Protein AF-A0A6I1N3I8-F1 (afdb_monomer)

Mean predicted aligned error: 15.37 Å

Radius of gyration: 30.58 Å; Cα contacts (8 Å, |Δi|>4): 1437; chains: 1; bounding box: 100×54×75 Å

Secondary structure (DSSP, 8-state):
-------------------------------PPPP--------EEEGGGGT--TEEEEE-HHHHHHHHHHHHHTT-EEEE--EEEE--TT--EEE-TTEEEE-TTEEEE--SSSEEEEEEEEETTEEEE-SS-S-SSSS---S--EES-EEES-EEESSSEEEEEETEESS-EEES-EE-TT-SEEEEEES-BS-EEES-EESS-EEEES-BSSEEEES-EEE-S-TTSS-EEEEEE-SS--S-B-EEEES-EEEEEEEEEEE-S-EES-EEES-EEEEEEEEEEE-SS-EES-EEES-EEEE--SSS-EEEEEEESSEES-B----EEEE-TT-EEEEEEEE-STT-BS-EEEE--BTTB---GGGEEE-SS-EEEEEE--S-TT----EEEEE---SSS-----------STT--TTEEEEEETTEEEEEE-----TT----EEEEEEEETTEEEEEEEEEEEETTEEEEEEEEE-S--SS---EEEEEETTEEEEEEES--TT--EEEEE---

Foldseek 3Di:
DDDDDDDDDDDDDDDDDDDDDDDDDPDPDPPPPDPDPPPDPAPEEELVVLPFDQAQPDASQVSLQVRQLVQVVVVAHEYEYAHEGEHEPPGEREWAARYEYADANYAYEYQQEYEHYAHWYDDDSDIDGPLVDDDVPQDLDDPDAHELYEHHEYEYARYQEHYEHERHEYNYEYENYEYALRYQEDYEYECYELYEYEHYEAAHAYEYENAAYEYEYEHYEQEYPAQPDPDENYEYEYPPRADAHEYEYEHYEAARYVEDYEAEHHHEHYEHAAYEYYRYAEDYEHDQHAYEAYEQEHYEAEFDHPPPLEHEQYEYHLYALYENDDYHYYYDPPHDYPANYAYAYPNHENYEAEYDDDQPDDPPCNNHHHEFFYWYWYFDDDPDPVGDFGFTWTAG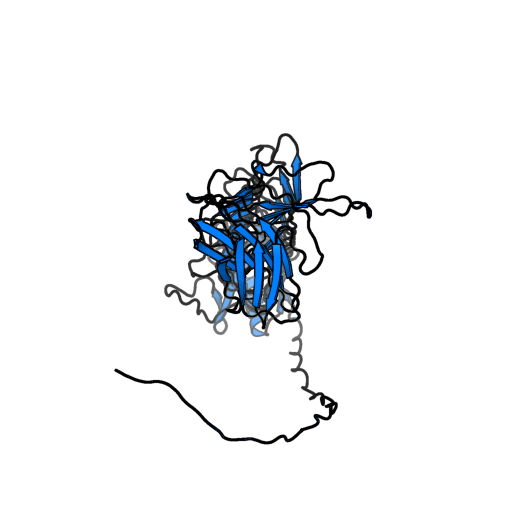HHDDDDRDTDGDRFDPDFCCAPQWHWDDDDQKIKTWHAAPDDQQADQWWKWKWKDWPPDRWTWTWTFGDDGQATPDTDTDTSDDDDDQWDWDWGDDPNIIMIMTHRGDSPITITMYIDHD

pLDDT: mean 74.25, std 23.28, range [27.48, 98.88]

Solvent-accessible surface area (backbone atoms only — not comparable to full-atom values): 26498 Å² total; per-residue (Å²): 132,90,79,86,87,91,90,86,87,81,90,81,80,90,77,90,75,85,81,78,89,72,86,75,81,79,80,79,76,83,72,73,74,76,76,75,76,73,79,67,79,78,45,70,42,51,24,59,85,47,67,32,34,50,80,32,84,45,72,18,36,66,12,45,40,50,44,46,48,55,28,45,77,70,72,19,25,35,40,37,42,63,35,31,30,19,35,50,62,95,56,49,30,52,49,35,44,36,29,34,40,37,20,57,71,18,34,46,32,38,76,43,76,31,48,43,33,31,24,14,44,73,61,83,98,40,79,40,77,50,68,86,63,77,64,102,56,96,69,84,73,61,89,78,62,23,33,46,21,33,44,33,31,26,36,36,34,33,10,35,22,42,33,41,38,34,21,30,22,54,65,15,39,44,30,51,30,38,27,36,65,60,18,67,17,32,33,38,37,32,57,22,31,32,26,38,39,32,47,27,42,29,32,20,31,31,39,41,18,45,37,38,58,74,20,33,40,29,50,26,39,34,46,42,96,35,46,83,70,85,42,39,42,35,34,38,34,64,75,78,68,86,70,66,26,21,40,38,38,34,44,27,38,31,31,24,15,21,22,32,36,33,36,62,41,38,30,34,58,30,36,44,30,48,28,38,32,36,35,26,38,28,37,34,39,36,39,82,38,55,31,33,45,31,39,39,24,59,26,41,42,35,19,53,33,88,71,64,45,54,17,34,42,30,41,40,28,23,38,26,57,20,36,61,30,44,60,48,79,49,70,39,85,88,11,30,66,73,23,56,34,40,25,67,37,88,57,15,30,57,26,39,36,45,46,81,77,51,102,88,52,82,78,69,64,80,28,54,42,67,22,28,52,27,40,35,39,36,61,43,68,58,95,47,89,91,59,78,52,60,30,48,31,48,36,54,32,74,64,98,82,54,89,52,80,40,83,44,78,78,45,89,49,66,55,49,29,65,76,42,51,62,49,79,55,97,26,28,40,38,40,39,30,74,50,95,67,56,92,83,57,51,74,35,59,35,46,36,44,40,39,40,51,95,50,90,35,40,39,41,40,41,33,36,35,57,56,79,39,73,78,43,79,50,74,46,71,76,40,80,90,75,100,55,66,57,77,50,71,42,72,47,98,80,23,43,30,41,35,40,35,70,46,59,88,82,37,42,41,37,42,51,68,46,72,106

Nearest PDB structures (foldseek):
  5zl5-assembly1_B  TM=5.993E-01  e=2.803E-06  Pseudarthrobacter chlorophenolicus A6
  5zks-assembly1_A  TM=6.090E-01  e=3.944E-06  Pseudarthrobacter chlorophenolicus A6
  5zkw-assembly2_F  TM=6.129E-01  e=6.748E-06  Pseudarthrobacter chlorophenolicus A6
  7b8b-assembly2_B  TM=5.497E-01  e=1.392E-04  Arabidopsis thaliana
  8ikw-assembly4_H  TM=3.302E-01  e=3.013E-03  Fusarium phyllophilum

Sequence (516 aa):
MSQFLPPNSTRRNLLGFALTVGAVEAAASSQTPPPLLSQAPHNTLSVLDFGADPSGGNNSVEAFNRAIRQASMAGGGEITAVGVFRIAGPASIYLLSNIRLNLRGATLTGDGDNILIKSGAMFGATARDISVQYGKDMTGSGTQHVSNASVIGGTFANARCAILAHRFNYGCTIEHNVFTATLKHAYISQHSWGLKVHQNTLYAPAIMRDFVDWTEVSGNSFEGPGPQNGTAALTITTGGFGGAYSTNIVSNGFHHWQTGISITCETTNLSILHNHFEDVQCHIAASALNNYNMDISQNWMKANLASPTTVVGMRLLNVKNSKLSPNFYSENAPCRFEAHIIAQTDDCWGNLIELDYAPNSKADLRMYRLNDANQVVQRGGSNNAALVQPTEEMMSGSGKYTIERYKRRYNAVPNSIPYCEVSYDAGVVQLDTWIDSDIFGTRDLLAFNFSVEGRQHAYLVGGHLLGLKISTVENIALKGGGPGLALSASPWRGKLRLTLRGSSPQSQISGWVKVV

Structure (mmCIF, N/CA/C/O backbone):
data_AF-A0A6I1N3I8-F1
#
_entry.id   AF-A0A6I1N3I8-F1
#
loop_
_atom_site.group_PDB
_atom_site.id
_atom_site.type_symbol
_atom_site.label_atom_id
_atom_site.label_alt_id
_atom_site.label_comp_id
_atom_site.label_asym_id
_atom_site.label_entity_id
_atom_site.label_seq_id
_atom_site.pdbx_PDB_ins_code
_atom_site.Cartn_x
_atom_site.Cartn_y
_atom_site.Cartn_z
_atom_site.occupancy
_atom_site.B_iso_or_equiv
_atom_site.auth_seq_id
_atom_site.auth_comp_id
_atom_site.auth_asym_id
_atom_site.auth_atom_id
_atom_site.pdbx_PDB_model_num
ATOM 1 N N . MET A 1 1 ? 71.548 14.730 -9.999 1.00 33.28 1 MET A N 1
ATOM 2 C CA . MET A 1 1 ? 72.608 13.984 -10.709 1.00 33.28 1 MET A CA 1
ATOM 3 C C . MET A 1 1 ? 72.809 12.667 -9.982 1.00 33.28 1 MET A C 1
ATOM 5 O O . MET A 1 1 ? 73.056 12.748 -8.790 1.00 33.28 1 MET A O 1
ATOM 9 N N . SER A 1 2 ? 72.715 11.536 -10.707 1.00 30.91 2 SER A N 1
ATOM 10 C CA . SER A 1 2 ? 73.211 10.178 -10.356 1.00 30.91 2 SER A CA 1
ATOM 11 C C . SER A 1 2 ? 72.630 9.529 -9.079 1.00 30.91 2 SER A C 1
ATOM 13 O O . SER A 1 2 ? 72.395 10.222 -8.108 1.00 30.91 2 SER A O 1
ATOM 15 N N . GLN A 1 3 ? 72.374 8.231 -8.930 1.00 27.61 3 GLN A N 1
ATOM 16 C CA . GLN A 1 3 ? 72.621 6.989 -9.677 1.00 27.61 3 GLN A CA 1
ATOM 17 C C . GLN A 1 3 ? 71.771 5.911 -8.948 1.00 27.61 3 GLN A C 1
ATOM 19 O O . GLN A 1 3 ? 71.544 6.024 -7.748 1.00 27.61 3 GLN A O 1
ATOM 24 N N . PHE A 1 4 ? 71.056 5.043 -9.665 1.00 27.48 4 PHE A N 1
ATOM 25 C CA . PHE A 1 4 ? 71.377 3.618 -9.883 1.00 27.48 4 PHE A CA 1
ATOM 26 C C . PHE A 1 4 ? 71.490 2.703 -8.631 1.00 27.48 4 PHE A C 1
ATOM 28 O O . PHE A 1 4 ? 72.261 2.946 -7.715 1.00 27.48 4 PHE A O 1
ATOM 35 N N . LEU A 1 5 ? 70.680 1.633 -8.697 1.00 27.50 5 LEU A N 1
ATOM 36 C CA . LEU A 1 5 ? 70.480 0.400 -7.892 1.00 27.50 5 LEU A CA 1
ATOM 37 C C . LEU A 1 5 ? 71.775 -0.422 -7.586 1.00 27.50 5 LEU A C 1
ATOM 39 O O . LEU A 1 5 ? 72.813 -0.062 -8.135 1.00 27.50 5 LEU A O 1
ATOM 43 N N . PRO A 1 6 ? 71.728 -1.689 -7.074 1.00 46.75 6 PRO A N 1
ATOM 44 C CA . PRO A 1 6 ? 71.146 -2.372 -5.879 1.00 46.75 6 PRO A CA 1
ATOM 45 C C . PRO A 1 6 ? 72.287 -3.210 -5.176 1.00 46.75 6 PRO A C 1
ATOM 47 O O . PRO A 1 6 ? 73.384 -2.668 -5.100 1.00 46.75 6 PRO A O 1
ATOM 50 N N . PRO A 1 7 ? 72.233 -4.533 -4.837 1.00 49.12 7 PRO A N 1
ATOM 51 C CA . PRO A 1 7 ? 71.305 -5.431 -4.110 1.00 49.12 7 PRO A CA 1
ATOM 52 C C . PRO A 1 7 ? 71.981 -6.190 -2.911 1.00 49.12 7 PRO A C 1
ATOM 54 O O . PRO A 1 7 ? 73.158 -6.012 -2.623 1.00 49.12 7 PRO A O 1
ATOM 57 N N . ASN A 1 8 ? 71.234 -7.133 -2.309 1.00 28.83 8 ASN A N 1
ATOM 58 C CA . ASN A 1 8 ? 71.643 -8.482 -1.849 1.00 28.83 8 ASN A CA 1
ATOM 59 C C . ASN A 1 8 ? 71.520 -8.899 -0.366 1.00 28.83 8 ASN A C 1
ATOM 61 O O . ASN A 1 8 ? 72.295 -8.542 0.512 1.00 28.83 8 ASN A O 1
ATOM 65 N N . SER A 1 9 ? 70.689 -9.941 -0.240 1.00 31.27 9 SER A N 1
ATOM 66 C CA . SER A 1 9 ? 70.906 -11.191 0.493 1.00 31.27 9 SER A CA 1
ATOM 67 C C . SER A 1 9 ? 70.618 -11.222 1.991 1.00 31.27 9 SER A C 1
ATOM 69 O O . SER A 1 9 ? 71.407 -10.789 2.822 1.00 31.27 9 SER A O 1
ATOM 71 N N . THR A 1 10 ? 69.567 -11.961 2.354 1.00 31.22 10 THR A N 1
ATOM 72 C CA . THR A 1 10 ? 69.746 -13.013 3.360 1.00 31.22 10 THR A CA 1
ATOM 73 C C . THR A 1 10 ? 68.734 -14.140 3.180 1.00 31.22 10 THR A C 1
ATOM 75 O O . THR A 1 10 ? 67.531 -13.934 3.048 1.00 31.22 10 THR A O 1
ATOM 78 N N . ARG A 1 11 ? 69.292 -15.350 3.151 1.00 35.22 11 ARG A N 1
ATOM 79 C CA . ARG A 1 11 ? 68.649 -16.664 3.134 1.00 35.22 11 ARG A CA 1
ATOM 80 C C . ARG A 1 11 ? 67.632 -16.805 4.269 1.00 35.22 11 ARG A C 1
ATOM 82 O O . ARG A 1 11 ? 67.956 -16.422 5.390 1.00 35.22 11 ARG A O 1
ATOM 89 N N . ARG A 1 12 ? 66.519 -17.513 4.042 1.00 36.22 12 ARG A N 1
ATOM 90 C CA . ARG A 1 12 ? 65.891 -18.332 5.093 1.00 36.22 12 ARG A CA 1
ATOM 91 C C . ARG A 1 12 ? 65.358 -19.652 4.554 1.00 36.22 12 ARG A C 1
ATOM 93 O O . ARG A 1 12 ? 64.908 -19.755 3.420 1.00 36.22 12 ARG A O 1
ATOM 100 N N . ASN A 1 13 ? 65.534 -20.638 5.421 1.00 33.06 13 ASN A N 1
ATOM 101 C CA . ASN A 1 13 ? 65.476 -22.068 5.201 1.00 33.06 13 ASN A CA 1
ATOM 102 C C . ASN A 1 13 ? 64.055 -22.597 4.997 1.00 33.06 13 ASN A C 1
ATOM 104 O O . ASN A 1 13 ? 63.093 -22.063 5.546 1.00 33.06 13 ASN A O 1
ATOM 108 N N . LEU A 1 14 ? 63.995 -23.729 4.292 1.00 35.84 14 LEU A N 1
ATOM 109 C CA . LEU A 1 14 ? 62.931 -24.715 4.402 1.00 35.84 14 LEU A CA 1
ATOM 110 C C . LEU A 1 14 ? 62.724 -25.122 5.868 1.00 35.84 14 LEU A C 1
ATOM 112 O O . LEU A 1 14 ? 63.668 -25.550 6.531 1.00 35.84 14 LEU A O 1
ATOM 116 N N . LEU A 1 15 ? 61.470 -25.120 6.310 1.00 34.56 15 LEU A N 1
ATOM 117 C CA . LEU A 1 15 ? 60.964 -26.125 7.238 1.00 34.56 15 LEU A CA 1
ATOM 118 C C . LEU A 1 15 ? 59.516 -26.426 6.857 1.00 34.56 15 LEU A C 1
ATOM 120 O O . LEU A 1 15 ? 58.649 -25.556 6.910 1.00 34.56 15 LEU A O 1
ATOM 124 N N . GLY A 1 16 ? 59.293 -27.659 6.406 1.00 37.62 16 GLY A N 1
ATOM 125 C CA . GLY A 1 16 ? 57.969 -28.192 6.145 1.00 37.62 16 GLY A CA 1
ATOM 126 C C . GLY A 1 16 ? 57.206 -28.369 7.452 1.00 37.62 16 GLY A C 1
ATOM 127 O O . GLY A 1 16 ? 57.717 -28.959 8.400 1.00 37.62 16 GLY A O 1
ATOM 128 N N . PHE A 1 17 ? 55.971 -27.881 7.470 1.00 34.84 17 PHE A N 1
ATOM 129 C CA . PHE A 1 17 ? 54.965 -28.280 8.442 1.00 34.84 17 PHE A CA 1
ATOM 130 C C . PHE A 1 17 ? 53.856 -29.005 7.685 1.00 34.84 17 PHE A C 1
ATOM 132 O O . PHE A 1 17 ? 53.130 -28.412 6.890 1.00 34.84 17 PHE A O 1
ATOM 139 N N . ALA A 1 18 ? 53.774 -30.314 7.913 1.00 38.31 18 ALA A N 1
ATOM 140 C CA . ALA A 1 18 ? 52.616 -31.118 7.570 1.00 38.31 18 ALA A CA 1
ATOM 141 C C . ALA A 1 18 ? 51.452 -30.678 8.468 1.00 38.31 18 ALA A C 1
ATOM 143 O O . ALA A 1 18 ? 51.559 -30.749 9.692 1.00 38.31 18 ALA A O 1
ATOM 144 N N . LEU A 1 19 ? 50.360 -30.200 7.869 1.00 34.62 19 LEU A N 1
ATOM 145 C CA . LEU A 1 19 ? 49.121 -29.937 8.593 1.00 34.62 19 LEU A CA 1
ATOM 146 C C . LEU A 1 19 ? 48.295 -31.227 8.616 1.00 34.62 19 LEU A C 1
ATOM 148 O O . LEU A 1 19 ? 47.726 -31.646 7.609 1.00 34.62 19 LEU A O 1
ATOM 152 N N . THR A 1 20 ? 48.263 -31.869 9.776 1.00 35.53 20 THR A N 1
ATOM 153 C CA . THR A 1 20 ? 47.340 -32.949 10.119 1.00 35.53 20 THR A CA 1
ATOM 154 C C . THR A 1 20 ? 45.930 -32.371 10.242 1.00 35.53 20 THR A C 1
ATOM 156 O O . THR A 1 20 ? 45.692 -31.464 11.038 1.00 35.53 20 THR A O 1
ATOM 159 N N . VAL A 1 21 ? 44.982 -32.894 9.464 1.00 39.28 21 VAL A N 1
ATOM 160 C CA . VAL A 1 21 ? 43.554 -32.574 9.592 1.00 39.28 21 VAL A CA 1
ATOM 161 C C . VAL A 1 21 ? 43.011 -33.339 10.800 1.00 39.28 21 VAL A C 1
ATOM 163 O O . VAL A 1 21 ? 42.649 -34.508 10.698 1.00 39.28 21 VAL A O 1
ATOM 166 N N . GLY A 1 22 ? 43.019 -32.695 11.965 1.00 34.06 22 GLY A N 1
ATOM 167 C CA . GLY A 1 22 ? 42.296 -33.155 13.147 1.00 34.06 22 GLY A CA 1
ATOM 168 C C . GLY A 1 22 ? 40.849 -32.678 13.079 1.00 34.06 22 GLY A C 1
ATOM 169 O O . GLY A 1 22 ? 40.595 -31.475 13.076 1.00 34.06 22 GLY A O 1
ATOM 170 N N . ALA A 1 23 ? 39.908 -33.617 13.010 1.00 44.81 23 ALA A N 1
ATOM 171 C CA . ALA A 1 23 ? 38.495 -33.346 13.226 1.00 44.81 23 ALA A CA 1
ATOM 172 C C . ALA A 1 23 ? 38.305 -32.823 14.657 1.00 44.81 23 ALA A C 1
ATOM 174 O O . ALA A 1 23 ? 38.567 -33.537 15.623 1.00 44.81 23 ALA A O 1
ATOM 175 N N . VAL A 1 24 ? 37.881 -31.568 14.791 1.00 37.47 24 VAL A N 1
ATOM 176 C CA . VAL A 1 24 ? 37.443 -31.017 16.073 1.00 37.47 24 VAL A CA 1
ATOM 177 C C . VAL A 1 24 ? 35.941 -31.258 16.151 1.00 37.47 24 VAL A C 1
ATOM 179 O O . VAL A 1 24 ? 35.166 -30.594 15.463 1.00 37.47 24 VAL A O 1
ATOM 182 N N . GLU A 1 25 ? 35.532 -32.245 16.947 1.00 43.38 25 GLU A N 1
ATOM 183 C CA . GLU A 1 25 ? 34.154 -32.357 17.420 1.00 43.38 25 GLU A CA 1
ATOM 184 C C . GLU A 1 25 ? 33.798 -31.059 18.150 1.00 43.38 25 GLU A C 1
ATOM 186 O O . GLU A 1 25 ? 34.368 -30.721 19.190 1.00 43.38 25 GLU A O 1
ATOM 191 N N . ALA A 1 26 ? 32.869 -30.299 17.574 1.00 39.53 26 ALA A N 1
ATOM 192 C CA . ALA A 1 26 ? 32.286 -29.147 18.231 1.00 39.53 26 ALA A CA 1
ATOM 193 C C . ALA A 1 26 ? 31.446 -29.646 19.415 1.00 39.53 26 ALA A C 1
ATOM 195 O O . ALA A 1 26 ? 30.338 -30.152 19.241 1.00 39.53 26 ALA A O 1
ATOM 196 N N . ALA A 1 27 ? 31.986 -29.503 20.624 1.00 37.31 27 ALA A N 1
ATOM 197 C CA . ALA A 1 27 ? 31.224 -29.641 21.852 1.00 37.31 27 ALA A CA 1
ATOM 198 C C . ALA A 1 27 ? 30.084 -28.612 21.833 1.00 37.31 27 ALA A C 1
ATOM 200 O O . ALA A 1 27 ? 30.312 -27.405 21.938 1.00 37.31 27 ALA A O 1
ATOM 201 N N . ALA A 1 28 ? 28.857 -29.101 21.661 1.00 40.56 28 ALA A N 1
ATOM 202 C CA . ALA A 1 28 ? 27.646 -28.314 21.795 1.00 40.56 28 ALA A CA 1
ATOM 203 C C . ALA A 1 28 ? 27.582 -27.762 23.224 1.00 40.56 28 ALA A C 1
ATOM 205 O O . ALA A 1 28 ? 27.324 -28.496 24.179 1.00 40.56 28 ALA A O 1
ATOM 206 N N . SER A 1 29 ? 27.841 -26.465 23.382 1.00 38.88 29 SER A N 1
ATOM 207 C CA . SER A 1 29 ? 27.525 -25.776 24.622 1.00 38.88 29 SER A CA 1
ATOM 208 C C . SER A 1 29 ? 26.005 -25.758 24.756 1.00 38.88 29 SER A C 1
ATOM 210 O O . SER A 1 29 ? 25.284 -25.188 23.938 1.00 38.88 29 SER A O 1
ATOM 212 N N . SER A 1 30 ? 25.504 -26.438 25.784 1.00 38.97 30 SER A N 1
ATOM 213 C CA . SER A 1 30 ? 24.107 -26.391 26.191 1.00 38.97 30 SER A CA 1
ATOM 214 C C . SER A 1 30 ? 23.801 -24.991 26.725 1.00 38.97 30 SER A C 1
ATOM 216 O O . SER A 1 30 ? 23.800 -24.756 27.934 1.00 38.97 30 SER A O 1
ATOM 218 N N . GLN A 1 31 ? 23.585 -24.032 25.827 1.00 37.25 31 GLN A N 1
ATOM 219 C CA . GLN A 1 31 ? 22.865 -22.823 26.186 1.00 37.25 31 GLN A CA 1
ATOM 220 C C . GLN A 1 31 ? 21.436 -23.253 26.484 1.00 37.25 31 GLN A C 1
ATOM 222 O O . GLN A 1 31 ? 20.682 -23.641 25.592 1.00 37.25 31 GLN A O 1
ATOM 227 N N . THR A 1 32 ? 21.094 -23.243 27.768 1.00 39.12 32 THR A N 1
ATOM 228 C CA . THR A 1 32 ? 19.716 -23.332 28.227 1.00 39.12 32 THR A CA 1
ATOM 229 C C . THR A 1 32 ? 18.915 -22.312 27.417 1.00 39.12 32 THR A C 1
ATOM 231 O O . THR A 1 32 ? 19.308 -21.139 27.405 1.00 39.12 32 THR A O 1
ATOM 234 N N . PRO A 1 33 ? 17.854 -22.720 26.696 1.00 49.25 33 PRO A N 1
ATOM 235 C CA . PRO A 1 33 ? 17.024 -21.770 25.977 1.00 49.25 33 PRO A CA 1
ATOM 236 C C . PRO A 1 33 ? 16.589 -20.674 26.958 1.00 49.25 33 PRO A C 1
ATOM 238 O O . PRO A 1 33 ? 16.301 -20.994 28.120 1.00 49.25 33 PRO A O 1
ATOM 241 N N . PRO A 1 34 ? 16.579 -19.393 26.538 1.00 47.09 34 PRO A N 1
ATOM 242 C CA . PRO A 1 34 ? 16.047 -18.330 27.377 1.00 47.09 34 PRO A CA 1
ATOM 243 C C . PRO A 1 34 ? 14.669 -18.778 27.874 1.00 47.09 34 PRO A C 1
ATOM 245 O O . PRO A 1 34 ? 13.922 -19.373 27.087 1.00 47.09 34 PRO A O 1
ATOM 248 N N . PRO A 1 35 ? 14.350 -18.582 29.167 1.00 40.53 35 PRO A N 1
ATOM 249 C CA . PRO A 1 35 ? 13.081 -19.032 29.711 1.00 40.53 35 PRO A CA 1
ATOM 250 C C . PRO A 1 35 ? 11.971 -18.523 28.797 1.00 40.53 35 PRO A C 1
ATOM 252 O O . PRO A 1 35 ? 11.913 -17.324 28.511 1.00 40.53 35 PRO A O 1
ATOM 255 N N . LEU A 1 36 ? 11.128 -19.440 28.302 1.00 38.00 36 LEU A N 1
ATOM 256 C CA . LEU A 1 36 ? 9.864 -19.058 27.690 1.00 38.00 36 LEU A CA 1
ATOM 257 C C . LEU A 1 36 ? 9.212 -18.097 28.680 1.00 38.00 36 LEU A C 1
ATOM 259 O O . LEU A 1 36 ? 8.915 -18.496 29.808 1.00 38.00 36 LEU A O 1
ATOM 263 N N . LEU A 1 37 ? 9.047 -16.834 28.279 1.00 37.41 37 LEU A N 1
ATOM 264 C CA . LEU A 1 37 ? 8.189 -15.903 28.995 1.00 37.41 37 LEU A CA 1
ATOM 265 C C . LEU A 1 37 ? 6.872 -16.645 29.191 1.00 37.41 37 LEU A C 1
ATOM 267 O O . LEU A 1 37 ? 6.213 -16.997 28.210 1.00 37.41 37 LEU A O 1
ATOM 271 N N . SER A 1 38 ? 6.561 -16.983 30.443 1.00 37.19 38 SER A N 1
ATOM 272 C CA . SER A 1 38 ? 5.335 -17.683 30.788 1.00 37.19 38 SER A CA 1
ATOM 273 C C . SER A 1 38 ? 4.195 -16.917 30.136 1.00 37.19 38 SER A C 1
ATOM 275 O O . SER A 1 38 ? 4.048 -15.722 30.404 1.00 37.19 38 SER A O 1
ATOM 277 N N . GLN A 1 39 ? 3.438 -17.573 29.256 1.00 41.97 39 GLN A N 1
ATOM 278 C CA . GLN A 1 39 ? 2.195 -17.024 28.736 1.00 41.97 39 GLN A CA 1
ATOM 279 C C . GLN A 1 39 ? 1.325 -16.708 29.951 1.00 41.97 39 GLN A C 1
ATOM 281 O O . GLN A 1 39 ? 0.759 -17.609 30.571 1.00 41.97 39 GLN A O 1
ATOM 286 N N . ALA A 1 40 ? 1.295 -15.434 30.347 1.00 43.09 40 ALA A N 1
ATOM 287 C CA . ALA A 1 40 ? 0.324 -14.955 31.308 1.00 43.09 40 ALA A CA 1
ATOM 288 C C . ALA A 1 40 ? -1.058 -15.381 30.785 1.00 43.09 40 ALA A C 1
ATOM 290 O O . ALA A 1 40 ? -1.271 -15.326 29.567 1.00 43.09 40 ALA A O 1
ATOM 291 N N . PRO A 1 41 ? -1.969 -15.856 31.653 1.00 46.38 41 PRO A N 1
ATOM 292 C CA . PRO A 1 41 ? -3.308 -16.241 31.229 1.00 46.38 41 PRO A CA 1
ATOM 293 C C . PRO A 1 41 ? -3.886 -15.112 30.377 1.00 46.38 41 PRO A C 1
ATOM 295 O O . PRO A 1 41 ? -3.824 -13.949 30.774 1.00 46.38 41 PRO A O 1
ATOM 298 N N . HIS A 1 42 ? -4.359 -15.448 29.174 1.00 56.72 42 HIS A N 1
ATOM 299 C CA . HIS A 1 42 ? -4.908 -14.490 28.222 1.00 56.72 42 HIS A CA 1
ATOM 300 C C . HIS A 1 42 ? -6.095 -13.765 28.864 1.00 56.72 42 HIS A C 1
ATOM 302 O O . HIS A 1 42 ? -7.229 -14.242 28.806 1.00 56.72 42 HIS A O 1
ATOM 308 N N . ASN A 1 43 ? -5.827 -12.623 29.501 1.00 83.94 43 ASN A N 1
ATOM 309 C CA . ASN A 1 43 ? -6.843 -11.755 30.071 1.00 83.94 43 ASN A CA 1
ATOM 310 C C . ASN A 1 43 ? -7.702 -11.245 28.922 1.00 83.94 43 ASN A C 1
ATOM 312 O O . ASN A 1 43 ? -7.317 -10.320 28.207 1.00 83.94 43 ASN A O 1
ATOM 316 N N . THR A 1 44 ? -8.834 -11.910 28.721 1.00 94.69 44 THR A N 1
ATOM 317 C CA . THR A 1 44 ? -9.838 -11.519 27.742 1.00 94.69 44 THR A CA 1
ATOM 318 C C . THR A 1 44 ? -10.868 -10.676 28.473 1.00 94.69 44 THR A C 1
ATOM 320 O O . THR A 1 44 ? -11.519 -11.164 29.393 1.00 94.69 44 THR A O 1
ATOM 323 N N . LEU A 1 45 ? -10.984 -9.406 28.101 1.00 97.25 45 LEU A N 1
ATOM 324 C CA . LEU A 1 45 ? -11.918 -8.456 28.700 1.00 97.25 45 LEU A CA 1
ATOM 325 C C . LEU A 1 45 ? -12.940 -8.020 27.650 1.00 97.25 45 LEU A C 1
ATOM 327 O O . LEU A 1 45 ? -12.578 -7.799 26.493 1.00 97.25 45 LEU A O 1
ATOM 331 N N . SER A 1 46 ? -14.208 -7.866 28.030 1.00 97.88 46 SER A N 1
ATOM 332 C CA . SER A 1 46 ? -15.214 -7.256 27.156 1.00 97.88 46 SER A CA 1
ATOM 333 C C . SER A 1 46 ? -15.340 -5.773 27.454 1.00 97.88 46 SER A C 1
ATOM 335 O O . SER A 1 46 ? -15.413 -5.382 28.613 1.00 97.88 46 SER A O 1
ATOM 337 N N . VAL A 1 47 ? -15.444 -4.928 26.429 1.00 98.25 47 VAL A N 1
ATOM 338 C CA . VAL A 1 47 ? -15.720 -3.491 26.630 1.00 98.25 47 VAL A CA 1
ATOM 339 C C . VAL A 1 47 ? -17.097 -3.226 27.254 1.00 98.25 47 VAL A C 1
ATOM 341 O O . VAL A 1 47 ? -17.309 -2.162 27.838 1.00 98.25 47 VAL A O 1
ATOM 344 N N . LEU A 1 48 ? -18.020 -4.190 27.169 1.00 97.94 48 LEU A N 1
ATOM 345 C CA . LEU A 1 48 ? -19.350 -4.106 27.777 1.00 97.94 48 LEU A CA 1
ATOM 346 C C . LEU A 1 48 ? -19.277 -4.111 29.308 1.00 97.94 48 LEU A C 1
ATOM 348 O O . LEU A 1 48 ? -19.989 -3.339 29.948 1.00 97.94 48 LEU A O 1
ATOM 352 N N . ASP A 1 49 ? -18.341 -4.869 29.886 1.00 97.81 49 ASP A N 1
ATOM 353 C CA . ASP A 1 49 ? -18.092 -4.905 31.337 1.00 97.81 49 ASP A CA 1
ATOM 354 C C . ASP A 1 49 ? -17.592 -3.551 31.870 1.00 97.81 49 ASP A C 1
ATOM 356 O O . ASP A 1 49 ? -17.659 -3.259 33.063 1.00 97.81 49 ASP A O 1
ATOM 360 N N . PHE A 1 50 ? -17.122 -2.688 30.965 1.00 98.00 50 PHE A N 1
ATOM 361 C CA . PHE A 1 50 ? -16.686 -1.327 31.251 1.00 98.00 50 PHE A CA 1
ATOM 362 C C . PHE A 1 50 ? -17.715 -0.280 30.828 1.00 98.00 50 PHE A C 1
ATOM 364 O O . PHE A 1 50 ? -17.378 0.903 30.803 1.00 98.00 50 PHE A O 1
ATOM 371 N N . GLY A 1 51 ? -18.952 -0.674 30.515 1.00 98.00 51 GLY A N 1
ATOM 372 C CA . GLY A 1 51 ? -20.059 0.233 30.215 1.00 98.00 51 GLY A CA 1
ATOM 373 C C . GLY A 1 51 ? -20.046 0.820 28.803 1.00 98.00 51 GLY A C 1
ATOM 374 O O . GLY A 1 51 ? -20.522 1.939 28.617 1.00 98.00 51 GLY A O 1
ATOM 375 N N . ALA A 1 52 ? -19.469 0.122 27.821 1.00 98.06 52 ALA A N 1
ATOM 376 C CA . ALA A 1 52 ? -19.642 0.490 26.417 1.00 98.06 52 ALA A CA 1
ATOM 377 C C . ALA A 1 52 ? -21.108 0.296 25.991 1.00 98.06 52 ALA A C 1
ATOM 379 O O . ALA A 1 52 ? -21.767 -0.636 26.449 1.00 98.06 52 ALA A O 1
ATOM 380 N N . ASP A 1 53 ? -21.602 1.152 25.098 1.00 98.12 53 ASP A N 1
ATOM 381 C CA . ASP A 1 53 ? -22.964 1.076 24.567 1.00 98.12 53 ASP A CA 1
ATOM 382 C C . ASP A 1 53 ? -22.953 0.383 23.192 1.00 98.12 53 ASP A C 1
ATOM 384 O O . ASP A 1 53 ? -22.553 1.016 22.210 1.00 98.12 53 ASP A O 1
ATOM 388 N N . PRO A 1 54 ? -23.391 -0.889 23.096 1.00 98.00 54 PRO A N 1
ATOM 389 C CA . PRO A 1 54 ? -23.359 -1.660 21.853 1.00 98.00 54 PRO A CA 1
ATOM 390 C C . PRO A 1 54 ? -24.449 -1.263 20.848 1.00 98.00 54 PRO A C 1
ATOM 392 O O . PRO A 1 54 ? -24.523 -1.861 19.773 1.00 98.00 54 PRO A O 1
ATOM 395 N N . SER A 1 55 ? -25.318 -0.303 21.183 1.00 97.75 55 SER A N 1
ATOM 396 C CA . SER A 1 55 ? -26.297 0.261 20.245 1.00 97.75 55 SER A CA 1
ATOM 397 C C . SER A 1 55 ? -25.730 1.414 19.412 1.00 97.75 55 SER A C 1
ATOM 399 O O . SER A 1 55 ? -26.303 1.776 18.385 1.00 97.75 55 SER A O 1
ATOM 401 N N . GLY A 1 56 ? -24.623 2.017 19.857 1.00 95.69 56 GLY A N 1
ATOM 402 C CA . GLY A 1 56 ? -24.027 3.196 19.237 1.00 95.69 56 GLY A CA 1
ATOM 403 C C . GLY A 1 56 ? -24.722 4.509 19.605 1.00 95.69 56 GLY A C 1
ATOM 404 O O . GLY A 1 56 ? -24.354 5.552 19.067 1.00 95.69 56 GLY A O 1
ATOM 405 N N . GLY A 1 57 ? -25.697 4.493 20.522 1.00 96.50 57 GLY A N 1
ATOM 406 C CA . GLY A 1 57 ? -26.361 5.708 20.998 1.00 96.50 57 GLY A CA 1
ATOM 407 C C . GLY A 1 57 ? -25.411 6.622 21.777 1.00 96.50 57 GLY A C 1
ATOM 408 O O . GLY A 1 57 ? -25.311 7.821 21.501 1.00 96.50 57 GLY A O 1
ATOM 409 N N . ASN A 1 58 ? -24.664 6.045 22.720 1.00 97.31 58 ASN A N 1
ATOM 410 C CA . ASN A 1 58 ? -23.739 6.763 23.591 1.00 97.31 58 ASN A CA 1
ATOM 411 C C . ASN A 1 58 ? -22.269 6.584 23.189 1.00 97.31 58 ASN A C 1
ATOM 413 O O . ASN A 1 58 ? -21.858 5.579 22.604 1.00 97.31 58 ASN A O 1
ATOM 417 N N . ASN A 1 59 ? -21.446 7.574 23.550 1.00 97.75 59 ASN A N 1
ATOM 418 C CA . ASN A 1 59 ? -20.005 7.520 23.322 1.00 97.75 59 ASN A CA 1
ATOM 419 C C . ASN A 1 59 ? -19.353 6.418 24.174 1.00 97.75 59 ASN A C 1
ATOM 421 O O . ASN A 1 59 ? -19.430 6.449 25.401 1.00 97.75 59 ASN A O 1
ATOM 425 N N . SER A 1 60 ? -18.653 5.490 23.526 1.00 98.50 60 SER A N 1
ATOM 426 C CA . SER A 1 60 ? -18.031 4.324 24.163 1.00 98.50 60 SER A CA 1
ATOM 427 C C . SER A 1 60 ? -16.522 4.468 24.403 1.00 98.50 60 SER A C 1
ATOM 429 O O . SER A 1 60 ? -15.916 3.564 24.974 1.00 98.50 60 SER A O 1
ATOM 431 N N . VAL A 1 61 ? -15.900 5.596 24.025 1.00 98.00 61 VAL A N 1
ATOM 432 C CA . VAL A 1 61 ? -14.438 5.810 24.137 1.00 98.00 61 VAL A CA 1
ATOM 433 C C . VAL A 1 61 ? -13.883 5.458 25.521 1.00 98.00 61 VAL A C 1
ATOM 435 O O . VAL A 1 61 ? -12.887 4.742 25.626 1.00 98.00 61 VAL A O 1
ATOM 438 N N . GLU A 1 62 ? -14.511 5.944 26.595 1.00 97.38 62 GLU A N 1
ATOM 439 C CA . GLU A 1 62 ? -13.973 5.737 27.944 1.00 97.38 62 GLU A CA 1
ATOM 440 C C . GLU A 1 62 ? -14.065 4.272 28.386 1.00 97.38 62 GLU A C 1
ATOM 442 O O . GLU A 1 62 ? -13.161 3.782 29.059 1.00 97.38 62 GLU A O 1
ATOM 447 N N . ALA A 1 63 ? -15.108 3.546 27.976 1.00 98.25 63 ALA A N 1
ATOM 448 C CA . ALA A 1 63 ? -15.242 2.123 28.275 1.00 98.25 63 ALA A CA 1
ATOM 449 C C . ALA A 1 63 ? -14.118 1.302 27.624 1.00 98.25 63 ALA A C 1
ATOM 451 O O . ALA A 1 63 ? -13.458 0.517 28.307 1.00 98.25 63 ALA A O 1
ATOM 452 N N . PHE A 1 64 ? -13.825 1.559 26.344 1.00 98.44 64 PHE A N 1
ATOM 453 C CA . PHE A 1 64 ? -12.678 0.958 25.654 1.00 98.44 64 PHE A CA 1
ATOM 454 C C . PHE A 1 64 ? -11.364 1.275 26.370 1.00 98.44 64 PHE A C 1
ATOM 456 O O . PHE A 1 64 ? -10.583 0.375 26.674 1.00 98.44 64 PHE A O 1
ATOM 463 N N . ASN A 1 65 ? -11.128 2.548 26.691 1.00 98.00 65 ASN A N 1
ATOM 464 C CA . ASN A 1 65 ? -9.888 2.958 27.342 1.00 98.00 65 ASN A CA 1
ATOM 465 C C . ASN A 1 65 ? -9.757 2.397 28.770 1.00 98.00 65 ASN A C 1
ATOM 467 O O . ASN A 1 65 ? -8.642 2.092 29.185 1.00 98.00 65 ASN A O 1
ATOM 471 N N . ARG A 1 66 ? -10.851 2.202 29.520 1.00 97.38 66 ARG A N 1
ATOM 472 C CA . ARG A 1 66 ? -10.821 1.493 30.814 1.00 97.38 66 ARG A CA 1
ATOM 473 C C . ARG A 1 66 ? -10.406 0.032 30.652 1.00 97.38 66 ARG A C 1
ATOM 475 O O . ARG A 1 66 ? -9.496 -0.403 31.357 1.00 97.38 66 ARG A O 1
ATOM 482 N N . ALA A 1 67 ? -11.018 -0.682 29.707 1.00 97.69 67 ALA A N 1
ATOM 483 C CA . ALA A 1 67 ? -10.699 -2.080 29.428 1.00 97.69 67 ALA A CA 1
ATOM 484 C C . ALA A 1 67 ? -9.223 -2.245 29.028 1.00 97.69 67 ALA A C 1
ATOM 486 O O . ALA A 1 67 ? -8.498 -3.062 29.596 1.00 97.69 67 ALA A O 1
ATOM 487 N N . ILE A 1 68 ? -8.747 -1.393 28.114 1.00 97.56 68 ILE A N 1
ATOM 488 C CA . ILE A 1 68 ? -7.356 -1.389 27.649 1.00 97.56 68 ILE A CA 1
ATOM 489 C C . ILE A 1 68 ? -6.378 -1.091 28.792 1.00 97.56 68 ILE A C 1
ATOM 491 O O . ILE A 1 68 ? -5.370 -1.786 28.926 1.00 97.56 68 ILE A O 1
ATOM 495 N N . ARG A 1 69 ? -6.664 -0.099 29.649 1.00 96.62 69 ARG A N 1
ATOM 496 C CA . ARG A 1 69 ? -5.821 0.194 30.822 1.00 96.62 69 ARG A CA 1
ATOM 497 C C . ARG A 1 69 ? -5.754 -0.999 31.770 1.00 96.62 69 ARG A C 1
ATOM 499 O O . ARG A 1 69 ? -4.667 -1.323 32.239 1.00 96.62 69 ARG A O 1
ATOM 506 N N . GLN A 1 70 ? -6.882 -1.660 32.036 1.00 96.00 70 GLN A N 1
ATOM 507 C CA . GLN A 1 70 ? -6.915 -2.835 32.906 1.00 96.00 70 GLN A CA 1
ATOM 508 C C . GLN A 1 70 ? -6.083 -3.990 32.339 1.00 96.00 70 GLN A C 1
ATOM 510 O O . GLN A 1 70 ? -5.260 -4.545 33.066 1.00 96.00 70 GLN A O 1
ATOM 515 N N . ALA A 1 71 ? -6.229 -4.309 31.050 1.00 95.88 71 ALA A N 1
ATOM 516 C CA . ALA A 1 71 ? -5.398 -5.323 30.402 1.00 95.88 71 ALA A CA 1
ATOM 517 C C . ALA A 1 71 ? -3.909 -4.937 30.420 1.00 95.88 71 ALA A C 1
ATOM 519 O O . ALA A 1 71 ? -3.059 -5.757 30.753 1.00 95.88 71 ALA A O 1
ATOM 520 N N . SER A 1 72 ? -3.580 -3.673 30.140 1.00 94.38 72 SER A N 1
ATOM 521 C CA . SER A 1 72 ? -2.194 -3.193 30.139 1.00 94.38 72 SER A CA 1
ATOM 522 C C . SER A 1 72 ? -1.535 -3.288 31.519 1.00 94.38 72 SER A C 1
ATOM 524 O O . SER A 1 72 ? -0.407 -3.767 31.617 1.00 94.38 72 SER A O 1
ATOM 526 N N . MET A 1 73 ? -2.242 -2.920 32.594 1.00 93.56 73 MET A N 1
ATOM 527 C CA . MET A 1 73 ? -1.747 -3.076 33.972 1.00 93.56 73 MET A CA 1
ATOM 528 C C . MET A 1 73 ? -1.528 -4.544 34.363 1.00 93.56 73 MET A C 1
ATOM 530 O O . MET A 1 73 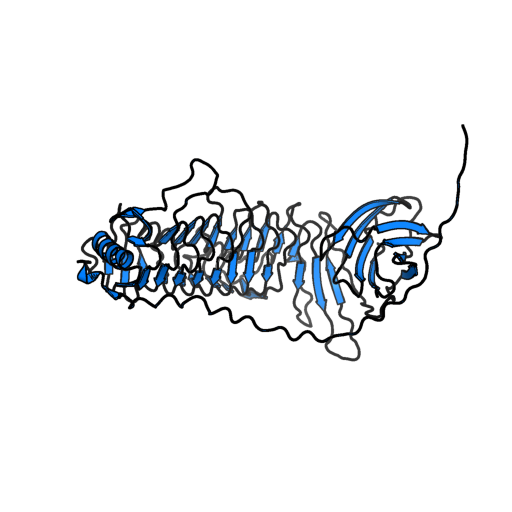? -0.709 -4.824 35.234 1.00 93.56 73 MET A O 1
ATOM 534 N N . ALA A 1 74 ? -2.221 -5.475 33.705 1.00 93.06 74 ALA A N 1
ATOM 535 C CA . ALA A 1 74 ? -2.026 -6.910 33.870 1.00 93.06 74 ALA A CA 1
ATOM 536 C C . ALA A 1 74 ? -0.949 -7.504 32.935 1.00 93.06 74 ALA A C 1
ATOM 538 O O . ALA A 1 74 ? -0.771 -8.720 32.904 1.00 93.06 74 ALA A O 1
ATOM 539 N N . GLY A 1 75 ? -0.226 -6.666 32.181 1.00 92.75 75 GLY A N 1
ATOM 540 C CA . GLY A 1 75 ? 0.858 -7.073 31.279 1.00 92.75 75 GLY A CA 1
ATOM 541 C C . GLY A 1 75 ? 0.454 -7.265 29.812 1.00 92.75 75 GLY A C 1
ATOM 542 O O . GLY A 1 75 ? 1.312 -7.570 28.986 1.00 92.75 75 GLY A O 1
ATOM 543 N N . GLY A 1 76 ? -0.817 -7.058 29.467 1.00 95.19 76 GLY A N 1
ATOM 544 C CA . GLY A 1 76 ? -1.366 -7.271 28.129 1.00 95.19 76 GLY A CA 1
ATOM 545 C C . GLY A 1 76 ? -2.651 -8.096 28.163 1.00 95.19 76 GLY A C 1
ATOM 546 O O . GLY A 1 76 ? -3.144 -8.478 29.226 1.00 95.19 76 GLY A O 1
ATOM 547 N N . GLY A 1 77 ? -3.213 -8.370 26.990 1.00 96.44 77 GLY A N 1
ATOM 548 C CA . GLY A 1 77 ? -4.424 -9.179 26.887 1.00 96.44 77 GLY A CA 1
ATOM 549 C C . GLY A 1 77 ? -5.214 -8.940 25.612 1.00 96.44 77 GLY A C 1
ATOM 550 O O . GLY A 1 77 ? -4.789 -8.207 24.717 1.00 96.44 77 GLY A O 1
ATOM 551 N N . GLU A 1 78 ? -6.380 -9.570 25.547 1.00 98.00 78 GLU A N 1
ATOM 552 C CA . GLU A 1 78 ? -7.335 -9.386 24.462 1.00 98.00 78 GLU A CA 1
ATOM 553 C C . GLU A 1 78 ? -8.537 -8.571 24.949 1.00 98.00 78 GLU A C 1
ATOM 555 O O . GLU A 1 78 ? -9.120 -8.845 25.994 1.00 98.00 78 GLU A O 1
ATOM 560 N N . ILE A 1 79 ? -8.912 -7.553 24.183 1.00 98.25 79 ILE A N 1
ATOM 561 C CA . ILE A 1 79 ? -10.109 -6.749 24.403 1.00 98.25 79 ILE A CA 1
ATOM 562 C C . ILE A 1 79 ? -11.110 -7.113 23.315 1.00 98.25 79 ILE A C 1
ATOM 564 O O . ILE A 1 79 ? -10.802 -6.979 22.132 1.00 98.25 79 ILE A O 1
ATOM 568 N N . THR A 1 80 ? -12.300 -7.551 23.710 1.00 98.25 80 THR A N 1
ATOM 569 C CA . THR A 1 80 ? -13.370 -7.965 22.797 1.00 98.25 80 THR A CA 1
ATOM 570 C C . THR A 1 80 ? -14.496 -6.939 22.764 1.00 98.25 80 THR A C 1
ATOM 572 O O . THR A 1 80 ? -14.867 -6.358 23.790 1.00 98.25 80 THR A O 1
ATOM 575 N N . ALA A 1 81 ? -15.056 -6.717 21.577 1.00 97.56 81 ALA A N 1
ATOM 576 C CA . ALA A 1 81 ? -16.231 -5.877 21.381 1.00 97.56 81 ALA A CA 1
ATOM 577 C C . ALA A 1 81 ? -17.144 -6.481 20.307 1.00 97.56 81 ALA A C 1
ATOM 579 O O . ALA A 1 81 ? -16.664 -6.919 19.264 1.00 97.56 81 ALA A O 1
ATOM 580 N N . VAL A 1 82 ? -18.457 -6.468 20.553 1.00 97.44 82 VAL A N 1
ATOM 581 C CA . VAL A 1 82 ? -19.501 -6.909 19.613 1.00 97.44 82 VAL A CA 1
ATOM 582 C C . VAL A 1 82 ? -20.661 -5.917 19.683 1.00 97.44 82 VAL A C 1
ATOM 584 O O . VAL A 1 82 ? -21.081 -5.554 20.780 1.00 97.44 82 VAL A O 1
ATOM 587 N N . GLY A 1 83 ? -21.166 -5.472 18.531 1.00 98.25 83 GLY A N 1
ATOM 588 C CA . GLY A 1 83 ? -22.207 -4.442 18.435 1.00 98.25 83 GLY A CA 1
ATOM 589 C C . GLY A 1 83 ? -21.748 -3.180 17.703 1.00 98.25 83 GLY A C 1
ATOM 590 O O . GLY A 1 83 ? -20.692 -3.148 17.076 1.00 98.25 83 GLY A O 1
ATOM 591 N N . VAL A 1 84 ? -22.550 -2.125 17.753 1.00 98.56 84 VAL A N 1
ATOM 592 C CA . VAL A 1 84 ? -22.226 -0.827 17.151 1.00 98.56 84 VAL A CA 1
ATOM 593 C C . VAL A 1 84 ? -21.785 0.116 18.260 1.00 98.56 84 VAL A C 1
ATOM 595 O O . VAL A 1 84 ? -22.498 0.293 19.235 1.00 98.56 84 VAL A O 1
ATOM 598 N N . PHE A 1 85 ? -20.620 0.739 18.125 1.00 98.75 85 PHE A N 1
ATOM 599 C CA . PHE A 1 85 ? -20.067 1.629 19.140 1.00 98.75 85 PHE A CA 1
ATOM 600 C C . PHE A 1 85 ? -19.753 2.982 18.526 1.00 98.75 85 PHE A C 1
ATOM 602 O O . PHE A 1 85 ? -18.988 3.092 17.563 1.00 98.75 85 PHE A O 1
ATOM 609 N N . ARG A 1 86 ? -20.313 4.035 19.118 1.00 98.19 86 ARG A N 1
ATOM 610 C CA . ARG A 1 86 ? -19.980 5.405 18.751 1.00 98.19 86 ARG A CA 1
ATOM 611 C C . ARG A 1 86 ? -18.720 5.843 19.481 1.00 98.19 86 ARG A C 1
ATOM 613 O O . ARG A 1 86 ? -18.651 5.781 20.706 1.00 98.19 86 ARG A O 1
ATOM 620 N N . ILE A 1 87 ? -17.736 6.303 18.722 1.00 97.94 87 ILE A N 1
ATOM 621 C CA . ILE A 1 87 ? -16.460 6.822 19.205 1.00 97.94 87 ILE A CA 1
ATOM 622 C C . ILE A 1 87 ? -16.456 8.314 18.899 1.00 97.94 87 ILE A C 1
ATOM 624 O O . ILE A 1 87 ? -16.102 8.724 17.796 1.00 97.94 87 ILE A O 1
ATOM 628 N N . ALA A 1 88 ? -16.917 9.117 19.856 1.00 92.38 88 ALA A N 1
ATOM 629 C CA . ALA A 1 88 ? -17.105 10.548 19.648 1.00 92.38 88 ALA A CA 1
ATOM 630 C C . ALA A 1 88 ? -15.845 11.351 19.998 1.00 92.38 88 ALA A C 1
ATOM 632 O O . ALA A 1 88 ? -15.198 11.106 21.024 1.00 92.38 88 ALA A O 1
ATOM 633 N N . GLY A 1 89 ? -15.515 12.324 19.144 1.00 84.00 89 GLY A N 1
ATOM 634 C CA . GLY A 1 89 ? -14.385 13.233 19.353 1.00 84.00 89 GLY A CA 1
ATOM 635 C C . GLY A 1 89 ? -14.601 14.180 20.548 1.00 84.00 89 GLY A C 1
ATOM 636 O O . GLY A 1 89 ? -15.734 14.368 20.988 1.00 84.00 89 GLY A O 1
ATOM 637 N N . PRO A 1 90 ? -13.536 14.798 21.099 1.00 87.06 90 PRO A N 1
ATOM 638 C CA . PRO A 1 90 ? -12.150 14.799 20.615 1.00 87.06 90 PRO A CA 1
ATOM 639 C C . PRO A 1 90 ? -11.300 13.603 21.083 1.00 87.06 90 PRO A C 1
ATOM 641 O O . PRO A 1 90 ? -10.138 13.496 20.691 1.00 87.06 90 PRO A O 1
ATOM 644 N N . ALA A 1 91 ? -11.842 12.724 21.929 1.00 89.88 91 ALA A N 1
ATOM 645 C CA . ALA A 1 91 ? -11.120 11.568 22.450 1.00 89.88 91 ALA A CA 1
ATOM 646 C C . ALA A 1 91 ? -11.064 10.408 21.431 1.00 89.88 91 ALA A C 1
ATOM 648 O O . ALA A 1 91 ? -11.875 10.328 20.509 1.00 89.88 91 ALA A O 1
ATOM 649 N N . SER A 1 92 ? -10.096 9.508 21.612 1.00 96.50 92 SER A N 1
ATOM 650 C CA . SER A 1 92 ? -9.894 8.306 20.791 1.00 96.50 92 SER A CA 1
ATOM 651 C C . SER A 1 92 ? -9.677 7.087 21.687 1.00 96.50 92 SER A C 1
ATOM 653 O O . SER A 1 92 ? -9.351 7.221 22.870 1.00 96.50 92 SER A O 1
ATOM 655 N N . ILE A 1 93 ? -9.817 5.894 21.116 1.00 98.06 93 ILE A N 1
ATOM 656 C CA . ILE A 1 93 ? -9.326 4.661 21.732 1.00 98.06 93 ILE A CA 1
ATOM 657 C C . ILE A 1 93 ? -7.796 4.663 21.627 1.00 98.06 93 ILE A C 1
ATOM 659 O O . ILE A 1 93 ? -7.255 4.824 20.532 1.00 98.06 93 ILE A O 1
ATOM 663 N N . TYR A 1 94 ? -7.096 4.490 22.746 1.00 96.75 94 TYR A N 1
ATOM 664 C CA . TYR A 1 94 ? -5.634 4.431 22.782 1.00 96.75 94 TYR A CA 1
ATOM 665 C C . TYR A 1 94 ? -5.166 2.981 22.791 1.00 96.75 94 TYR A C 1
ATOM 667 O O . TYR A 1 94 ? -5.255 2.315 23.819 1.00 96.75 94 TYR A O 1
ATOM 675 N N . LEU A 1 95 ? -4.659 2.486 21.661 1.00 97.62 95 LEU A N 1
ATOM 676 C CA . LEU A 1 95 ? -4.087 1.145 21.591 1.00 97.62 95 LEU A CA 1
ATOM 677 C C . LEU A 1 95 ? -2.673 1.148 22.183 1.00 97.62 95 LEU A C 1
ATOM 679 O O . LEU A 1 95 ? -1.829 1.948 21.779 1.00 97.62 95 LEU A O 1
ATOM 683 N N . LEU A 1 96 ? -2.439 0.254 23.143 1.00 96.44 96 LEU A N 1
ATOM 684 C CA . LEU A 1 96 ? -1.189 0.127 23.895 1.00 96.44 96 LEU A CA 1
ATOM 685 C C . LEU A 1 96 ? -0.447 -1.155 23.495 1.00 96.44 96 LEU A C 1
ATOM 687 O O . LEU A 1 96 ? -1.038 -2.057 22.901 1.00 96.44 96 LEU A O 1
ATOM 691 N N . SER A 1 97 ? 0.833 -1.263 23.856 1.00 96.06 97 SER A N 1
ATOM 692 C CA . SER A 1 97 ? 1.621 -2.478 23.612 1.00 96.06 97 SER A CA 1
ATOM 693 C C . SER A 1 97 ? 1.022 -3.717 24.286 1.00 96.06 97 SER A C 1
ATOM 695 O O . SER A 1 97 ? 0.453 -3.625 25.375 1.00 96.06 97 SER A O 1
ATOM 697 N N . ASN A 1 98 ? 1.203 -4.881 23.656 1.00 96.94 98 ASN A N 1
ATOM 698 C CA . ASN A 1 98 ? 0.698 -6.191 24.091 1.00 96.94 98 ASN A CA 1
ATOM 699 C C . ASN A 1 98 ? -0.839 -6.289 24.201 1.00 96.94 98 ASN A C 1
ATOM 701 O O . ASN A 1 98 ? -1.359 -7.176 24.884 1.00 96.94 98 ASN A O 1
ATOM 705 N N . ILE A 1 99 ? -1.576 -5.382 23.549 1.00 98.06 99 ILE A N 1
ATOM 706 C CA . ILE A 1 99 ? -3.042 -5.401 23.503 1.00 98.06 99 ILE A CA 1
ATOM 707 C C . ILE A 1 99 ? -3.521 -5.898 22.142 1.00 98.06 99 ILE A C 1
ATOM 709 O O . ILE A 1 99 ? -3.218 -5.313 21.102 1.00 98.06 99 ILE A O 1
ATOM 713 N N . ARG A 1 100 ? -4.343 -6.947 22.157 1.00 98.31 100 ARG A N 1
ATOM 714 C CA . ARG A 1 100 ? -5.096 -7.422 20.993 1.00 98.31 100 ARG A CA 1
ATOM 715 C C . ARG A 1 100 ? -6.510 -6.867 21.077 1.00 98.31 100 ARG A C 1
ATOM 717 O O . ARG A 1 100 ? -7.280 -7.271 21.938 1.00 98.31 100 ARG A O 1
ATOM 724 N N . LEU A 1 101 ? -6.862 -5.933 20.209 1.00 98.50 101 LEU A N 1
ATOM 725 C CA . LEU A 1 101 ? -8.214 -5.401 20.105 1.00 98.50 101 LEU A CA 1
ATOM 726 C C . LEU A 1 101 ? -8.992 -6.220 19.066 1.00 98.50 101 LEU A C 1
ATOM 728 O O . LEU A 1 101 ? -8.840 -6.016 17.864 1.00 98.50 101 LEU A O 1
ATOM 732 N N . ASN A 1 102 ? -9.793 -7.173 19.539 1.00 98.50 102 ASN A N 1
ATOM 733 C CA . ASN A 1 102 ? -10.616 -8.064 18.729 1.00 98.50 102 ASN A CA 1
ATOM 734 C C . ASN A 1 102 ? -12.026 -7.477 18.569 1.00 98.50 102 ASN A C 1
ATOM 736 O O . ASN A 1 102 ? -12.865 -7.541 19.468 1.00 98.50 102 ASN A O 1
ATOM 740 N N . LEU A 1 103 ? -12.276 -6.889 17.405 1.00 98.69 103 LEU A N 1
ATOM 741 C CA . LEU A 1 103 ? -13.512 -6.201 17.043 1.00 98.69 103 LEU A CA 1
ATOM 742 C C . LEU A 1 103 ? -14.353 -7.033 16.062 1.00 98.69 103 LEU A C 1
ATOM 744 O O . LEU A 1 103 ? -15.180 -6.489 15.329 1.00 98.69 103 LEU A O 1
ATOM 748 N N . ARG A 1 104 ? -14.155 -8.356 15.992 1.00 98.06 104 ARG A N 1
ATOM 749 C CA . ARG A 1 104 ? -15.007 -9.219 15.159 1.00 98.06 104 ARG A CA 1
ATOM 750 C C . ARG A 1 104 ? -16.465 -9.108 15.613 1.00 98.06 104 ARG A C 1
ATOM 752 O O . ARG A 1 104 ? -16.790 -9.405 16.755 1.00 98.06 104 ARG A O 1
ATOM 759 N N . GLY A 1 105 ? -17.342 -8.696 14.698 1.00 96.94 105 GLY A N 1
ATOM 760 C CA . GLY A 1 105 ? -18.749 -8.415 15.003 1.00 96.94 105 GLY A CA 1
ATOM 761 C C . GLY A 1 105 ? -19.007 -7.022 15.592 1.00 96.94 105 GLY A C 1
ATOM 762 O O . GLY A 1 105 ? -20.148 -6.726 15.942 1.00 96.94 105 GLY A O 1
ATOM 763 N N . ALA A 1 106 ? -17.989 -6.159 15.688 1.00 98.62 106 ALA A N 1
ATOM 764 C CA . ALA A 1 106 ? -18.150 -4.761 16.064 1.00 98.62 106 ALA A CA 1
ATOM 765 C C . ALA A 1 106 ? -18.103 -3.805 14.863 1.00 98.62 106 ALA A C 1
ATOM 767 O O . ALA A 1 106 ? -17.378 -4.011 13.888 1.00 98.62 106 ALA A O 1
ATOM 768 N N . THR A 1 107 ? -18.855 -2.712 14.974 1.00 98.81 107 THR A N 1
ATOM 769 C CA . THR A 1 107 ? -18.742 -1.529 14.115 1.00 98.81 107 THR A CA 1
ATOM 770 C C . THR A 1 107 ? -18.353 -0.331 14.969 1.00 98.81 107 THR A C 1
ATOM 772 O O . THR A 1 107 ? -19.072 0.003 15.906 1.00 98.81 107 THR A O 1
ATOM 775 N N . LEU A 1 108 ? -17.241 0.330 14.651 1.00 98.75 108 LEU A N 1
ATOM 776 C CA . LEU A 1 108 ? -16.846 1.593 15.270 1.00 98.75 108 LEU A CA 1
ATOM 777 C C . LEU A 1 108 ? -17.220 2.749 14.340 1.00 98.75 108 LEU A C 1
ATOM 779 O O . LEU A 1 108 ? -16.712 2.841 13.220 1.00 98.75 108 LEU A O 1
ATOM 783 N N . THR A 1 109 ? -18.090 3.641 14.809 1.00 98.19 109 THR A N 1
ATOM 784 C CA . THR A 1 109 ? -18.514 4.833 14.060 1.00 98.19 109 THR A CA 1
ATOM 785 C C . THR A 1 109 ? -18.020 6.106 14.732 1.00 98.19 109 THR A C 1
ATOM 787 O O . THR A 1 109 ? -18.146 6.259 15.947 1.00 98.19 109 THR A O 1
ATOM 790 N N . GLY A 1 110 ? -17.459 7.025 13.950 1.00 97.38 110 GLY A N 1
ATOM 791 C CA . GLY A 1 110 ? -17.082 8.359 14.414 1.00 97.38 110 GLY A CA 1
ATOM 792 C C . GLY A 1 110 ? -18.180 9.401 14.213 1.00 97.38 110 GLY A C 1
ATOM 793 O O . GLY A 1 110 ? -19.334 9.071 13.921 1.00 97.38 110 GLY A O 1
ATOM 794 N N . ASP A 1 111 ? -17.775 10.666 14.324 1.00 94.56 111 ASP A N 1
ATOM 795 C CA . ASP A 1 111 ? -18.592 11.861 14.082 1.00 94.56 111 ASP A CA 1
ATOM 796 C C . ASP A 1 111 ? -18.106 12.660 12.842 1.00 94.56 111 ASP A C 1
ATOM 798 O O . ASP A 1 111 ? -18.373 13.852 12.719 1.00 94.56 111 ASP A O 1
ATOM 802 N N . GLY A 1 112 ? -17.346 12.037 11.937 1.00 93.38 112 GLY A N 1
ATOM 803 C CA . GLY A 1 112 ? -16.878 12.616 10.669 1.00 93.38 112 GLY A CA 1
ATOM 804 C C . GLY A 1 112 ? -15.421 13.090 10.679 1.00 93.38 112 GLY A C 1
ATOM 805 O O . GLY A 1 112 ? -14.640 12.660 9.835 1.00 93.38 112 GLY A O 1
ATOM 806 N N . ASP A 1 113 ? -15.010 13.905 11.655 1.00 93.56 113 ASP A N 1
ATOM 807 C CA . ASP A 1 113 ? -13.670 14.538 11.664 1.00 93.56 113 ASP A CA 1
ATOM 808 C C . ASP A 1 113 ? -12.657 13.912 12.642 1.00 93.56 113 ASP A C 1
ATOM 810 O O . ASP A 1 113 ? -11.451 14.212 12.620 1.00 93.56 113 ASP A O 1
ATOM 814 N N . ASN A 1 114 ? -13.122 13.019 13.513 1.00 95.12 114 ASN A N 1
ATOM 815 C CA . ASN A 1 114 ? -12.309 12.424 14.566 1.00 95.12 114 ASN A CA 1
ATOM 816 C C . ASN A 1 114 ? -11.452 11.241 14.075 1.00 95.12 114 ASN A C 1
ATOM 818 O O . ASN A 1 114 ? -11.539 10.797 12.930 1.00 95.12 114 ASN A O 1
ATOM 822 N N . ILE A 1 115 ? -10.580 10.756 14.963 1.00 97.00 115 ILE A N 1
ATOM 823 C CA . ILE A 1 115 ? -9.811 9.521 14.775 1.00 97.00 115 ILE A CA 1
ATOM 824 C C . ILE A 1 115 ? -10.351 8.483 15.753 1.00 97.00 115 ILE A C 1
ATOM 826 O O . ILE A 1 115 ? -10.463 8.788 16.943 1.00 97.00 115 ILE A O 1
ATOM 830 N N . LEU A 1 116 ? -10.657 7.276 15.273 1.00 98.38 116 LEU A N 1
ATOM 831 C CA . LEU A 1 116 ? -11.257 6.242 16.120 1.00 98.38 116 LEU A CA 1
ATOM 832 C C . LEU A 1 116 ? -10.221 5.618 17.062 1.00 98.38 116 LEU A C 1
ATOM 834 O O . LEU A 1 116 ? -10.402 5.629 18.280 1.00 98.38 116 LEU A O 1
ATOM 838 N N . ILE A 1 117 ? -9.112 5.133 16.499 1.00 98.31 117 ILE A N 1
ATOM 839 C CA . ILE A 1 117 ? -8.021 4.477 17.222 1.00 98.31 117 ILE A CA 1
ATOM 840 C C . ILE A 1 117 ? -6.718 5.236 16.983 1.00 98.31 117 ILE A C 1
ATOM 842 O O . ILE A 1 117 ? -6.364 5.564 15.849 1.00 98.31 117 ILE A O 1
ATOM 846 N N . LYS A 1 118 ? -5.980 5.483 18.062 1.00 96.31 118 LYS A N 1
ATOM 847 C CA . LYS A 1 118 ? -4.644 6.079 18.043 1.00 96.31 118 LYS A CA 1
ATOM 848 C C . LYS A 1 118 ? -3.666 5.222 18.827 1.00 96.31 118 LYS A C 1
ATOM 850 O O . LYS A 1 118 ? -4.050 4.544 19.779 1.00 96.31 118 LYS A O 1
ATOM 855 N N . SER A 1 119 ? -2.390 5.328 18.486 1.00 94.38 119 SER A N 1
ATOM 856 C CA . SER A 1 119 ? -1.308 4.850 19.344 1.00 94.38 119 SER A CA 1
ATOM 857 C C . SER A 1 119 ? -1.338 5.531 20.709 1.00 94.38 119 SER A C 1
ATOM 859 O O . SER A 1 119 ? -1.449 6.759 20.795 1.00 94.38 119 SER A O 1
ATOM 861 N N . GLY A 1 120 ? -1.168 4.751 21.773 1.00 93.50 120 GLY A N 1
ATOM 862 C CA . GLY A 1 120 ? -0.997 5.283 23.116 1.00 93.50 120 GLY A CA 1
ATOM 863 C C . GLY A 1 120 ? 0.093 4.591 23.922 1.00 93.50 120 GLY A C 1
ATOM 864 O O . GLY A 1 120 ? 0.615 3.546 23.543 1.00 93.50 120 GLY A O 1
ATOM 865 N N . ALA A 1 121 ? 0.402 5.181 25.073 1.00 92.38 121 ALA A N 1
ATOM 866 C CA . ALA A 1 121 ? 1.264 4.594 26.095 1.00 92.38 121 ALA A CA 1
ATOM 867 C C . ALA A 1 121 ? 0.705 4.868 27.499 1.00 92.38 121 ALA A C 1
ATOM 869 O O . ALA A 1 121 ? -0.030 5.840 27.712 1.00 92.38 121 ALA A O 1
ATOM 870 N N . MET A 1 122 ? 1.063 4.015 28.463 1.00 90.75 122 MET A N 1
ATOM 871 C CA . MET A 1 122 ? 0.758 4.244 29.876 1.00 90.75 122 MET A CA 1
ATOM 872 C C . MET A 1 122 ? 1.756 5.230 30.483 1.00 90.75 122 MET A C 1
ATOM 874 O O . MET A 1 122 ? 2.966 5.039 30.410 1.00 90.75 122 MET A O 1
ATOM 878 N N . PHE A 1 123 ? 1.234 6.255 31.147 1.00 87.19 123 PHE A N 1
ATOM 879 C CA . PHE A 1 123 ? 1.987 7.174 31.993 1.00 87.19 123 PHE A CA 1
ATOM 880 C C . PHE A 1 123 ? 1.419 7.068 33.408 1.00 87.19 123 PHE A C 1
ATOM 882 O O . PHE A 1 123 ? 0.394 7.676 33.733 1.00 87.19 123 PHE A O 1
ATOM 889 N N . GLY A 1 124 ? 2.042 6.223 34.232 1.00 87.06 124 GLY A N 1
ATOM 890 C CA . GLY A 1 124 ? 1.433 5.768 35.482 1.00 87.06 124 GLY A CA 1
ATOM 891 C C . GLY A 1 124 ? 0.152 4.981 35.192 1.00 87.06 124 GLY A C 1
ATOM 892 O O . GLY A 1 124 ? 0.168 4.064 34.380 1.00 87.06 124 GLY A O 1
ATOM 893 N N . ALA A 1 125 ? -0.969 5.368 35.807 1.00 86.88 125 ALA A N 1
ATOM 894 C CA . ALA A 1 125 ? -2.274 4.721 35.619 1.00 86.88 125 ALA A CA 1
ATOM 895 C C . ALA A 1 125 ? -3.110 5.298 34.455 1.00 86.88 125 ALA A C 1
ATOM 897 O O . ALA A 1 125 ? -4.278 4.949 34.296 1.00 86.88 125 ALA A O 1
ATOM 898 N N . THR A 1 126 ? -2.555 6.218 33.657 1.00 87.12 126 THR A N 1
ATOM 899 C CA . THR A 1 126 ? -3.295 6.922 32.595 1.00 87.12 126 THR A CA 1
ATOM 900 C C . THR A 1 126 ? -2.747 6.574 31.216 1.00 87.12 126 THR A C 1
ATOM 902 O O . THR A 1 126 ? -1.556 6.747 30.970 1.00 87.12 126 THR A O 1
ATOM 905 N N . ALA A 1 127 ? -3.620 6.156 30.299 1.00 89.19 127 ALA A N 1
ATOM 906 C CA . ALA A 1 127 ? -3.286 6.018 28.883 1.00 89.19 127 ALA A CA 1
ATOM 907 C C . ALA A 1 127 ? -3.296 7.395 28.204 1.00 89.19 127 ALA A C 1
ATOM 909 O O . ALA A 1 127 ? -4.224 8.181 28.418 1.00 89.19 127 ALA A O 1
ATOM 910 N N . ARG A 1 128 ? -2.275 7.697 27.400 1.00 89.69 128 ARG A N 1
ATOM 911 C CA . ARG A 1 128 ? -2.155 8.969 26.671 1.00 89.69 128 ARG A CA 1
ATOM 912 C C . ARG A 1 128 ? -1.830 8.737 25.204 1.00 89.69 128 ARG A C 1
ATOM 914 O O . ARG A 1 128 ? -1.135 7.781 24.874 1.00 89.69 128 ARG A O 1
ATOM 921 N N . ASP A 1 129 ? -2.305 9.652 24.365 1.00 90.38 129 ASP A N 1
ATOM 922 C CA . ASP A 1 129 ? -1.981 9.738 22.942 1.00 90.38 129 ASP A CA 1
ATOM 923 C C . ASP A 1 129 ? -0.477 9.984 22.744 1.00 90.38 129 ASP A C 1
ATOM 925 O O . ASP A 1 129 ? 0.063 10.957 23.274 1.00 90.38 129 ASP A O 1
ATOM 929 N N . ILE A 1 130 ? 0.186 9.125 21.968 1.00 87.81 130 ILE A N 1
ATOM 930 C CA . ILE A 1 130 ? 1.596 9.306 21.580 1.00 87.81 130 ILE A CA 1
ATOM 931 C C . ILE A 1 130 ? 1.759 9.677 20.102 1.00 87.81 130 ILE A C 1
ATOM 933 O O . ILE A 1 130 ? 2.880 9.796 19.625 1.00 87.81 130 ILE A O 1
ATOM 937 N N . SER A 1 131 ? 0.662 9.889 19.370 1.00 79.38 131 SER A N 1
ATOM 938 C CA . SER A 1 131 ? 0.690 10.303 17.960 1.00 79.38 131 SER A CA 1
ATOM 939 C C . SER A 1 131 ? 1.010 11.787 17.758 1.00 79.38 131 SER A C 1
ATOM 941 O O . SER A 1 131 ? 1.383 12.194 16.662 1.00 79.38 131 SER A O 1
ATOM 943 N N . VAL A 1 132 ? 0.868 12.603 18.811 1.00 66.62 132 VAL A N 1
ATOM 944 C CA . VAL A 1 132 ? 1.101 14.062 18.783 1.00 66.62 132 VAL A CA 1
ATOM 945 C C . VAL A 1 132 ? 2.502 14.432 19.290 1.00 66.62 132 VAL A C 1
ATOM 947 O O . VAL A 1 132 ? 2.924 15.582 19.180 1.00 66.62 132 VAL A O 1
ATOM 950 N N . GLN A 1 133 ? 3.231 13.480 19.878 1.00 50.91 133 GLN A N 1
ATOM 951 C CA . GLN A 1 133 ? 4.476 13.741 20.590 1.00 50.91 133 GLN A CA 1
ATOM 952 C C . GLN A 1 133 ? 5.688 13.299 19.752 1.00 50.91 133 GLN A C 1
ATOM 954 O O . GLN A 1 133 ? 5.748 12.154 19.323 1.00 50.91 133 GLN A O 1
ATOM 959 N N . TYR A 1 134 ? 6.656 14.218 19.620 1.00 45.84 134 TYR A N 1
ATOM 960 C CA . TYR A 1 134 ? 8.046 14.085 19.133 1.00 45.84 134 TYR A CA 1
ATOM 961 C C . TYR A 1 134 ? 8.381 14.601 17.717 1.00 45.84 134 TYR A C 1
ATOM 963 O O . TYR A 1 134 ? 8.472 13.836 16.762 1.00 45.84 134 TYR A O 1
ATOM 971 N N . GLY A 1 135 ? 8.706 15.909 17.652 1.00 39.81 135 GLY A N 1
ATOM 972 C CA . GLY A 1 135 ? 9.690 16.447 16.700 1.00 39.81 135 GLY A CA 1
ATOM 973 C C . GLY A 1 135 ? 9.389 17.804 16.042 1.00 39.81 135 GLY A C 1
ATOM 974 O O . GLY A 1 135 ? 9.233 17.854 14.830 1.00 39.81 135 GLY A O 1
ATOM 975 N N . LYS A 1 136 ? 9.424 18.924 16.785 1.00 41.06 136 LYS A N 1
ATOM 976 C CA . LYS A 1 136 ? 9.962 20.182 16.203 1.00 41.06 136 LYS A CA 1
ATOM 977 C C . LYS A 1 136 ? 11.479 20.078 15.954 1.00 41.06 136 LYS A C 1
ATOM 979 O O . LYS A 1 136 ? 12.051 20.924 15.274 1.00 41.06 136 LYS A O 1
ATOM 984 N N . ASP A 1 137 ? 12.085 18.997 16.444 1.00 43.69 137 ASP A N 1
ATOM 985 C CA . ASP A 1 137 ? 13.504 18.703 16.380 1.00 43.69 137 ASP A CA 1
ATOM 986 C C . ASP A 1 137 ? 13.649 17.401 15.571 1.00 43.69 137 ASP A C 1
ATOM 988 O O . ASP A 1 137 ? 13.071 16.368 15.915 1.00 43.69 137 ASP A O 1
ATOM 992 N N . MET A 1 138 ? 14.355 17.473 14.442 1.00 38.22 138 MET A N 1
ATOM 993 C CA . MET A 1 138 ? 14.371 16.475 13.359 1.00 38.22 138 MET A CA 1
ATOM 994 C C . MET A 1 138 ? 15.131 15.166 13.671 1.00 38.22 138 MET A C 1
ATOM 996 O O . MET A 1 138 ? 15.776 14.607 12.790 1.00 38.22 138 MET A O 1
ATOM 1000 N N . THR A 1 139 ? 15.113 14.662 14.906 1.00 44.12 139 THR A N 1
ATOM 1001 C CA . THR A 1 139 ? 16.009 13.561 15.326 1.00 44.12 139 THR A CA 1
ATOM 1002 C C . THR A 1 139 ? 15.339 12.198 15.504 1.00 44.12 139 THR A C 1
ATOM 1004 O O . THR A 1 139 ? 16.026 11.240 15.845 1.00 44.12 139 THR A O 1
ATOM 1007 N N . GLY A 1 140 ? 14.028 12.056 15.263 1.00 43.75 140 GLY A N 1
ATOM 1008 C CA . GLY A 1 140 ? 13.360 10.740 15.232 1.00 43.75 140 GLY A CA 1
ATOM 1009 C C . GLY A 1 140 ? 13.418 9.931 16.545 1.00 43.75 140 GLY A C 1
ATOM 1010 O O . GLY A 1 140 ? 13.059 8.755 16.570 1.00 43.75 140 GLY A O 1
ATOM 1011 N N . SER A 1 141 ? 13.827 10.532 17.664 1.00 44.31 141 SER A N 1
ATOM 1012 C CA . SER A 1 141 ? 14.173 9.838 18.911 1.00 44.31 141 SER A CA 1
ATOM 1013 C C . SER A 1 141 ? 13.095 9.928 19.999 1.00 44.31 141 SER A C 1
ATOM 1015 O O . SER A 1 141 ? 13.387 10.131 21.176 1.00 44.31 141 SER A O 1
ATOM 1017 N N . GLY A 1 142 ? 11.819 9.739 19.649 1.00 55.44 142 GLY A N 1
ATOM 1018 C CA . GLY A 1 142 ? 10.834 9.386 20.676 1.00 55.44 142 GLY A CA 1
ATOM 1019 C C . GLY A 1 142 ? 11.204 8.034 21.312 1.00 55.44 142 GLY A C 1
ATOM 1020 O O . GLY A 1 142 ? 11.613 7.109 20.608 1.00 55.44 142 GLY A O 1
ATOM 1021 N N . THR A 1 143 ? 11.069 7.883 22.627 1.00 64.62 143 THR A N 1
ATOM 1022 C CA . THR A 1 143 ? 11.297 6.592 23.313 1.00 64.62 143 THR A CA 1
ATOM 1023 C C . THR A 1 143 ? 10.058 5.697 23.307 1.00 64.62 143 THR A C 1
ATOM 1025 O O . THR A 1 143 ? 10.163 4.482 23.464 1.00 64.62 143 THR A O 1
ATOM 1028 N N . GLN A 1 144 ? 8.880 6.289 23.103 1.00 83.31 144 GLN A N 1
ATOM 1029 C CA . GLN A 1 144 ? 7.606 5.580 23.132 1.00 83.31 144 GLN A CA 1
ATOM 1030 C C . GLN A 1 144 ? 7.267 5.003 21.757 1.00 83.31 144 GLN A C 1
ATOM 1032 O O . GLN A 1 144 ? 7.485 5.643 20.724 1.00 83.31 144 GLN A O 1
ATOM 1037 N N . HIS A 1 145 ? 6.738 3.787 21.768 1.00 88.50 145 HIS A N 1
ATOM 1038 C CA . HIS A 1 145 ? 6.215 3.067 20.615 1.00 88.50 145 HIS A CA 1
ATOM 1039 C C . HIS A 1 145 ? 5.181 2.046 21.099 1.00 88.50 145 HIS A C 1
ATOM 1041 O O . HIS A 1 145 ? 5.148 1.703 22.283 1.00 88.50 145 HIS A O 1
ATOM 1047 N N . VAL A 1 146 ? 4.355 1.559 20.179 1.00 93.69 146 VAL A N 1
ATOM 1048 C CA . VAL A 1 146 ? 3.449 0.433 20.418 1.00 93.69 146 VAL A CA 1
ATOM 1049 C C . VAL A 1 146 ? 4.107 -0.820 19.850 1.00 93.69 146 VAL A C 1
ATOM 1051 O O . VAL A 1 146 ? 4.639 -0.768 18.745 1.00 93.69 146 VAL A O 1
ATOM 1054 N N . SER A 1 147 ? 4.101 -1.924 20.594 1.00 95.38 147 SER A N 1
ATOM 1055 C CA . SER A 1 147 ? 4.642 -3.218 20.156 1.00 95.38 147 SER A CA 1
ATOM 1056 C C . SER A 1 147 ? 3.726 -4.383 20.499 1.00 95.38 147 SER A C 1
ATOM 1058 O O . SER A 1 147 ? 2.979 -4.323 21.476 1.00 95.38 147 SER A O 1
ATOM 1060 N N . ASN A 1 148 ? 3.757 -5.438 19.678 1.00 96.25 148 ASN A N 1
ATOM 1061 C CA . ASN A 1 148 ? 2.906 -6.629 19.819 1.00 96.25 148 ASN A CA 1
ATOM 1062 C C . ASN A 1 148 ? 1.409 -6.309 20.012 1.00 96.25 148 ASN A C 1
ATOM 1064 O O . ASN A 1 148 ? 0.720 -6.978 20.786 1.00 96.25 148 ASN A O 1
ATOM 1068 N N . ALA A 1 149 ? 0.916 -5.246 19.373 1.00 97.75 149 ALA A N 1
ATOM 1069 C CA . ALA A 1 149 ? -0.484 -4.847 19.444 1.00 97.75 149 ALA A CA 1
ATOM 1070 C C . ALA A 1 149 ? -1.207 -5.162 18.136 1.00 97.75 149 ALA A C 1
ATOM 1072 O O . ALA A 1 149 ? -0.638 -5.026 17.055 1.00 97.75 149 ALA A O 1
ATOM 1073 N N . SER A 1 150 ? -2.479 -5.527 18.221 1.00 98.25 150 SER A N 1
ATOM 1074 C CA . SER A 1 150 ? -3.250 -5.929 17.044 1.00 98.25 150 SER A CA 1
ATOM 1075 C C . SER A 1 150 ? -4.611 -5.255 17.022 1.00 98.25 150 SER A C 1
ATOM 1077 O O . SER A 1 150 ? -5.273 -5.180 18.055 1.00 98.25 150 SER A O 1
ATOM 1079 N N . VAL A 1 151 ? -5.052 -4.811 15.846 1.00 98.69 151 VAL A N 1
ATOM 1080 C CA . VAL A 1 151 ? -6.454 -4.453 15.583 1.00 98.69 151 VAL A CA 1
ATOM 1081 C C . VAL A 1 151 ? -7.024 -5.493 14.631 1.00 98.69 151 VAL A C 1
ATOM 1083 O O . VAL A 1 151 ? -6.594 -5.583 13.479 1.00 98.69 151 VAL A O 1
ATOM 1086 N N . ILE A 1 152 ? -7.938 -6.310 15.149 1.00 98.56 152 ILE A N 1
ATOM 1087 C CA . ILE A 1 152 ? -8.361 -7.560 14.525 1.00 98.56 152 ILE A CA 1
ATOM 1088 C C . ILE A 1 152 ? -9.867 -7.543 14.309 1.00 98.56 152 ILE A C 1
ATOM 1090 O O . ILE A 1 152 ? -10.634 -7.558 15.273 1.00 98.56 152 ILE A O 1
ATOM 1094 N N . GLY A 1 153 ? -10.299 -7.637 13.056 1.00 95.44 153 GLY A N 1
ATOM 1095 C CA . GLY A 1 153 ? -11.721 -7.651 12.736 1.00 95.44 153 GLY A CA 1
ATOM 1096 C C . GLY A 1 153 ? -12.382 -6.286 12.912 1.00 95.44 153 GLY A C 1
ATOM 1097 O O . GLY A 1 153 ? -11.814 -5.363 13.477 1.00 95.44 153 GLY A O 1
ATOM 1098 N N . GLY A 1 154 ? -13.623 -6.166 12.455 1.00 97.81 154 GLY A N 1
ATOM 1099 C CA . GLY A 1 154 ? -14.463 -4.998 12.715 1.00 97.81 154 GLY A CA 1
ATOM 1100 C C . GLY A 1 154 ? -14.661 -4.089 11.511 1.00 97.81 154 GLY A C 1
ATOM 1101 O O . GLY A 1 154 ? -13.930 -4.142 10.523 1.00 97.81 154 GLY A O 1
ATOM 1102 N N . THR A 1 155 ? -15.713 -3.279 11.592 1.00 98.88 155 THR A N 1
ATOM 1103 C CA . THR A 1 155 ? -16.101 -2.321 10.550 1.00 98.88 155 THR A CA 1
ATOM 1104 C C . THR A 1 155 ? -15.900 -0.896 11.051 1.00 98.88 155 THR A C 1
ATOM 1106 O O . THR A 1 155 ? -16.335 -0.565 12.151 1.00 98.88 155 THR A O 1
ATOM 1109 N N . PHE A 1 156 ? -15.268 -0.037 10.255 1.00 98.81 156 PHE A N 1
ATOM 1110 C CA . PHE A 1 156 ? -14.964 1.345 10.633 1.00 98.81 156 PHE A CA 1
ATOM 1111 C C . PHE A 1 156 ? -15.669 2.339 9.713 1.00 98.81 156 PHE A C 1
ATOM 1113 O O . PHE A 1 156 ? -15.604 2.214 8.485 1.00 98.81 156 PHE A O 1
ATOM 1120 N N . ALA A 1 157 ? -16.326 3.342 10.296 1.00 98.25 157 ALA A N 1
ATOM 1121 C CA . ALA A 1 157 ? -17.145 4.291 9.547 1.00 98.25 157 ALA A CA 1
ATOM 1122 C C . ALA A 1 157 ? -17.153 5.711 10.131 1.00 98.25 157 ALA A C 1
ATOM 1124 O O . ALA A 1 157 ? -16.834 5.933 11.299 1.00 98.25 157 ALA A O 1
ATOM 1125 N N . ASN A 1 158 ? -17.559 6.658 9.284 1.00 97.56 158 ASN A N 1
ATOM 1126 C CA . ASN A 1 158 ? -17.889 8.046 9.591 1.00 97.56 158 ASN A CA 1
ATOM 1127 C C . ASN A 1 158 ? -16.818 8.767 10.420 1.00 97.56 158 ASN A C 1
ATOM 1129 O O . ASN A 1 158 ? -17.093 9.288 11.496 1.00 97.56 158 ASN A O 1
ATOM 1133 N N . ALA A 1 159 ? -15.570 8.754 9.961 1.00 97.81 159 ALA A N 1
ATOM 1134 C CA . ALA A 1 159 ? -14.451 9.367 10.670 1.00 97.81 159 ALA A CA 1
ATOM 1135 C C . ALA A 1 159 ? -13.376 9.849 9.696 1.00 97.81 159 ALA A C 1
ATOM 1137 O O . ALA A 1 159 ? -13.253 9.365 8.569 1.00 97.81 159 ALA A O 1
ATOM 1138 N N . ARG A 1 160 ? -12.509 10.753 10.149 1.00 96.94 160 ARG A N 1
ATOM 1139 C CA . ARG A 1 160 ? -11.397 11.229 9.325 1.00 96.94 160 ARG A CA 1
ATOM 1140 C C . ARG A 1 160 ? -10.361 10.133 9.117 1.00 96.94 160 ARG A C 1
ATOM 1142 O O . ARG A 1 160 ? -9.739 10.054 8.063 1.00 96.94 160 ARG A O 1
ATOM 1149 N N . CYS A 1 161 ? -10.134 9.320 10.138 1.00 97.50 161 CYS A N 1
ATOM 1150 C CA . CYS A 1 161 ? -9.240 8.177 10.068 1.00 97.50 161 CYS A CA 1
ATOM 1151 C C . CYS A 1 161 ? -9.719 7.104 11.039 1.00 97.50 161 CYS A C 1
ATOM 1153 O O . CYS A 1 161 ? -10.006 7.421 12.197 1.00 97.50 161 CYS A O 1
ATOM 1155 N N . ALA A 1 162 ? -9.774 5.844 10.611 1.00 98.44 162 ALA A N 1
ATOM 1156 C CA . ALA A 1 162 ? -10.084 4.777 11.553 1.00 98.44 162 ALA A CA 1
ATOM 1157 C C . ALA A 1 162 ? -8.897 4.498 12.481 1.00 98.44 162 ALA A C 1
ATOM 1159 O O . ALA A 1 162 ? -9.066 4.489 13.698 1.00 98.44 162 ALA A O 1
ATOM 1160 N N . ILE A 1 163 ? -7.692 4.333 11.926 1.00 98.38 163 ILE A N 1
ATOM 1161 C CA . ILE A 1 163 ? -6.499 3.979 12.706 1.00 98.38 163 ILE A CA 1
ATOM 1162 C C . ILE A 1 163 ? -5.343 4.927 12.380 1.00 98.38 163 ILE A C 1
ATOM 1164 O O . ILE A 1 163 ? -4.800 4.915 11.275 1.00 98.38 163 ILE A O 1
ATOM 1168 N N . LEU A 1 164 ? -4.926 5.727 13.362 1.00 95.69 164 LEU A N 1
ATOM 1169 C CA . LEU A 1 164 ? -3.656 6.452 13.325 1.00 95.69 164 LEU A CA 1
ATOM 1170 C C . LEU A 1 164 ? -2.579 5.618 14.035 1.00 95.69 164 LEU A C 1
ATOM 1172 O O . LEU A 1 164 ? -2.382 5.733 15.246 1.00 95.69 164 LEU A O 1
ATOM 1176 N N . ALA A 1 165 ? -1.903 4.775 13.256 1.00 93.44 165 ALA A N 1
ATOM 1177 C CA . ALA A 1 165 ? -0.846 3.867 13.692 1.00 93.44 165 ALA A CA 1
ATOM 1178 C C . ALA A 1 165 ? 0.515 4.584 13.695 1.00 93.44 165 ALA A C 1
ATOM 1180 O O . ALA A 1 165 ? 1.359 4.389 12.822 1.00 93.44 165 ALA A O 1
ATOM 1181 N N . HIS A 1 166 ? 0.718 5.475 14.662 1.00 90.19 166 HIS A N 1
ATOM 1182 C CA . HIS A 1 166 ? 2.015 6.110 14.887 1.00 90.19 166 HIS A CA 1
ATOM 1183 C C . HIS A 1 166 ? 2.933 5.164 15.676 1.00 90.19 166 HIS A C 1
ATOM 1185 O O . HIS A 1 166 ? 2.573 4.755 16.781 1.00 90.19 166 HIS A O 1
ATOM 1191 N N . ARG A 1 167 ? 4.111 4.823 15.140 1.00 88.44 167 ARG A N 1
ATOM 1192 C CA . ARG A 1 167 ? 5.097 3.936 15.789 1.00 88.44 167 ARG A CA 1
ATOM 1193 C C . ARG A 1 167 ? 4.515 2.598 16.235 1.00 88.44 167 ARG A C 1
ATOM 1195 O O . ARG A 1 167 ? 4.759 2.139 17.352 1.00 88.44 167 ARG A O 1
ATOM 1202 N N . PHE A 1 168 ? 3.707 1.998 15.366 1.00 92.31 168 PHE A N 1
ATOM 1203 C CA . PHE A 1 168 ? 3.334 0.597 15.504 1.00 92.31 168 PHE A CA 1
ATOM 1204 C C . PHE A 1 168 ? 4.531 -0.231 15.057 1.00 92.31 168 PHE A C 1
ATOM 1206 O O . PHE A 1 168 ? 4.747 -0.443 13.866 1.00 92.31 168 PHE A O 1
ATOM 1213 N N . ASN A 1 169 ? 5.337 -0.635 16.027 1.00 90.94 169 ASN A N 1
ATOM 1214 C CA . ASN A 1 169 ? 6.610 -1.289 15.797 1.00 90.94 169 ASN A CA 1
ATOM 1215 C C . ASN A 1 169 ? 6.538 -2.752 16.224 1.00 90.94 169 ASN A C 1
ATOM 1217 O O . ASN A 1 169 ? 5.750 -3.080 17.097 1.00 90.94 169 ASN A O 1
ATOM 1221 N N . TYR A 1 170 ? 7.382 -3.615 15.663 1.00 87.44 170 TYR A N 1
ATOM 1222 C CA . TYR A 1 170 ? 7.655 -4.974 16.159 1.00 87.44 170 TYR A CA 1
ATOM 1223 C C . TYR A 1 170 ? 6.413 -5.791 16.571 1.00 87.44 170 TYR A C 1
ATOM 1225 O O . TYR A 1 170 ? 5.920 -5.709 17.698 1.00 87.44 170 TYR A O 1
ATOM 1233 N N . GLY A 1 171 ? 5.919 -6.630 15.659 1.00 91.75 171 GLY A N 1
ATOM 1234 C CA . GLY A 1 171 ? 4.806 -7.537 15.960 1.00 91.75 171 GLY A CA 1
ATOM 1235 C C . GLY A 1 171 ? 3.441 -6.851 16.023 1.00 91.75 171 GLY A C 1
ATOM 1236 O O . GLY A 1 171 ? 2.479 -7.468 16.471 1.00 91.75 171 GLY A O 1
ATOM 1237 N N . CYS A 1 172 ? 3.339 -5.593 15.581 1.00 96.94 172 CYS A N 1
ATOM 1238 C CA . CYS A 1 172 ? 2.050 -4.928 15.431 1.00 96.94 172 CYS A CA 1
ATOM 1239 C C . CYS A 1 172 ? 1.314 -5.386 14.165 1.00 96.94 172 CYS A C 1
ATOM 1241 O O . CYS A 1 172 ? 1.931 -5.496 13.100 1.00 96.94 172 CYS A O 1
ATOM 1243 N N . THR A 1 173 ? -0.005 -5.587 14.261 1.00 98.25 173 THR A N 1
ATOM 1244 C CA . THR A 1 173 ? -0.847 -6.000 13.125 1.00 98.25 173 THR A CA 1
ATOM 1245 C C . THR A 1 173 ? -2.143 -5.192 12.992 1.00 98.25 173 THR A C 1
ATOM 1247 O O . THR A 1 173 ? -2.761 -4.781 13.975 1.00 98.25 173 THR A O 1
ATOM 1250 N N . ILE A 1 174 ? -2.572 -4.968 11.750 1.00 98.62 174 ILE A N 1
ATOM 1251 C CA . ILE A 1 174 ? -3.918 -4.500 11.390 1.00 98.62 174 ILE A CA 1
ATOM 1252 C C . ILE A 1 174 ? -4.485 -5.544 10.428 1.00 98.62 174 ILE A C 1
ATOM 1254 O O . ILE A 1 174 ? -4.018 -5.639 9.290 1.00 98.62 174 ILE A O 1
ATOM 1258 N N . GLU A 1 175 ? -5.447 -6.350 10.882 1.00 98.56 175 GLU A N 1
ATOM 1259 C CA . GLU A 1 175 ? -5.913 -7.521 10.132 1.00 98.56 175 GLU A CA 1
ATOM 1260 C C . GLU A 1 175 ? -7.427 -7.772 10.177 1.00 98.56 175 GLU A C 1
ATOM 1262 O O . GLU A 1 175 ? -8.098 -7.502 11.174 1.00 98.56 175 GLU A O 1
ATOM 1267 N N . HIS A 1 176 ? -7.969 -8.324 9.086 1.00 98.62 176 HIS A N 1
ATOM 1268 C CA . HIS A 1 176 ? -9.387 -8.707 8.939 1.00 98.62 176 HIS A CA 1
ATOM 1269 C C . HIS A 1 176 ? -10.395 -7.563 9.126 1.00 98.62 176 HIS A C 1
ATOM 1271 O O . HIS A 1 176 ? -11.556 -7.807 9.450 1.00 98.62 176 HIS A O 1
ATOM 1277 N N . ASN A 1 177 ? -9.973 -6.316 8.923 1.00 98.81 177 ASN A N 1
ATOM 1278 C CA . ASN A 1 177 ? -10.812 -5.133 9.101 1.00 98.81 177 ASN A CA 1
ATOM 1279 C C . ASN A 1 177 ? -11.547 -4.747 7.808 1.00 98.81 177 ASN A C 1
ATOM 1281 O O . ASN A 1 177 ? -11.035 -4.942 6.703 1.00 98.81 177 ASN A O 1
ATOM 1285 N N . VAL A 1 178 ? -12.709 -4.108 7.957 1.00 98.81 178 VAL A N 1
ATOM 1286 C CA . VAL A 1 178 ? -13.453 -3.458 6.869 1.00 98.81 178 VAL A CA 1
ATOM 1287 C C . VAL A 1 178 ? -13.481 -1.948 7.101 1.00 98.81 178 VAL A C 1
ATOM 1289 O O . VAL A 1 178 ? -14.097 -1.454 8.045 1.00 98.81 178 VAL A O 1
ATOM 1292 N N . PHE A 1 179 ? -12.840 -1.189 6.218 1.00 98.69 179 PHE A N 1
ATOM 1293 C CA . PHE A 1 179 ? -12.809 0.273 6.264 1.00 98.69 179 PHE A CA 1
ATOM 1294 C C . PHE A 1 179 ? -13.794 0.832 5.242 1.00 98.69 179 PHE A C 1
ATOM 1296 O O . PHE A 1 179 ? -13.577 0.688 4.044 1.00 98.69 179 PHE A O 1
ATOM 1303 N N . THR A 1 180 ? -14.889 1.445 5.688 1.00 98.06 180 THR A N 1
ATOM 1304 C CA . THR A 1 180 ? -15.958 1.902 4.781 1.00 98.06 180 THR A CA 1
ATOM 1305 C C . THR A 1 180 ? -15.591 3.190 4.031 1.00 98.06 180 THR A C 1
ATOM 1307 O O . THR A 1 180 ? -14.753 3.970 4.483 1.00 98.06 180 THR A O 1
ATOM 1310 N N . ALA A 1 181 ? -16.289 3.466 2.922 1.00 95.94 181 ALA A N 1
ATOM 1311 C CA . ALA A 1 181 ? -16.089 4.664 2.093 1.00 95.94 181 ALA A CA 1
ATOM 1312 C C . ALA A 1 181 ? -16.454 5.987 2.795 1.00 95.94 181 ALA A C 1
ATOM 1314 O O . ALA A 1 181 ? -16.165 7.067 2.291 1.00 95.94 181 ALA A O 1
ATOM 1315 N N . THR A 1 182 ? -17.095 5.916 3.965 1.00 96.38 182 THR A N 1
ATOM 1316 C CA . THR A 1 182 ? -17.409 7.094 4.791 1.00 96.38 182 THR A CA 1
ATOM 1317 C C . THR A 1 182 ? -16.196 7.612 5.569 1.00 96.38 182 THR A C 1
ATOM 1319 O O . THR A 1 182 ? -16.282 8.638 6.242 1.00 96.38 182 THR A O 1
ATOM 1322 N N . LEU A 1 183 ? -15.065 6.903 5.505 1.00 96.94 183 LEU A N 1
ATOM 1323 C CA . LEU A 1 183 ? -13.803 7.348 6.070 1.00 96.94 183 LEU A CA 1
ATOM 1324 C C . LEU A 1 183 ? -13.052 8.237 5.079 1.00 96.94 183 LEU A C 1
ATOM 1326 O O . LEU A 1 183 ? -12.954 7.912 3.898 1.00 96.94 183 LEU A O 1
ATOM 1330 N N . LYS A 1 184 ? -12.405 9.300 5.569 1.00 95.62 184 LYS A N 1
ATOM 1331 C CA . LYS A 1 184 ? -11.428 10.027 4.738 1.00 95.62 184 LYS A CA 1
ATOM 1332 C C . LYS A 1 184 ? -10.156 9.199 4.515 1.00 95.62 184 LYS A C 1
ATOM 1334 O O . LYS A 1 184 ? -9.582 9.236 3.429 1.00 95.62 184 LYS A O 1
ATOM 1339 N N . HIS A 1 185 ? -9.730 8.449 5.532 1.00 97.00 185 HIS A N 1
ATOM 1340 C CA . HIS A 1 185 ? -8.624 7.500 5.456 1.00 97.00 185 HIS A CA 1
ATOM 1341 C C . HIS A 1 185 ? -8.960 6.212 6.214 1.00 97.00 185 HIS A C 1
ATOM 1343 O O . HIS A 1 185 ? -9.451 6.263 7.343 1.00 97.00 185 HIS A O 1
ATOM 1349 N N . ALA A 1 186 ? -8.651 5.058 5.625 1.00 98.12 186 ALA A N 1
ATOM 1350 C CA . ALA A 1 186 ? -8.724 3.772 6.310 1.00 98.12 186 ALA A CA 1
ATOM 1351 C C . ALA A 1 186 ? -7.733 3.749 7.481 1.00 98.12 186 ALA A C 1
ATOM 1353 O O . ALA A 1 186 ? -8.116 3.668 8.646 1.00 98.12 186 ALA A O 1
ATOM 1354 N N . TYR A 1 187 ? -6.453 3.940 7.178 1.00 97.62 187 TYR A N 1
ATOM 1355 C CA . TYR A 1 187 ? -5.421 4.116 8.185 1.00 97.62 187 TYR A CA 1
ATOM 1356 C C . TYR A 1 187 ? -4.373 5.124 7.729 1.00 97.62 187 TYR A C 1
ATOM 1358 O O . TYR A 1 187 ? -4.168 5.370 6.536 1.00 97.62 187 TYR A O 1
ATOM 1366 N N . ILE A 1 188 ? -3.687 5.688 8.715 1.00 95.19 188 ILE A N 1
ATOM 1367 C CA . ILE A 1 188 ? -2.462 6.451 8.526 1.00 95.19 188 ILE A CA 1
ATOM 1368 C C . ILE A 1 188 ? -1.416 5.807 9.429 1.00 95.19 188 ILE A C 1
ATOM 1370 O O . ILE A 1 188 ? -1.535 5.900 10.650 1.00 95.19 188 ILE A O 1
ATOM 1374 N N . SER A 1 189 ? -0.400 5.168 8.851 1.00 91.69 189 SER A N 1
ATOM 1375 C CA . SER A 1 189 ? 0.785 4.764 9.607 1.00 91.69 189 SER A CA 1
ATOM 1376 C C . SER A 1 189 ? 1.853 5.846 9.520 1.00 91.69 189 SER A C 1
ATOM 1378 O O . SER A 1 189 ? 1.993 6.526 8.500 1.00 91.69 189 SER A O 1
ATOM 1380 N N . GLN A 1 190 ? 2.569 6.059 10.619 1.00 87.50 190 GLN A N 1
ATOM 1381 C CA . GLN A 1 190 ? 3.633 7.057 10.699 1.00 87.50 190 GLN A CA 1
ATOM 1382 C C . GLN A 1 190 ? 4.792 6.485 11.495 1.00 87.50 190 GLN A C 1
ATOM 1384 O O . GLN A 1 190 ? 4.573 5.999 12.605 1.00 87.50 190 GLN A O 1
ATOM 1389 N N . HIS A 1 191 ? 6.003 6.550 10.943 1.00 84.50 191 HIS A N 1
ATOM 1390 C CA . HIS A 1 191 ? 7.231 6.162 11.637 1.00 84.50 191 HIS A CA 1
ATOM 1391 C C . HIS A 1 191 ? 7.141 4.765 12.274 1.00 84.50 191 HIS A C 1
ATOM 1393 O O . HIS A 1 191 ? 7.467 4.573 13.443 1.00 84.50 191 HIS A O 1
ATOM 1399 N N . SER A 1 192 ? 6.562 3.824 11.527 1.00 87.25 192 SER A N 1
ATOM 1400 C CA . SER A 1 192 ? 6.286 2.455 11.972 1.00 87.25 192 SER A CA 1
ATOM 1401 C C . SER A 1 192 ? 7.268 1.480 11.329 1.00 87.25 192 SER A C 1
ATOM 1403 O O . SER A 1 192 ? 7.597 1.647 10.151 1.00 87.25 192 SER A O 1
ATOM 1405 N N . TRP A 1 193 ? 7.707 0.475 12.092 1.00 87.06 193 TRP A N 1
ATOM 1406 C CA . TRP A 1 193 ? 8.731 -0.495 11.680 1.00 87.06 193 TRP A CA 1
ATOM 1407 C C . TRP A 1 193 ? 8.295 -1.934 11.966 1.00 87.06 193 TRP A C 1
ATOM 1409 O O . TRP A 1 193 ? 7.935 -2.274 13.093 1.00 87.06 193 TRP A O 1
ATOM 1419 N N . GLY A 1 194 ? 8.324 -2.808 10.961 1.00 89.94 194 GLY A N 1
ATOM 1420 C CA . GLY A 1 194 ? 7.821 -4.181 11.088 1.00 89.94 194 GLY A CA 1
ATOM 1421 C C . GLY A 1 194 ? 6.309 -4.288 11.344 1.00 89.94 194 GLY A C 1
ATOM 1422 O O . GLY A 1 194 ? 5.855 -5.292 11.897 1.00 89.94 194 GLY A O 1
ATOM 1423 N N . LEU A 1 195 ? 5.531 -3.262 10.977 1.00 94.62 195 LEU A N 1
ATOM 1424 C CA . LEU A 1 195 ? 4.065 -3.308 10.981 1.00 94.62 195 LEU A CA 1
ATOM 1425 C C . LEU A 1 195 ? 3.577 -4.250 9.872 1.00 94.62 195 LEU A C 1
ATOM 1427 O O . LEU A 1 195 ? 4.053 -4.167 8.741 1.00 94.62 195 LEU A O 1
ATOM 1431 N N . LYS A 1 196 ? 2.584 -5.093 10.169 1.00 97.00 196 LYS A N 1
ATOM 1432 C CA . LYS A 1 196 ? 1.874 -5.878 9.150 1.00 97.00 196 LYS A CA 1
ATOM 1433 C C . LYS A 1 196 ? 0.440 -5.397 8.991 1.00 97.00 196 LYS A C 1
ATOM 1435 O O . LYS A 1 196 ? -0.338 -5.420 9.942 1.00 97.00 196 LYS A O 1
ATOM 1440 N N . VAL A 1 197 ? 0.075 -4.997 7.782 1.00 97.88 197 VAL A N 1
ATOM 1441 C CA . VAL A 1 197 ? -1.303 -4.665 7.408 1.00 97.88 197 VAL A CA 1
ATOM 1442 C C . VAL A 1 197 ? -1.773 -5.728 6.433 1.00 97.88 197 VAL A C 1
ATOM 1444 O O . VAL A 1 197 ? -1.338 -5.720 5.280 1.00 97.88 197 VAL A O 1
ATOM 1447 N N . HIS A 1 198 ? -2.619 -6.660 6.875 1.00 97.69 198 HIS A N 1
ATOM 1448 C CA . HIS A 1 198 ? -2.976 -7.790 6.023 1.00 97.69 198 HIS A CA 1
ATOM 1449 C C . HIS A 1 198 ? -4.430 -8.233 6.069 1.00 97.69 198 HIS A C 1
ATOM 1451 O O . HIS A 1 198 ? -5.087 -8.179 7.102 1.00 97.69 198 HIS A O 1
ATOM 1457 N N . GLN A 1 199 ? -4.916 -8.732 4.931 1.00 98.38 199 GLN A N 1
ATOM 1458 C CA . GLN A 1 199 ? -6.257 -9.313 4.808 1.00 98.38 199 GLN A CA 1
ATOM 1459 C C . GLN A 1 199 ? -7.382 -8.361 5.242 1.00 98.38 199 GLN A C 1
ATOM 1461 O O . GLN A 1 199 ? -8.350 -8.778 5.875 1.00 98.38 199 GLN A O 1
ATOM 1466 N N . ASN A 1 200 ? -7.248 -7.074 4.920 1.00 98.81 200 ASN A N 1
ATOM 1467 C CA . ASN A 1 200 ? -8.283 -6.067 5.137 1.00 98.81 200 ASN A CA 1
ATOM 1468 C C . ASN A 1 200 ? -9.018 -5.742 3.827 1.00 98.81 200 ASN A C 1
ATOM 1470 O O . ASN A 1 200 ? -8.459 -5.900 2.740 1.00 98.81 200 ASN A O 1
ATOM 1474 N N . THR A 1 201 ? -10.231 -5.202 3.938 1.00 98.69 201 THR A N 1
ATOM 1475 C CA . THR A 1 201 ? -10.976 -4.605 2.819 1.00 98.69 201 THR A CA 1
ATOM 1476 C C . THR A 1 201 ? -11.093 -3.098 3.036 1.00 98.69 201 THR A C 1
ATOM 1478 O O . THR A 1 201 ? -11.612 -2.649 4.061 1.00 98.69 201 THR A O 1
ATOM 1481 N N . LEU A 1 202 ? -10.596 -2.305 2.089 1.00 98.50 202 LEU A N 1
ATOM 1482 C CA . LEU A 1 202 ? -10.459 -0.857 2.202 1.00 98.50 202 LEU A CA 1
ATOM 1483 C C . LEU A 1 202 ? -11.266 -0.144 1.123 1.00 98.50 202 LEU A C 1
ATOM 1485 O O . LEU A 1 202 ? -10.840 -0.091 -0.023 1.00 98.50 202 LEU A O 1
ATOM 1489 N N . TYR A 1 203 ? -12.367 0.493 1.513 1.00 97.50 203 TYR A N 1
ATOM 1490 C CA . TYR A 1 203 ? -13.136 1.396 0.651 1.00 97.50 203 TYR A CA 1
ATOM 1491 C C . TYR A 1 203 ? -12.715 2.870 0.781 1.00 97.50 203 TYR A C 1
ATOM 1493 O O . TYR A 1 203 ? -13.338 3.765 0.212 1.00 97.50 203 TYR A O 1
ATOM 1501 N N . ALA A 1 204 ? -11.668 3.135 1.564 1.00 96.44 204 ALA A N 1
ATOM 1502 C CA . ALA A 1 204 ? -11.102 4.455 1.799 1.00 96.44 204 ALA A CA 1
ATOM 1503 C C . ALA A 1 204 ? -9.572 4.421 1.631 1.00 96.44 204 ALA A C 1
ATOM 1505 O O . ALA A 1 204 ? -8.957 3.389 1.911 1.00 96.44 204 ALA A O 1
ATOM 1506 N N . PRO A 1 205 ? -8.936 5.538 1.229 1.00 97.31 205 PRO A N 1
ATOM 1507 C CA . PRO A 1 205 ? -7.491 5.597 1.018 1.00 97.31 205 PRO A CA 1
ATOM 1508 C C . PRO A 1 205 ? -6.673 5.250 2.265 1.00 97.31 205 PRO A C 1
ATOM 1510 O O . PRO A 1 205 ? -7.023 5.644 3.381 1.00 97.31 205 PRO A O 1
ATOM 1513 N N . ALA A 1 206 ? -5.525 4.613 2.069 1.00 97.56 206 ALA A N 1
ATOM 1514 C CA . ALA A 1 206 ? -4.523 4.372 3.099 1.00 97.56 206 ALA A CA 1
ATOM 1515 C C . ALA A 1 206 ? -3.275 5.239 2.888 1.00 97.56 206 ALA A C 1
ATOM 1517 O O . ALA A 1 206 ? -2.869 5.513 1.755 1.00 97.56 206 ALA A O 1
ATOM 1518 N N . ILE A 1 207 ? -2.640 5.653 3.986 1.00 95.31 207 ILE A N 1
ATOM 1519 C CA . ILE A 1 207 ? -1.399 6.435 3.949 1.00 95.31 207 ILE A CA 1
ATOM 1520 C C . ILE A 1 207 ? -0.342 5.780 4.832 1.00 95.31 207 ILE A C 1
ATOM 1522 O O . ILE A 1 207 ? -0.594 5.464 5.992 1.00 95.31 207 ILE A O 1
ATOM 1526 N N . MET A 1 208 ? 0.869 5.659 4.303 1.00 92.44 208 MET A N 1
ATOM 1527 C CA . MET A 1 208 ? 2.058 5.245 5.034 1.00 92.44 208 MET A CA 1
ATOM 1528 C C . MET A 1 208 ? 3.105 6.352 4.979 1.00 92.44 208 MET A C 1
ATOM 1530 O O . MET A 1 208 ? 3.481 6.799 3.894 1.00 92.44 208 MET A O 1
ATOM 1534 N N . ARG A 1 209 ? 3.557 6.803 6.153 1.00 89.75 209 ARG A N 1
ATOM 1535 C CA . ARG A 1 209 ? 4.570 7.855 6.307 1.00 89.75 209 ARG A CA 1
ATOM 1536 C C . ARG A 1 209 ? 5.799 7.345 7.042 1.00 89.75 209 ARG A C 1
ATOM 1538 O O . ARG A 1 209 ? 5.657 6.688 8.071 1.00 89.75 209 ARG A O 1
ATOM 1545 N N . ASP A 1 210 ? 6.977 7.708 6.547 1.00 81.19 210 ASP A N 1
ATOM 1546 C CA . ASP A 1 210 ? 8.279 7.451 7.187 1.00 81.19 210 ASP A CA 1
ATOM 1547 C C . ASP A 1 210 ? 8.485 5.998 7.634 1.00 81.19 210 ASP A C 1
ATOM 1549 O O . ASP A 1 210 ? 8.873 5.717 8.768 1.00 81.19 210 ASP A O 1
ATOM 1553 N N . PHE A 1 211 ? 8.147 5.052 6.771 1.00 77.38 211 PHE A N 1
ATOM 1554 C CA . PHE A 1 211 ? 8.267 3.635 7.081 1.00 77.38 211 PHE A CA 1
ATOM 1555 C C . PHE A 1 211 ? 9.704 3.175 6.828 1.00 77.38 211 PHE A C 1
ATOM 1557 O O . PHE A 1 211 ? 10.355 3.567 5.865 1.00 77.38 211 PHE A O 1
ATOM 1564 N N . VAL A 1 212 ? 10.213 2.334 7.709 1.00 67.31 212 VAL A N 1
ATOM 1565 C CA . VAL A 1 212 ? 11.548 1.740 7.594 1.00 67.31 212 VAL A CA 1
ATOM 1566 C C . VAL A 1 212 ? 11.408 0.276 8.010 1.00 67.31 212 VAL A C 1
ATOM 1568 O O . VAL A 1 212 ? 10.490 -0.061 8.758 1.00 67.31 212 VAL A O 1
ATOM 1571 N N . ASP A 1 213 ? 12.273 -0.590 7.501 1.00 67.38 213 ASP A N 1
ATOM 1572 C CA . ASP A 1 213 ? 12.496 -1.956 7.981 1.00 67.38 213 ASP A CA 1
ATOM 1573 C C . ASP A 1 213 ? 11.253 -2.867 8.049 1.00 67.38 213 ASP A C 1
ATOM 1575 O O . ASP A 1 213 ? 10.463 -2.861 8.996 1.00 67.38 213 ASP A O 1
ATOM 1579 N N . TRP A 1 214 ? 11.130 -3.742 7.044 1.00 74.50 214 TRP A N 1
ATOM 1580 C CA . TRP A 1 214 ? 10.274 -4.944 7.044 1.00 74.50 214 TRP A CA 1
ATOM 1581 C C . TRP A 1 214 ? 8.770 -4.723 7.257 1.00 74.50 214 TRP A C 1
ATOM 1583 O O . TRP A 1 214 ? 8.046 -5.679 7.539 1.00 74.50 214 TRP A O 1
ATOM 1593 N N . THR A 1 215 ? 8.280 -3.490 7.122 1.00 90.44 215 THR A N 1
ATOM 1594 C CA . THR A 1 215 ? 6.836 -3.234 7.084 1.00 90.44 215 THR A CA 1
ATOM 1595 C C . THR A 1 215 ? 6.231 -3.942 5.869 1.00 90.44 215 THR A C 1
ATOM 1597 O O . THR A 1 215 ? 6.808 -3.921 4.780 1.00 90.44 215 THR A O 1
ATOM 1600 N N . GLU A 1 216 ? 5.084 -4.589 6.060 1.00 94.81 216 GLU A N 1
ATOM 1601 C CA . GLU A 1 216 ? 4.419 -5.390 5.034 1.00 94.81 216 GLU A CA 1
ATOM 1602 C C . GLU A 1 216 ? 2.945 -4.997 4.897 1.00 94.81 216 GLU A C 1
ATOM 1604 O O . GLU A 1 216 ? 2.206 -4.927 5.881 1.00 94.81 216 GLU A O 1
ATOM 1609 N N . VAL A 1 217 ? 2.513 -4.775 3.658 1.00 97.62 217 VAL A N 1
ATOM 1610 C CA . VAL A 1 217 ? 1.111 -4.618 3.269 1.00 97.62 217 VAL A CA 1
ATOM 1611 C C . VAL A 1 217 ? 0.758 -5.787 2.363 1.00 97.62 217 VAL A C 1
ATOM 1613 O O . VAL A 1 217 ? 1.241 -5.839 1.229 1.00 97.62 217 VAL A O 1
ATOM 1616 N N . SER A 1 218 ? -0.049 -6.737 2.841 1.00 98.38 218 SER A N 1
ATOM 1617 C CA . SER A 1 218 ? -0.288 -7.972 2.090 1.00 98.38 218 SER A CA 1
ATOM 1618 C C . SER A 1 218 ? -1.701 -8.540 2.135 1.00 98.38 218 SER A C 1
ATOM 1620 O O . SER A 1 218 ? -2.405 -8.469 3.135 1.00 98.38 218 SER A O 1
ATOM 1622 N N . GLY A 1 219 ? -2.157 -9.128 1.028 1.00 98.38 219 GLY A N 1
ATOM 1623 C CA . GLY A 1 219 ? -3.468 -9.787 0.982 1.00 98.38 219 GLY A CA 1
ATOM 1624 C C . GLY A 1 219 ? -4.666 -8.858 1.203 1.00 98.38 219 GLY A C 1
ATOM 1625 O O . GLY A 1 219 ? -5.738 -9.348 1.544 1.00 98.38 219 GLY A O 1
ATOM 1626 N N . ASN A 1 220 ? -4.504 -7.537 1.084 1.00 98.81 220 ASN A N 1
ATOM 1627 C CA . ASN A 1 220 ? -5.602 -6.583 1.239 1.00 98.81 220 ASN A CA 1
ATOM 1628 C C . ASN A 1 220 ? -6.357 -6.399 -0.086 1.00 98.81 220 ASN A C 1
ATOM 1630 O O . ASN A 1 220 ? -5.772 -6.529 -1.160 1.00 98.81 220 ASN A O 1
ATOM 1634 N N . SER A 1 221 ? -7.635 -6.037 -0.005 1.00 98.56 221 SER A N 1
ATOM 1635 C CA . SER A 1 221 ? -8.455 -5.605 -1.143 1.00 98.56 221 SER A CA 1
ATOM 1636 C C . SER A 1 221 ? -8.785 -4.121 -0.968 1.00 98.56 221 SER A C 1
ATOM 1638 O O . SER A 1 221 ? -9.398 -3.715 0.018 1.00 98.56 221 SER A O 1
ATOM 1640 N N . PHE A 1 222 ? -8.301 -3.292 -1.889 1.00 98.38 222 PHE A N 1
ATOM 1641 C CA . PHE A 1 222 ? -8.555 -1.859 -1.937 1.00 98.38 222 PHE A CA 1
ATOM 1642 C C . PHE A 1 222 ? -9.622 -1.581 -2.996 1.00 98.38 222 PHE A C 1
ATOM 1644 O O . PHE A 1 222 ? -9.341 -1.666 -4.187 1.00 98.38 222 PHE A O 1
ATOM 1651 N N . GLU A 1 223 ? -10.810 -1.171 -2.570 1.00 96.69 223 GLU A N 1
ATOM 1652 C CA . GLU A 1 223 ? -12.016 -1.022 -3.391 1.00 96.69 223 GLU A CA 1
ATOM 1653 C C . GLU A 1 223 ? -12.419 0.456 -3.485 1.00 96.69 223 GLU A C 1
ATOM 1655 O O . GLU A 1 223 ? -13.073 1.011 -2.604 1.00 96.69 223 GLU A O 1
ATOM 1660 N N . GLY A 1 224 ? -11.964 1.137 -4.529 1.00 88.69 224 GLY A N 1
ATOM 1661 C CA . GLY A 1 224 ? -12.072 2.583 -4.640 1.00 88.69 224 GLY A CA 1
ATOM 1662 C C . GLY A 1 224 ? -13.449 3.103 -5.052 1.00 88.69 224 GLY A C 1
ATOM 1663 O O . GLY A 1 224 ? -14.294 2.369 -5.559 1.00 88.69 224 GLY A O 1
ATOM 1664 N N . PRO A 1 225 ? -13.680 4.417 -4.880 1.00 84.19 225 PRO A N 1
ATOM 1665 C CA . PRO A 1 225 ? -14.920 5.074 -5.292 1.00 84.19 225 PRO A CA 1
ATOM 1666 C C . PRO A 1 225 ? -15.010 5.301 -6.814 1.00 84.19 225 PRO A C 1
ATOM 1668 O O . PRO A 1 225 ? -15.950 5.939 -7.284 1.00 84.19 225 PRO A O 1
ATOM 1671 N N . GLY A 1 226 ? -14.008 4.866 -7.581 1.00 80.81 226 GLY A N 1
ATOM 1672 C CA . GLY A 1 226 ? -13.908 5.027 -9.026 1.00 80.81 226 GLY A CA 1
ATOM 1673 C C . GLY A 1 226 ? -12.664 5.815 -9.480 1.00 80.81 226 GLY A C 1
ATOM 1674 O O . GLY A 1 226 ? -12.098 6.613 -8.723 1.00 80.81 226 GLY A O 1
ATOM 1675 N N . PRO A 1 227 ? -12.262 5.654 -10.753 1.00 71.19 227 PRO A N 1
ATOM 1676 C CA . PRO A 1 227 ? -10.998 6.145 -11.317 1.00 71.19 227 PRO A CA 1
ATOM 1677 C C . PRO A 1 227 ? -10.902 7.669 -11.512 1.00 71.19 227 PRO A C 1
ATOM 1679 O O . PRO A 1 227 ? -9.834 8.177 -11.836 1.00 71.19 227 PRO A O 1
ATOM 1682 N N . GLN A 1 228 ? -11.988 8.423 -11.322 1.00 68.56 228 GLN A N 1
ATOM 1683 C CA . GLN A 1 228 ? -12.040 9.866 -11.617 1.00 68.56 228 GLN A CA 1
ATOM 1684 C C . GLN A 1 228 ? -11.788 10.768 -10.396 1.00 68.56 228 GLN A C 1
ATOM 1686 O O . GLN A 1 228 ? -11.740 11.988 -10.530 1.00 68.56 228 GLN A O 1
ATOM 1691 N N . ASN A 1 229 ? -11.612 10.194 -9.203 1.00 69.88 229 ASN A N 1
ATOM 1692 C CA . ASN A 1 229 ? -11.713 10.936 -7.943 1.00 69.88 229 ASN A CA 1
ATOM 1693 C C . ASN A 1 229 ? -10.406 11.553 -7.416 1.00 69.88 229 ASN A C 1
ATOM 1695 O O . ASN A 1 229 ? -10.377 12.021 -6.280 1.00 69.88 229 ASN A O 1
ATOM 1699 N N . GLY A 1 230 ? -9.318 11.585 -8.191 1.00 75.31 230 GLY A N 1
ATOM 1700 C CA . GLY A 1 230 ? -8.083 12.244 -7.733 1.00 75.31 230 GLY A CA 1
ATOM 1701 C C . GLY A 1 230 ? -7.251 11.430 -6.728 1.00 75.31 230 GLY A C 1
ATOM 1702 O O . GLY A 1 230 ? -6.229 11.918 -6.248 1.00 75.31 230 GLY A O 1
ATOM 1703 N N . THR A 1 231 ? -7.710 10.240 -6.325 1.00 88.50 231 THR A N 1
ATOM 1704 C CA . THR A 1 231 ? -7.227 9.536 -5.130 1.00 88.50 231 THR A CA 1
ATOM 1705 C C . THR A 1 231 ? -6.413 8.288 -5.456 1.00 88.50 231 THR A C 1
ATOM 1707 O O . THR A 1 231 ? -6.728 7.519 -6.369 1.00 88.50 231 THR A O 1
ATOM 1710 N N . ALA A 1 232 ? -5.362 8.074 -4.661 1.00 96.44 232 ALA A N 1
ATOM 1711 C CA . ALA A 1 232 ? -4.605 6.832 -4.646 1.00 96.44 232 ALA A CA 1
ATOM 1712 C C . ALA A 1 232 ? -5.137 5.882 -3.565 1.00 96.44 232 ALA A C 1
ATOM 1714 O O . ALA A 1 232 ? -5.477 6.338 -2.471 1.00 96.44 232 ALA A O 1
ATOM 1715 N N . ALA A 1 233 ? -5.157 4.578 -3.846 1.00 97.81 233 ALA A N 1
ATOM 1716 C CA . ALA A 1 233 ? -5.574 3.563 -2.880 1.00 97.81 233 ALA A CA 1
ATOM 1717 C C . ALA A 1 233 ? -4.603 3.489 -1.696 1.00 97.81 233 ALA A C 1
ATOM 1719 O O . ALA A 1 233 ? -5.002 3.576 -0.535 1.00 97.81 233 ALA A O 1
ATOM 1720 N N . LEU A 1 234 ? -3.309 3.382 -2.012 1.00 98.00 234 LEU A N 1
ATOM 1721 C CA . LEU A 1 234 ? -2.212 3.381 -1.057 1.00 98.00 234 LEU A CA 1
ATOM 1722 C C . LEU A 1 234 ? -1.229 4.495 -1.408 1.00 98.00 234 LEU A C 1
ATOM 1724 O O . LEU A 1 234 ? -0.623 4.501 -2.480 1.00 98.00 234 LEU A O 1
ATOM 1728 N N . THR A 1 235 ? -1.053 5.435 -0.483 1.00 96.31 235 THR A N 1
ATOM 1729 C CA . THR A 1 235 ? -0.055 6.501 -0.602 1.00 96.31 235 THR A CA 1
ATOM 1730 C C . THR A 1 235 ? 1.119 6.242 0.327 1.00 96.31 235 THR A C 1
ATOM 1732 O O . THR A 1 235 ? 0.955 6.077 1.532 1.00 96.31 235 THR A O 1
ATOM 1735 N N . ILE A 1 236 ? 2.311 6.277 -0.244 1.00 93.56 236 ILE A N 1
ATOM 1736 C CA . ILE A 1 236 ? 3.604 6.075 0.390 1.00 93.56 236 ILE A CA 1
ATOM 1737 C C . ILE A 1 236 ? 4.322 7.416 0.324 1.00 93.56 236 ILE A C 1
ATOM 1739 O O . ILE A 1 236 ? 4.611 7.919 -0.759 1.00 93.56 236 ILE A O 1
ATOM 1743 N N . THR A 1 237 ? 4.527 8.055 1.470 1.00 91.50 237 THR A N 1
ATOM 1744 C CA . THR A 1 237 ? 4.957 9.456 1.510 1.00 91.50 237 THR A CA 1
ATOM 1745 C C . THR A 1 237 ? 5.876 9.739 2.693 1.00 91.50 237 THR A C 1
ATOM 1747 O O . THR A 1 237 ? 6.099 8.885 3.548 1.00 91.50 237 THR A O 1
ATOM 1750 N N . THR A 1 238 ? 6.437 10.944 2.740 1.00 85.31 238 THR A N 1
ATOM 1751 C CA . THR A 1 238 ? 7.214 11.407 3.891 1.00 85.31 238 THR A CA 1
ATOM 1752 C C . THR A 1 238 ? 6.276 12.035 4.921 1.00 85.31 238 THR A C 1
ATOM 1754 O O . THR A 1 238 ? 5.276 12.670 4.583 1.00 85.31 238 THR A O 1
ATOM 1757 N N . GLY A 1 239 ? 6.576 11.857 6.197 1.00 72.75 239 GLY A N 1
ATOM 1758 C CA . GLY A 1 239 ? 6.045 12.659 7.295 1.00 72.75 239 GLY A CA 1
ATOM 1759 C C . GLY A 1 239 ? 7.017 13.751 7.742 1.00 72.75 239 GLY A C 1
ATOM 1760 O O . GLY A 1 239 ? 6.751 14.402 8.749 1.00 72.75 239 GLY A O 1
ATOM 1761 N N . GLY A 1 240 ? 8.090 13.996 6.979 1.00 71.75 240 GLY A N 1
ATOM 1762 C CA . GLY A 1 240 ? 9.048 15.085 7.189 1.00 71.75 240 GLY A CA 1
ATOM 1763 C C . GLY A 1 240 ? 10.416 14.643 7.710 1.00 71.75 240 GLY A C 1
ATOM 1764 O O . GLY A 1 240 ? 11.291 15.487 7.887 1.00 71.75 240 GLY A O 1
ATOM 1765 N N . PHE A 1 241 ? 10.630 13.345 7.937 1.00 63.72 241 PHE A N 1
ATOM 1766 C CA . PHE A 1 241 ? 11.900 12.815 8.430 1.00 63.72 241 PHE A CA 1
ATOM 1767 C C . PHE A 1 241 ? 12.716 12.283 7.257 1.00 63.72 241 PHE A C 1
ATOM 1769 O O . PHE A 1 241 ? 12.461 11.171 6.822 1.00 63.72 241 PHE A O 1
ATOM 1776 N N . GLY A 1 242 ? 13.654 13.067 6.718 1.00 62.69 242 GLY A N 1
ATOM 1777 C CA . GLY A 1 242 ? 14.461 12.662 5.557 1.00 62.69 242 GLY A CA 1
ATOM 1778 C C . GLY A 1 242 ? 15.084 11.263 5.697 1.00 62.69 242 GLY A C 1
ATOM 1779 O O . GLY A 1 242 ? 15.377 10.812 6.803 1.00 62.69 242 GLY A O 1
ATOM 1780 N N . GLY A 1 243 ? 15.279 10.575 4.575 1.00 67.75 243 GLY A N 1
ATOM 1781 C CA . GLY A 1 243 ? 15.788 9.206 4.538 1.00 67.75 243 GLY A CA 1
ATOM 1782 C C . GLY A 1 243 ? 15.079 8.362 3.485 1.00 67.75 243 GLY A C 1
ATOM 1783 O O . GLY A 1 243 ? 13.988 8.705 3.034 1.00 67.75 243 GLY A O 1
ATOM 1784 N N . ALA A 1 244 ? 15.710 7.254 3.095 1.00 68.88 244 ALA A N 1
ATOM 1785 C CA . ALA A 1 244 ? 15.146 6.335 2.119 1.00 68.88 244 ALA A CA 1
ATOM 1786 C C . ALA A 1 244 ? 14.351 5.221 2.810 1.00 68.88 244 ALA A C 1
ATOM 1788 O O . ALA A 1 244 ? 14.866 4.515 3.678 1.00 68.88 244 ALA A O 1
ATOM 1789 N N . TYR A 1 245 ? 13.091 5.073 2.413 1.00 84.12 245 TYR A N 1
ATOM 1790 C CA . TYR A 1 245 ? 12.127 4.188 3.067 1.00 84.12 245 TYR A CA 1
ATOM 1791 C C . TYR A 1 245 ? 12.006 2.826 2.365 1.00 84.12 245 TYR A C 1
ATOM 1793 O O . TYR A 1 245 ? 12.097 2.756 1.135 1.00 84.12 245 TYR A O 1
ATOM 1801 N N . SER A 1 246 ? 11.754 1.755 3.131 1.00 86.38 246 SER A N 1
ATOM 1802 C CA . SER A 1 246 ? 11.669 0.365 2.645 1.00 86.38 246 SER A CA 1
ATOM 1803 C C . SER A 1 246 ? 10.404 -0.351 3.142 1.00 86.38 246 SER A C 1
ATOM 1805 O O . SER A 1 246 ? 10.090 -0.344 4.330 1.00 86.38 246 SER A O 1
ATOM 1807 N N . THR A 1 247 ? 9.639 -0.962 2.232 1.00 90.38 247 THR A N 1
ATOM 1808 C CA . THR A 1 247 ? 8.400 -1.702 2.550 1.00 90.38 247 THR A CA 1
ATOM 1809 C C . THR A 1 247 ? 8.145 -2.798 1.524 1.00 90.38 247 THR A C 1
ATOM 1811 O O . THR A 1 247 ? 8.588 -2.698 0.378 1.00 90.38 247 THR A O 1
ATOM 1814 N N . ASN A 1 248 ? 7.389 -3.815 1.929 1.00 94.38 248 ASN A N 1
ATOM 1815 C CA . ASN A 1 248 ? 6.916 -4.885 1.063 1.00 94.38 248 ASN A CA 1
ATOM 1816 C C . ASN A 1 248 ? 5.407 -4.747 0.837 1.00 94.38 248 ASN A C 1
ATOM 1818 O O . ASN A 1 248 ? 4.626 -4.713 1.783 1.00 94.38 248 ASN A O 1
ATOM 1822 N N . ILE A 1 249 ? 4.987 -4.693 -0.422 1.00 97.12 249 ILE A N 1
ATOM 1823 C CA . ILE A 1 249 ? 3.589 -4.598 -0.843 1.00 97.12 249 ILE A CA 1
ATOM 1824 C C . ILE A 1 249 ? 3.301 -5.828 -1.691 1.00 97.12 249 ILE A C 1
ATOM 1826 O O . ILE A 1 249 ? 3.713 -5.894 -2.851 1.00 97.12 249 ILE A O 1
ATOM 1830 N N . VAL A 1 250 ? 2.660 -6.831 -1.094 1.00 97.88 250 VAL A N 1
ATOM 1831 C CA . VAL A 1 250 ? 2.629 -8.183 -1.662 1.00 97.88 250 VAL A CA 1
ATOM 1832 C C . VAL A 1 250 ? 1.214 -8.740 -1.749 1.00 97.88 250 VAL A C 1
ATOM 1834 O O . VAL A 1 250 ? 0.505 -8.791 -0.751 1.00 97.88 250 VAL A O 1
ATOM 1837 N N . SER A 1 251 ? 0.806 -9.233 -2.916 1.00 98.12 251 SER A N 1
ATOM 1838 C CA . SER A 1 251 ? -0.466 -9.958 -3.077 1.00 98.12 251 SER A CA 1
ATOM 1839 C C . SER A 1 251 ? -1.716 -9.161 -2.675 1.00 98.12 251 SER A C 1
ATOM 1841 O O . SER A 1 251 ? -2.642 -9.721 -2.091 1.00 98.12 251 SER A O 1
ATOM 1843 N N . ASN A 1 252 ? -1.758 -7.856 -2.948 1.00 98.81 252 ASN A N 1
ATOM 1844 C CA . ASN A 1 252 ? -2.953 -7.029 -2.740 1.00 98.81 252 ASN A CA 1
ATOM 1845 C C . ASN A 1 252 ? -3.769 -6.899 -4.035 1.00 98.81 252 ASN A C 1
ATOM 1847 O O . ASN A 1 252 ? -3.210 -6.964 -5.128 1.00 98.81 252 ASN A O 1
ATOM 1851 N N . GLY A 1 253 ? -5.077 -6.671 -3.911 1.00 98.56 253 GLY A N 1
ATOM 1852 C CA . GLY A 1 253 ? -5.954 -6.256 -5.008 1.00 98.56 253 GLY A CA 1
ATOM 1853 C C . GLY A 1 253 ? -6.234 -4.756 -4.945 1.00 98.56 253 GLY A C 1
ATOM 1854 O O . GLY A 1 253 ? -6.607 -4.250 -3.890 1.00 98.56 253 GLY A O 1
ATOM 1855 N N . PHE A 1 254 ? -6.055 -4.046 -6.055 1.00 98.31 254 PHE A N 1
ATOM 1856 C CA . PHE A 1 254 ? -6.340 -2.621 -6.200 1.00 98.31 254 PHE A CA 1
ATOM 1857 C C . PHE A 1 254 ? -7.386 -2.425 -7.292 1.00 98.31 254 PHE A C 1
ATOM 1859 O O . PHE A 1 254 ? -7.078 -2.616 -8.472 1.00 98.31 254 PHE A O 1
ATOM 1866 N N . HIS A 1 255 ? -8.596 -2.026 -6.900 1.00 96.12 255 HIS A N 1
ATOM 1867 C CA . HIS A 1 255 ? -9.742 -1.911 -7.794 1.00 96.12 255 HIS A CA 1
ATOM 1868 C C . HIS A 1 255 ? -10.394 -0.532 -7.740 1.00 96.12 255 HIS A C 1
ATOM 1870 O O . HIS A 1 255 ? -10.533 0.035 -6.661 1.00 96.12 255 HIS A O 1
ATOM 1876 N N . HIS A 1 256 ? -10.841 -0.002 -8.879 1.00 93.69 256 HIS A N 1
ATOM 1877 C CA . HIS A 1 256 ? -11.667 1.214 -8.940 1.00 93.69 256 HIS A CA 1
ATOM 1878 C C . HIS A 1 256 ? -10.977 2.486 -8.400 1.00 93.69 256 HIS A C 1
ATOM 1880 O O . HIS A 1 256 ? -11.611 3.334 -7.766 1.00 93.69 256 HIS A O 1
ATOM 1886 N N . TRP A 1 257 ? -9.675 2.655 -8.648 1.00 94.94 257 TRP A N 1
ATOM 1887 C CA . TRP A 1 257 ? -8.897 3.817 -8.187 1.00 94.94 257 TRP A CA 1
ATOM 1888 C C . TRP A 1 257 ? -8.340 4.638 -9.339 1.00 94.94 257 TRP A C 1
ATOM 1890 O O . TRP A 1 257 ? -8.079 4.130 -10.426 1.00 94.94 257 TRP A O 1
ATOM 1900 N N . GLN A 1 258 ? -8.069 5.922 -9.103 1.00 94.81 258 GLN A N 1
ATOM 1901 C CA . GLN A 1 258 ? -7.271 6.662 -10.075 1.00 94.81 258 GLN A CA 1
ATOM 1902 C C . GLN A 1 258 ? -5.840 6.121 -10.086 1.00 94.81 258 GLN A C 1
ATOM 1904 O O . GLN A 1 258 ? -5.306 5.790 -11.143 1.00 94.81 258 GLN A O 1
ATOM 1909 N N . THR A 1 259 ? -5.247 5.986 -8.899 1.00 97.06 259 THR A N 1
ATOM 1910 C CA . THR A 1 259 ? -3.911 5.417 -8.731 1.00 97.06 259 THR A CA 1
ATOM 1911 C C . THR A 1 259 ? -3.952 4.247 -7.756 1.00 97.06 259 THR A C 1
ATOM 1913 O O . THR A 1 259 ? -4.507 4.376 -6.669 1.00 97.06 259 THR A O 1
ATOM 1916 N N . GLY A 1 260 ? -3.356 3.108 -8.104 1.00 97.69 260 GLY A N 1
ATOM 1917 C CA . GLY A 1 260 ? -3.258 1.973 -7.180 1.00 97.69 260 GLY A CA 1
ATOM 1918 C C . GLY A 1 260 ? -2.301 2.307 -6.037 1.00 97.69 260 GLY A C 1
ATOM 1919 O O . GLY A 1 260 ? -2.710 2.516 -4.895 1.00 97.69 260 GLY A O 1
ATOM 1920 N N . ILE A 1 261 ? -1.020 2.448 -6.373 1.00 98.25 261 ILE A N 1
ATOM 1921 C CA . ILE A 1 261 ? 0.044 2.803 -5.427 1.00 98.25 261 ILE A CA 1
ATOM 1922 C C . ILE A 1 261 ? 0.690 4.120 -5.857 1.00 98.25 261 ILE A C 1
ATOM 1924 O O . ILE A 1 261 ? 1.141 4.257 -6.993 1.00 98.25 261 ILE A O 1
ATOM 1928 N N . SER A 1 262 ? 0.762 5.084 -4.940 1.00 96.88 262 SER A N 1
ATOM 1929 C CA . SER A 1 262 ? 1.418 6.376 -5.152 1.00 96.88 262 SER A CA 1
ATOM 1930 C C . SER A 1 262 ? 2.594 6.545 -4.198 1.00 96.88 262 SER A C 1
ATOM 1932 O O . SER A 1 262 ? 2.395 6.600 -2.989 1.00 96.88 262 SER A O 1
ATOM 1934 N N . ILE A 1 263 ? 3.803 6.692 -4.732 1.00 95.19 263 ILE A N 1
ATOM 1935 C CA . ILE A 1 263 ? 5.046 6.916 -3.991 1.00 95.19 263 ILE A CA 1
ATOM 1936 C C . ILE A 1 263 ? 5.472 8.368 -4.192 1.00 95.19 263 ILE A C 1
ATOM 1938 O O . ILE A 1 263 ? 5.707 8.809 -5.314 1.00 95.19 263 ILE A O 1
ATOM 1942 N N . THR A 1 264 ? 5.563 9.133 -3.109 1.00 92.81 264 THR A N 1
ATOM 1943 C CA . THR A 1 264 ? 5.909 10.561 -3.150 1.00 92.81 264 THR A CA 1
ATOM 1944 C C . THR A 1 264 ? 7.058 10.909 -2.205 1.00 92.81 264 THR A C 1
ATOM 1946 O O . THR A 1 264 ? 7.114 12.024 -1.686 1.00 92.81 264 THR A O 1
ATOM 1949 N N . CYS A 1 265 ? 7.935 9.953 -1.924 1.00 89.75 265 CYS A N 1
ATOM 1950 C CA . CYS A 1 265 ? 9.082 10.089 -1.034 1.00 89.75 265 CYS A CA 1
ATOM 1951 C C . CYS A 1 265 ? 10.313 9.381 -1.609 1.00 89.75 265 CYS A C 1
ATOM 1953 O O . CYS A 1 265 ? 10.204 8.683 -2.613 1.00 89.75 265 CYS A O 1
ATOM 1955 N N . GLU A 1 266 ? 11.475 9.573 -0.981 1.00 89.44 266 GLU A N 1
ATOM 1956 C CA . GLU A 1 266 ? 12.665 8.789 -1.309 1.00 89.44 266 GLU A CA 1
ATOM 1957 C C . GLU A 1 266 ? 12.496 7.341 -0.840 1.00 89.44 266 GLU A C 1
ATOM 1959 O O . GLU A 1 266 ? 12.071 7.086 0.288 1.00 89.44 266 GLU A O 1
ATOM 1964 N N . THR A 1 267 ? 12.839 6.377 -1.689 1.00 88.69 267 THR A N 1
ATOM 1965 C CA . THR A 1 267 ? 12.699 4.953 -1.364 1.00 88.69 267 THR A CA 1
ATOM 1966 C C . THR A 1 267 ? 13.978 4.175 -1.628 1.00 88.69 267 THR A C 1
ATOM 1968 O O . THR A 1 267 ? 14.792 4.510 -2.492 1.00 88.69 267 THR A O 1
ATOM 1971 N N . THR A 1 268 ? 14.186 3.119 -0.847 1.00 87.19 268 THR A N 1
ATOM 1972 C CA . THR A 1 268 ? 15.258 2.145 -1.056 1.00 87.19 268 THR A CA 1
ATOM 1973 C C . THR A 1 268 ? 14.766 0.767 -0.643 1.00 87.19 268 THR A C 1
ATOM 1975 O O . THR A 1 268 ? 14.179 0.625 0.424 1.00 87.19 268 THR A O 1
ATOM 1978 N N . ASN A 1 269 ? 15.020 -0.257 -1.461 1.00 87.62 269 ASN A N 1
ATOM 1979 C CA . ASN A 1 269 ? 14.624 -1.646 -1.182 1.00 87.62 269 ASN A CA 1
ATOM 1980 C C . ASN A 1 269 ? 13.101 -1.808 -0.985 1.00 87.62 269 ASN A C 1
ATOM 1982 O O . ASN A 1 269 ? 12.648 -2.451 -0.036 1.00 87.62 269 ASN A O 1
ATOM 1986 N N . LEU A 1 270 ? 12.308 -1.183 -1.856 1.00 91.88 270 LEU A N 1
ATOM 1987 C CA . LEU A 1 270 ? 10.852 -1.317 -1.862 1.00 91.88 270 LEU A CA 1
ATOM 1988 C C . LEU A 1 270 ? 10.438 -2.454 -2.804 1.00 91.88 270 LEU A C 1
ATOM 1990 O O . LEU A 1 270 ? 10.825 -2.453 -3.972 1.00 91.88 270 LEU A O 1
ATOM 1994 N N . SER A 1 271 ? 9.610 -3.380 -2.323 1.00 95.12 271 SER A N 1
ATOM 1995 C CA . SER A 1 271 ? 9.099 -4.493 -3.136 1.00 95.12 271 SER A CA 1
ATOM 1996 C C . SER A 1 271 ? 7.598 -4.338 -3.392 1.00 95.12 271 SER A C 1
ATOM 1998 O O . SER A 1 271 ? 6.827 -4.204 -2.445 1.00 95.12 271 SER A O 1
ATOM 2000 N N . ILE A 1 272 ? 7.168 -4.385 -4.654 1.00 97.62 272 ILE A N 1
ATOM 2001 C CA . ILE A 1 272 ? 5.764 -4.408 -5.093 1.00 97.62 272 ILE A CA 1
ATOM 2002 C C . ILE A 1 272 ? 5.560 -5.679 -5.910 1.00 97.62 272 ILE A C 1
ATOM 2004 O O . ILE A 1 272 ? 5.828 -5.703 -7.113 1.00 97.62 272 ILE A O 1
ATOM 2008 N N . LEU A 1 273 ? 5.124 -6.744 -5.239 1.00 97.12 273 LEU A N 1
ATOM 2009 C CA . LEU A 1 273 ? 5.129 -8.097 -5.788 1.00 97.12 273 LEU A CA 1
ATOM 2010 C C . LEU A 1 273 ? 3.735 -8.720 -5.801 1.00 97.12 273 LEU A C 1
ATOM 2012 O O . LEU A 1 273 ? 2.980 -8.570 -4.846 1.00 97.12 273 LEU A O 1
ATOM 2016 N N . HIS A 1 274 ? 3.394 -9.477 -6.843 1.00 97.06 274 HIS A N 1
ATOM 2017 C CA . HIS A 1 274 ? 2.165 -10.291 -6.874 1.00 97.06 274 HIS A CA 1
ATOM 2018 C C . HIS A 1 274 ? 0.841 -9.534 -6.702 1.00 97.06 274 HIS A C 1
ATOM 2020 O O . HIS A 1 274 ? -0.180 -10.148 -6.403 1.00 97.06 274 HIS A O 1
ATOM 2026 N N . ASN A 1 275 ? 0.819 -8.215 -6.887 1.00 98.69 275 ASN A N 1
ATOM 2027 C CA . ASN A 1 275 ? -0.409 -7.442 -6.742 1.00 98.69 275 ASN A CA 1
ATOM 2028 C C . ASN A 1 275 ? -1.273 -7.543 -8.005 1.00 98.69 275 ASN A C 1
ATOM 2030 O O . ASN A 1 275 ? -0.763 -7.728 -9.112 1.00 98.69 275 ASN A O 1
ATOM 2034 N N . HIS A 1 276 ? -2.581 -7.390 -7.834 1.00 98.25 276 HIS A N 1
ATOM 2035 C CA . HIS A 1 276 ? -3.566 -7.319 -8.903 1.00 98.25 276 HIS A CA 1
ATOM 2036 C C . HIS A 1 276 ? -4.099 -5.889 -9.017 1.00 98.25 276 HIS A C 1
ATOM 2038 O O . HIS A 1 276 ? -4.541 -5.314 -8.026 1.00 98.25 276 HIS A O 1
ATOM 2044 N N . PHE A 1 277 ? -4.056 -5.320 -10.218 1.00 98.06 277 PHE A N 1
ATOM 2045 C CA . PHE A 1 277 ? -4.581 -3.995 -10.528 1.00 98.06 277 PHE A CA 1
ATOM 2046 C C . PHE A 1 277 ? -5.651 -4.115 -11.611 1.00 98.06 277 PHE A C 1
ATOM 2048 O O . PHE A 1 277 ? -5.353 -4.530 -12.734 1.00 98.06 277 PHE A O 1
ATOM 2055 N N . GLU A 1 278 ? -6.877 -3.712 -11.289 1.00 94.69 278 GLU A N 1
ATOM 2056 C CA . GLU A 1 278 ? -8.031 -3.780 -12.188 1.00 94.69 278 GLU A CA 1
ATOM 2057 C C . GLU A 1 278 ? -8.895 -2.527 -12.039 1.00 94.69 278 GLU A C 1
ATOM 2059 O O . GLU A 1 278 ? -9.095 -2.035 -10.944 1.00 94.69 278 GLU A O 1
ATOM 2064 N N . ASP A 1 279 ? -9.415 -1.978 -13.132 1.00 92.94 279 ASP A N 1
ATOM 2065 C CA . ASP A 1 279 ? -10.182 -0.725 -13.116 1.00 92.94 279 ASP A CA 1
ATOM 2066 C C . ASP A 1 279 ? -9.419 0.427 -12.420 1.00 92.94 279 ASP A C 1
ATOM 2068 O O . ASP A 1 279 ? -9.972 1.216 -11.654 1.00 92.94 279 ASP A O 1
ATOM 2072 N N . VAL A 1 280 ? -8.107 0.507 -12.679 1.00 94.88 280 VAL A N 1
ATOM 2073 C CA . VAL A 1 280 ? -7.212 1.548 -12.154 1.00 94.88 280 VAL A CA 1
ATOM 2074 C C . VAL A 1 280 ? -6.560 2.327 -13.298 1.00 94.88 280 VAL A C 1
ATOM 2076 O O . VAL A 1 280 ? -6.028 1.720 -14.225 1.00 94.88 280 VAL A O 1
ATOM 2079 N N . GLN A 1 281 ? -6.560 3.666 -13.236 1.00 94.88 281 GLN A N 1
ATOM 2080 C CA . GLN A 1 281 ? -6.007 4.518 -14.308 1.00 94.88 281 GLN A CA 1
ATOM 2081 C C . GLN A 1 281 ? -4.475 4.526 -14.363 1.00 94.88 281 GLN A C 1
ATOM 2083 O O . GLN A 1 281 ? -3.899 4.483 -15.451 1.00 94.88 281 GLN A O 1
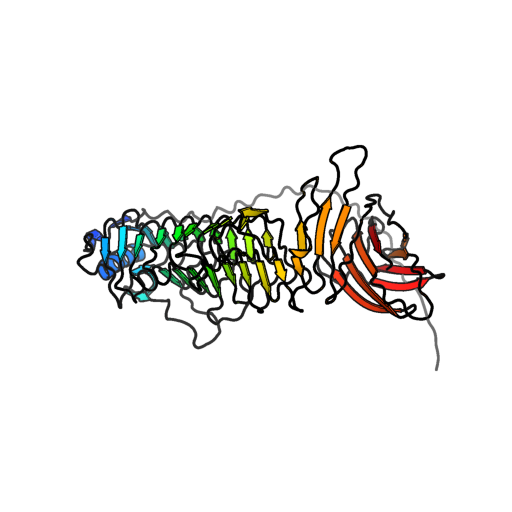ATOM 2088 N N . CYS A 1 282 ? -3.812 4.581 -13.213 1.00 96.19 282 CYS A N 1
ATOM 2089 C CA . CYS A 1 282 ? -2.362 4.507 -13.077 1.00 96.19 282 CYS A CA 1
ATOM 2090 C C . CYS A 1 282 ? -2.023 3.456 -12.018 1.00 96.19 282 CYS A C 1
ATOM 2092 O O . CYS A 1 282 ? -2.267 3.684 -10.836 1.00 96.19 282 CYS A O 1
ATOM 2094 N N . HIS A 1 283 ? -1.500 2.287 -12.390 1.00 97.94 283 HIS A N 1
ATOM 2095 C CA . HIS A 1 283 ? -1.344 1.208 -11.397 1.00 97.94 283 HIS A CA 1
ATOM 2096 C C . HIS A 1 283 ? -0.317 1.582 -10.330 1.00 97.94 283 HIS A C 1
ATOM 2098 O O . HIS A 1 283 ? -0.616 1.510 -9.136 1.00 97.94 283 HIS A O 1
ATOM 2104 N N . ILE A 1 284 ? 0.852 2.066 -10.754 1.00 98.19 284 ILE A N 1
ATOM 2105 C CA . ILE A 1 284 ? 1.916 2.524 -9.855 1.00 98.19 284 ILE A CA 1
ATOM 2106 C C . ILE A 1 284 ? 2.463 3.866 -10.342 1.00 98.19 284 ILE A C 1
ATOM 2108 O O . ILE A 1 284 ? 2.854 4.010 -11.502 1.00 98.19 284 ILE A O 1
ATOM 2112 N N . ALA A 1 285 ? 2.520 4.846 -9.444 1.00 96.88 285 ALA A N 1
ATOM 2113 C CA . ALA A 1 285 ? 3.140 6.143 -9.683 1.00 96.88 285 ALA A CA 1
ATOM 2114 C C . ALA A 1 285 ? 4.248 6.405 -8.657 1.00 96.88 285 ALA A C 1
ATOM 2116 O O . ALA A 1 285 ? 4.022 6.234 -7.462 1.00 96.88 285 ALA A O 1
ATOM 2117 N N . ALA A 1 286 ? 5.413 6.870 -9.106 1.00 94.38 286 ALA A N 1
ATOM 2118 C CA . ALA A 1 286 ? 6.486 7.360 -8.243 1.00 94.38 286 ALA A CA 1
ATOM 2119 C C . ALA A 1 286 ? 6.888 8.792 -8.629 1.00 94.38 286 ALA A C 1
ATOM 2121 O O . ALA A 1 286 ? 6.989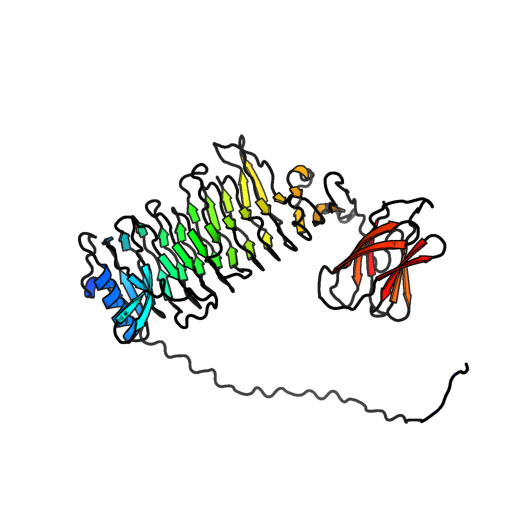 9.115 -9.815 1.00 94.38 286 ALA A O 1
ATOM 2122 N N . SER A 1 287 ? 7.079 9.659 -7.630 1.00 89.88 287 SER A N 1
ATOM 2123 C CA . SER A 1 287 ? 7.496 11.054 -7.810 1.00 89.88 287 SER A CA 1
ATOM 2124 C C . SER A 1 287 ? 8.969 11.171 -8.204 1.00 89.88 287 SER A C 1
ATOM 2126 O O . SER A 1 287 ? 9.718 10.205 -8.131 1.00 89.88 287 SER A O 1
ATOM 2128 N N . ALA A 1 288 ? 9.405 12.377 -8.588 1.00 86.62 288 ALA A N 1
ATOM 2129 C CA . ALA A 1 288 ? 10.792 12.673 -8.973 1.00 86.62 288 ALA A CA 1
ATOM 2130 C C . ALA A 1 288 ? 11.784 12.705 -7.789 1.00 86.62 288 ALA A C 1
ATOM 2132 O O . ALA A 1 288 ? 12.852 13.305 -7.877 1.00 86.62 288 ALA A O 1
ATOM 2133 N N . LEU A 1 289 ? 11.430 12.100 -6.658 1.00 87.69 289 LEU A N 1
ATOM 2134 C CA . LEU A 1 289 ? 12.374 11.861 -5.573 1.00 87.69 289 LEU A CA 1
ATOM 2135 C C . LEU A 1 289 ? 13.174 10.590 -5.862 1.00 87.69 289 LEU A C 1
ATOM 2137 O O . LEU A 1 289 ? 12.831 9.809 -6.741 1.00 87.69 289 LEU A O 1
ATOM 2141 N N . ASN A 1 290 ? 14.280 10.407 -5.153 1.00 85.38 290 ASN A N 1
ATOM 2142 C CA . ASN A 1 290 ? 15.186 9.295 -5.396 1.00 85.38 290 ASN A CA 1
ATOM 2143 C C . ASN A 1 290 ? 14.548 7.939 -5.051 1.00 85.38 290 ASN A C 1
ATOM 2145 O O . ASN A 1 290 ? 14.218 7.693 -3.892 1.00 85.38 290 ASN A O 1
ATOM 2149 N N . ASN A 1 291 ? 14.447 7.035 -6.029 1.00 88.88 291 ASN A N 1
ATOM 2150 C CA . ASN A 1 291 ? 13.919 5.684 -5.832 1.00 88.88 291 ASN A CA 1
ATOM 2151 C C . ASN A 1 291 ? 14.969 4.641 -6.247 1.00 88.88 291 ASN A C 1
ATOM 2153 O O . ASN A 1 291 ? 15.301 4.541 -7.427 1.00 88.88 291 ASN A O 1
ATOM 2157 N N . TYR A 1 292 ? 15.499 3.866 -5.297 1.00 86.50 292 TYR A N 1
ATOM 2158 C CA . TYR A 1 292 ? 16.591 2.911 -5.539 1.00 86.50 292 TYR A CA 1
ATOM 2159 C C . TYR A 1 292 ? 16.215 1.469 -5.190 1.00 86.50 292 TYR A C 1
ATOM 2161 O O . TYR A 1 292 ? 15.498 1.218 -4.220 1.00 86.50 292 TYR A O 1
ATOM 2169 N N . ASN A 1 293 ? 16.793 0.509 -5.918 1.00 87.31 293 ASN A N 1
ATOM 2170 C CA . ASN A 1 293 ? 16.715 -0.925 -5.609 1.00 87.31 293 ASN A CA 1
ATOM 2171 C C . ASN A 1 293 ? 15.275 -1.422 -5.396 1.00 87.31 293 ASN A C 1
ATOM 2173 O O . ASN A 1 293 ? 15.009 -2.204 -4.483 1.00 87.31 293 ASN A O 1
ATOM 2177 N N . MET A 1 294 ? 14.326 -0.928 -6.188 1.00 93.06 294 MET A N 1
ATOM 2178 C CA . MET A 1 294 ? 12.955 -1.416 -6.137 1.00 93.06 294 MET A CA 1
ATOM 2179 C C . MET A 1 294 ? 12.854 -2.770 -6.843 1.00 93.06 294 MET A C 1
ATOM 2181 O O . MET A 1 294 ? 13.539 -3.000 -7.841 1.00 93.06 294 MET A O 1
ATOM 2185 N N . ASP A 1 295 ? 11.962 -3.638 -6.375 1.00 95.06 295 ASP A N 1
ATOM 2186 C CA . ASP A 1 295 ? 11.503 -4.808 -7.130 1.00 95.06 295 ASP A CA 1
ATOM 2187 C C . ASP A 1 295 ? 9.996 -4.690 -7.371 1.00 95.06 295 ASP A C 1
ATOM 2189 O O . ASP A 1 295 ? 9.189 -4.895 -6.469 1.00 95.06 295 ASP A O 1
ATOM 2193 N N . ILE A 1 296 ? 9.616 -4.313 -8.589 1.00 97.00 296 ILE A N 1
ATOM 2194 C CA . ILE A 1 296 ? 8.232 -4.213 -9.046 1.00 97.00 296 ILE A CA 1
ATOM 2195 C C . ILE A 1 296 ? 7.995 -5.321 -10.067 1.00 97.00 296 ILE A C 1
ATOM 2197 O O . ILE A 1 296 ? 8.077 -5.102 -11.278 1.00 97.00 296 ILE A O 1
ATOM 2201 N N . SER A 1 297 ? 7.729 -6.532 -9.591 1.00 93.62 297 SER A N 1
ATOM 2202 C CA . SER A 1 297 ? 7.583 -7.702 -10.454 1.00 93.62 297 SER A CA 1
ATOM 2203 C C . SER A 1 297 ? 6.438 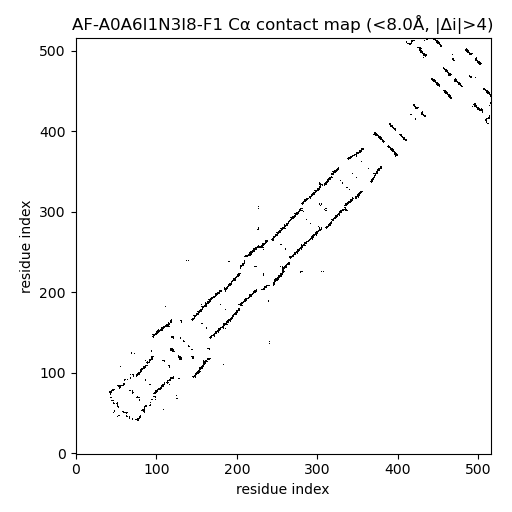-8.622 -10.041 1.00 93.62 297 SER A C 1
ATOM 2205 O O . SER A 1 297 ? 5.863 -8.535 -8.964 1.00 93.62 297 SER A O 1
ATOM 2207 N N . GLN A 1 298 ? 6.068 -9.502 -10.960 1.00 93.56 298 GLN A N 1
ATOM 2208 C CA . GLN A 1 298 ? 5.037 -10.521 -10.843 1.00 93.56 298 GLN A CA 1
ATOM 2209 C C . GLN A 1 298 ? 3.644 -9.964 -10.528 1.00 93.56 298 GLN A C 1
ATOM 2211 O O . GLN A 1 298 ? 2.807 -10.686 -9.999 1.00 93.56 298 GLN A O 1
ATOM 2216 N N . ASN A 1 299 ? 3.373 -8.703 -10.873 1.00 96.50 299 ASN A N 1
ATOM 2217 C CA . ASN A 1 299 ? 2.052 -8.101 -10.725 1.00 96.50 299 ASN A CA 1
ATOM 2218 C C . ASN A 1 299 ? 1.175 -8.399 -11.950 1.00 96.50 299 ASN A C 1
ATOM 2220 O O . ASN A 1 299 ? 1.668 -8.454 -13.081 1.00 96.50 299 ASN A O 1
ATOM 2224 N N . TRP A 1 300 ? -0.131 -8.533 -11.731 1.00 96.44 300 TRP A N 1
ATOM 2225 C CA . TRP A 1 300 ? -1.139 -8.568 -12.785 1.00 96.44 300 TRP A CA 1
ATO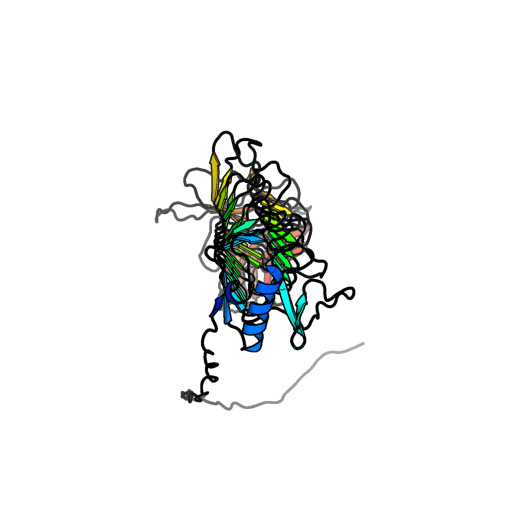M 2226 C C . TRP A 1 300 ? -1.733 -7.172 -12.967 1.00 96.44 300 TRP A C 1
ATOM 2228 O O . TRP A 1 300 ? -2.416 -6.648 -12.093 1.00 96.44 300 TRP A O 1
ATOM 2238 N N . MET A 1 301 ? -1.461 -6.574 -14.119 1.00 96.25 301 MET A N 1
ATOM 2239 C CA . MET A 1 301 ? -1.887 -5.242 -14.518 1.00 96.25 301 MET A CA 1
ATOM 2240 C C . MET A 1 301 ? -2.945 -5.349 -15.622 1.00 96.25 301 MET A C 1
ATOM 2242 O O . MET A 1 301 ? -2.663 -5.814 -16.729 1.00 96.25 301 MET A O 1
ATOM 2246 N N . LYS A 1 302 ? -4.175 -4.907 -15.350 1.00 95.19 302 LYS A N 1
ATOM 2247 C CA . LYS A 1 302 ? -5.281 -4.947 -16.314 1.00 95.19 302 LYS A CA 1
ATOM 2248 C C . LYS A 1 302 ? -5.745 -3.549 -16.727 1.00 95.19 302 LYS A C 1
ATOM 2250 O O . LYS A 1 302 ? -5.947 -2.672 -15.888 1.00 95.19 302 LYS A O 1
ATOM 2255 N N . ALA A 1 303 ? -5.930 -3.350 -18.030 1.00 92.19 303 ALA A N 1
ATOM 2256 C CA . ALA A 1 303 ? -6.564 -2.172 -18.609 1.00 92.19 303 ALA A CA 1
ATOM 2257 C C . ALA A 1 303 ? -8.010 -2.498 -19.004 1.00 92.19 303 ALA A C 1
ATOM 2259 O O . ALA A 1 303 ? -8.268 -3.092 -20.050 1.00 92.19 303 ALA A O 1
ATOM 2260 N N . ASN A 1 304 ? -8.964 -2.134 -18.149 1.00 92.00 304 ASN A N 1
ATOM 2261 C CA . ASN A 1 304 ? -10.391 -2.417 -18.340 1.00 92.00 304 ASN A CA 1
ATOM 2262 C C . ASN A 1 304 ? -11.314 -1.289 -17.851 1.00 92.00 304 ASN A C 1
ATOM 2264 O O . ASN A 1 304 ? -12.487 -1.534 -17.584 1.00 92.00 304 ASN A O 1
ATOM 2268 N N . LEU A 1 305 ? -10.796 -0.062 -17.768 1.00 86.44 305 LEU A N 1
ATOM 2269 C CA . LEU A 1 305 ? -11.589 1.120 -17.446 1.00 86.44 305 LEU A CA 1
ATOM 2270 C C . LEU A 1 305 ? -12.654 1.395 -18.515 1.00 86.44 305 LEU A C 1
ATOM 2272 O O . LEU A 1 305 ? -12.344 1.443 -19.710 1.00 86.44 305 LEU A O 1
ATOM 2276 N N . ALA A 1 306 ? -13.877 1.701 -18.080 1.00 84.38 306 ALA A N 1
ATOM 2277 C CA . ALA A 1 306 ? -14.924 2.211 -18.968 1.00 84.38 306 ALA A CA 1
ATOM 2278 C C . ALA A 1 306 ? -14.651 3.660 -19.422 1.00 84.38 306 ALA A C 1
ATOM 2280 O O . ALA A 1 306 ? -14.920 4.012 -20.569 1.00 84.38 306 ALA A O 1
ATOM 2281 N N . SER A 1 307 ? -14.120 4.508 -18.530 1.00 80.31 307 SER A N 1
ATOM 2282 C CA . SER A 1 307 ? -13.730 5.894 -18.824 1.00 80.31 307 SER A CA 1
ATOM 2283 C C . SER A 1 307 ? -12.798 6.461 -17.732 1.00 80.31 307 SER A C 1
ATOM 2285 O O . SER A 1 307 ? -13.191 6.450 -16.562 1.00 80.31 307 SER A O 1
ATOM 2287 N N . PRO A 1 308 ? -11.606 6.998 -18.068 1.00 83.81 308 PRO A N 1
ATOM 2288 C CA . PRO A 1 308 ? -11.022 7.068 -19.412 1.00 83.81 308 PRO A CA 1
ATOM 2289 C C . PRO A 1 308 ? -10.661 5.676 -19.948 1.00 83.81 308 PRO A C 1
ATOM 2291 O O . PRO A 1 308 ? -10.346 4.779 -19.182 1.00 83.81 308 PRO A O 1
ATOM 2294 N N . THR A 1 309 ? -10.653 5.483 -21.268 1.00 86.38 309 THR A N 1
ATOM 2295 C CA . THR A 1 309 ? -10.330 4.181 -21.895 1.00 86.38 309 THR A CA 1
ATOM 2296 C C . THR A 1 309 ? -8.819 3.951 -22.056 1.00 86.38 309 THR A C 1
ATOM 2298 O O . THR A 1 309 ? -8.385 3.208 -22.937 1.00 86.38 309 THR A O 1
ATOM 2301 N N . THR A 1 310 ? -7.996 4.641 -21.266 1.00 91.38 310 THR A N 1
ATOM 2302 C CA . THR A 1 310 ? -6.532 4.566 -21.324 1.00 91.38 310 THR A CA 1
ATOM 2303 C C . THR A 1 310 ? -5.957 4.408 -19.930 1.00 91.38 310 THR A C 1
ATOM 2305 O O . THR A 1 310 ? -6.271 5.200 -19.039 1.00 91.38 310 THR A O 1
ATOM 2308 N N . VAL A 1 311 ? -5.075 3.426 -19.778 1.00 94.44 311 VAL A N 1
ATOM 2309 C CA . VAL A 1 311 ? -4.398 3.092 -18.522 1.00 94.44 311 VAL A CA 1
ATOM 2310 C C . VAL A 1 311 ? -2.888 3.233 -18.685 1.00 94.44 311 VAL A C 1
ATOM 2312 O O . VAL A 1 311 ? -2.334 2.954 -19.747 1.00 94.44 311 VAL A O 1
ATOM 2315 N N . VAL A 1 312 ? -2.201 3.640 -17.624 1.00 95.25 312 VAL A N 1
ATOM 2316 C CA . VAL A 1 312 ? -0.742 3.555 -17.522 1.00 95.25 312 VAL A CA 1
ATOM 2317 C C . VAL A 1 312 ? -0.410 2.493 -16.483 1.00 95.25 312 VAL A C 1
ATOM 2319 O O . VAL A 1 312 ? -0.874 2.582 -15.349 1.00 95.25 312 VAL A O 1
ATOM 2322 N N . GLY A 1 313 ? 0.401 1.499 -16.854 1.00 95.19 313 GLY A N 1
ATOM 2323 C CA . GLY A 1 313 ? 0.876 0.504 -15.892 1.00 95.19 313 GLY A CA 1
ATOM 2324 C C . GLY A 1 313 ? 1.723 1.181 -14.817 1.00 95.19 313 GLY A C 1
ATOM 2325 O O . GLY A 1 313 ? 1.322 1.317 -13.665 1.00 95.19 313 GLY A O 1
ATOM 2326 N N . MET A 1 314 ? 2.887 1.690 -15.209 1.00 96.88 314 MET A N 1
ATOM 2327 C CA . MET A 1 314 ? 3.811 2.340 -14.286 1.00 96.88 314 MET A CA 1
ATOM 2328 C C . MET A 1 314 ? 4.269 3.693 -14.810 1.00 96.88 314 MET A C 1
ATOM 2330 O O . MET A 1 314 ? 4.708 3.812 -15.953 1.00 96.88 314 MET A O 1
ATOM 2334 N N . ARG A 1 315 ? 4.215 4.711 -13.951 1.00 95.50 315 ARG A N 1
ATOM 2335 C CA . ARG A 1 315 ? 4.843 6.015 -14.174 1.00 95.50 315 ARG A CA 1
ATOM 2336 C C . ARG A 1 315 ? 5.866 6.254 -13.074 1.00 95.50 315 ARG A C 1
ATOM 2338 O O . ARG A 1 315 ? 5.501 6.601 -11.957 1.00 95.50 315 ARG A O 1
ATOM 2345 N N . LEU A 1 316 ? 7.137 6.052 -13.393 1.00 93.50 316 LEU A N 1
ATOM 2346 C CA . LEU A 1 316 ? 8.231 6.066 -12.430 1.00 93.50 316 LEU A CA 1
ATOM 2347 C C . LEU A 1 316 ? 9.189 7.199 -12.775 1.00 93.50 316 LEU A C 1
ATOM 2349 O O . LEU A 1 316 ? 9.795 7.203 -13.845 1.00 93.50 316 LEU A O 1
ATOM 2353 N N . LEU A 1 317 ? 9.313 8.168 -11.877 1.00 90.19 317 LEU A N 1
ATOM 2354 C CA . LEU A 1 317 ? 10.289 9.244 -12.001 1.00 90.19 317 LEU A CA 1
ATOM 2355 C C . LEU A 1 317 ? 11.487 8.928 -11.091 1.00 90.19 317 LEU A C 1
ATOM 2357 O O . LEU A 1 317 ? 11.315 8.395 -9.995 1.00 90.19 317 LEU A O 1
ATOM 2361 N N . ASN A 1 318 ? 12.696 9.233 -11.559 1.00 86.81 318 ASN A N 1
ATOM 2362 C CA . ASN A 1 318 ? 13.956 9.077 -10.821 1.00 86.81 318 ASN A CA 1
ATOM 2363 C C . ASN A 1 318 ? 14.188 7.679 -10.197 1.00 86.81 318 ASN A C 1
ATOM 2365 O O . ASN A 1 318 ? 14.693 7.562 -9.076 1.00 86.81 318 ASN A O 1
ATOM 2369 N N . VAL A 1 319 ? 13.802 6.615 -10.917 1.00 86.12 319 VAL A N 1
ATOM 2370 C CA . VAL A 1 319 ? 13.996 5.215 -10.498 1.00 86.12 319 VAL A CA 1
ATOM 2371 C C . VAL A 1 319 ? 15.333 4.663 -10.986 1.00 86.12 319 VAL A C 1
ATOM 2373 O O . VAL A 1 319 ? 15.672 4.780 -12.164 1.00 86.12 319 VAL A O 1
ATOM 2376 N N . LYS A 1 320 ? 16.107 4.066 -10.080 1.00 81.50 320 LYS A N 1
ATOM 2377 C CA . LYS A 1 320 ? 17.503 3.686 -10.315 1.00 81.50 320 LYS A CA 1
ATOM 2378 C C . LYS A 1 320 ? 17.783 2.270 -9.819 1.00 81.50 320 LYS A C 1
ATOM 2380 O O . LYS A 1 320 ? 17.278 1.870 -8.767 1.00 81.50 320 LYS A O 1
ATOM 2385 N N . ASN A 1 321 ? 18.615 1.521 -10.543 1.00 81.62 321 ASN A N 1
ATOM 2386 C CA . ASN A 1 321 ? 19.093 0.183 -10.147 1.00 81.62 321 ASN A CA 1
ATOM 2387 C C . ASN A 1 321 ? 17.976 -0.783 -9.696 1.00 81.62 321 ASN A C 1
ATOM 2389 O O . ASN A 1 321 ? 18.154 -1.560 -8.759 1.00 81.62 321 ASN A O 1
ATOM 2393 N N . SER A 1 322 ? 16.797 -0.695 -10.312 1.00 86.38 322 SER A N 1
ATOM 2394 C CA . SER A 1 322 ? 15.596 -1.416 -9.882 1.00 86.38 322 SER A CA 1
ATOM 2395 C C . SER A 1 322 ? 15.199 -2.511 -10.870 1.00 86.38 322 SER A C 1
ATOM 2397 O O . SER A 1 322 ? 15.450 -2.410 -12.068 1.00 86.38 322 SER A O 1
ATOM 2399 N N . LYS A 1 323 ? 14.528 -3.555 -10.389 1.00 90.19 323 LYS A N 1
ATOM 2400 C CA . LYS A 1 323 ? 13.881 -4.577 -11.217 1.00 90.19 323 LYS A CA 1
ATOM 2401 C C . LYS A 1 323 ? 12.412 -4.202 -11.395 1.00 90.19 323 LYS A C 1
ATOM 2403 O O . LYS A 1 323 ? 11.695 -4.065 -10.416 1.00 90.19 323 LYS A O 1
ATOM 2408 N N . LEU A 1 324 ? 11.950 -4.021 -12.630 1.00 90.56 324 LEU A N 1
ATOM 2409 C CA . LEU A 1 324 ? 10.610 -3.479 -12.923 1.00 90.56 324 LEU A CA 1
ATOM 2410 C C . LEU A 1 324 ? 9.678 -4.493 -13.613 1.00 90.56 324 LEU A C 1
ATOM 2412 O O . LEU A 1 324 ? 8.727 -4.105 -14.292 1.00 90.56 324 LEU A O 1
ATOM 2416 N N . SER A 1 325 ? 10.001 -5.789 -13.536 1.00 83.88 325 SER A N 1
ATOM 2417 C CA . SER A 1 325 ? 9.359 -6.871 -14.312 1.00 83.88 325 SER A CA 1
ATOM 2418 C C . SER A 1 325 ? 9.931 -8.256 -13.920 1.00 83.88 325 SER A C 1
ATOM 2420 O O . SER A 1 325 ? 10.915 -8.280 -13.176 1.00 83.88 325 SER A O 1
ATOM 2422 N N . PRO A 1 326 ? 9.391 -9.395 -14.406 1.00 87.50 326 PRO A N 1
ATOM 2423 C CA . PRO A 1 326 ? 8.247 -9.536 -15.322 1.00 87.50 326 PRO A CA 1
ATOM 2424 C C . PRO A 1 326 ? 6.958 -9.009 -14.689 1.00 87.50 326 PRO A C 1
ATOM 2426 O O . PRO A 1 326 ? 6.805 -9.106 -13.485 1.00 87.50 326 PRO A O 1
ATOM 2429 N N . ASN A 1 327 ? 6.033 -8.444 -15.465 1.00 90.06 327 ASN A N 1
ATOM 2430 C CA . ASN A 1 327 ? 4.664 -8.131 -15.027 1.00 90.06 327 ASN A CA 1
ATOM 2431 C C . ASN A 1 327 ? 3.698 -8.602 -16.123 1.00 90.06 327 ASN A C 1
ATOM 2433 O O . ASN A 1 327 ? 4.051 -8.576 -17.304 1.00 90.06 327 ASN A O 1
ATOM 2437 N N . PHE A 1 328 ? 2.501 -9.045 -15.745 1.00 90.75 328 PHE A N 1
ATOM 2438 C CA . PHE A 1 328 ? 1.501 -9.541 -16.688 1.00 90.75 328 PHE A CA 1
ATOM 2439 C C . PHE A 1 328 ? 0.518 -8.427 -17.052 1.00 90.75 328 PHE A C 1
ATOM 2441 O O . PHE A 1 328 ? -0.218 -7.948 -16.192 1.00 90.75 328 PHE A O 1
ATOM 2448 N N . TYR A 1 329 ? 0.499 -8.029 -18.324 1.00 90.75 329 TYR A N 1
ATOM 2449 C CA . TYR A 1 329 ? -0.370 -6.973 -18.846 1.00 90.75 329 TYR A CA 1
ATOM 2450 C C . TYR A 1 329 ? -1.513 -7.575 -19.665 1.00 90.75 329 TYR A C 1
ATOM 2452 O O . TYR A 1 329 ? -1.283 -8.413 -20.535 1.00 90.75 329 TYR A O 1
ATOM 2460 N N . SER A 1 330 ? -2.743 -7.136 -19.403 1.00 91.94 330 SER A N 1
ATOM 2461 C CA . SER A 1 330 ? -3.942 -7.588 -20.125 1.00 91.94 330 SER A CA 1
ATOM 2462 C C . SER A 1 330 ? -4.895 -6.427 -20.409 1.00 91.94 330 SER A C 1
ATOM 2464 O O . SER A 1 330 ? -4.988 -5.499 -19.610 1.00 91.94 330 SER A O 1
ATOM 2466 N N . GLU A 1 331 ? -5.605 -6.467 -21.536 1.00 91.31 331 GLU A N 1
ATOM 2467 C CA . GLU A 1 331 ? -6.473 -5.377 -22.001 1.00 91.31 331 GLU A CA 1
ATOM 2468 C C . GLU A 1 331 ? -7.874 -5.890 -22.349 1.00 91.31 331 GLU A C 1
ATOM 2470 O O . GLU A 1 331 ? -8.016 -6.953 -22.955 1.00 91.31 331 GLU A O 1
ATOM 2475 N N . ASN A 1 332 ? -8.899 -5.103 -22.018 1.00 89.31 332 ASN A N 1
ATOM 2476 C CA . ASN A 1 332 ? -10.282 -5.331 -22.426 1.00 89.31 332 ASN A CA 1
ATOM 2477 C C . ASN A 1 332 ? -10.764 -4.149 -23.273 1.00 89.31 332 ASN A C 1
ATOM 2479 O O . ASN A 1 332 ? -10.927 -3.042 -22.758 1.00 89.31 332 ASN A O 1
ATOM 2483 N N . ALA A 1 333 ? -11.057 -4.392 -24.554 1.00 80.44 333 ALA A N 1
ATOM 2484 C CA . ALA A 1 333 ? -11.589 -3.365 -25.446 1.00 80.44 333 ALA A CA 1
ATOM 2485 C C . ALA A 1 333 ? -12.854 -2.688 -24.858 1.00 80.44 333 ALA A C 1
ATOM 2487 O O . ALA A 1 333 ? -13.695 -3.376 -24.275 1.00 80.44 333 ALA A O 1
ATOM 2488 N N . PRO A 1 334 ? -13.020 -1.358 -25.023 1.00 88.25 334 PRO A N 1
ATOM 2489 C CA . PRO A 1 334 ? -12.157 -0.441 -25.777 1.00 88.25 334 PRO A CA 1
ATOM 2490 C C . PRO A 1 334 ? -10.940 0.078 -24.987 1.00 88.25 334 PRO A C 1
ATOM 2492 O O . PRO A 1 334 ? -10.176 0.885 -25.517 1.00 88.25 334 PRO A O 1
ATOM 2495 N N . CYS A 1 335 ? -10.777 -0.339 -23.730 1.00 91.69 335 CYS A N 1
ATOM 2496 C CA . CYS A 1 335 ? -9.685 0.098 -22.875 1.00 91.69 335 CYS A CA 1
ATOM 2497 C C . CYS A 1 335 ? -8.351 -0.508 -23.320 1.00 91.69 335 CYS A C 1
ATOM 2499 O O . CYS A 1 335 ? -8.288 -1.668 -23.724 1.00 91.69 335 CYS A O 1
ATOM 2501 N N . ARG A 1 336 ? -7.285 0.289 -23.241 1.00 92.75 336 ARG A N 1
ATOM 2502 C CA . ARG A 1 336 ? -5.924 -0.117 -23.607 1.00 92.75 336 ARG A CA 1
ATOM 2503 C C . ARG A 1 336 ? -4.887 0.553 -22.722 1.00 92.75 336 ARG A C 1
ATOM 2505 O O . ARG A 1 336 ? -5.144 1.614 -22.143 1.00 92.75 336 ARG A O 1
ATOM 2512 N N . PHE A 1 337 ? -3.695 -0.016 -22.670 1.00 92.50 337 PHE A N 1
ATOM 2513 C CA . PHE A 1 337 ? -2.551 0.672 -22.111 1.00 92.50 337 PHE A CA 1
ATOM 2514 C C . PHE A 1 337 ? -2.086 1.776 -23.063 1.00 92.50 337 PHE A C 1
ATOM 2516 O O . PHE A 1 337 ? -1.952 1.602 -24.273 1.00 92.50 337 PHE A O 1
ATOM 2523 N N . GLU A 1 338 ? -1.804 2.942 -22.498 1.00 92.88 338 GLU A N 1
ATOM 2524 C CA . GLU A 1 338 ? -0.998 3.965 -23.154 1.00 92.88 338 GLU A CA 1
ATOM 2525 C C . GLU A 1 338 ? 0.491 3.565 -23.133 1.00 92.88 338 GLU A C 1
ATOM 2527 O O . GLU A 1 338 ? 1.234 3.812 -24.089 1.00 92.88 338 GLU A O 1
ATOM 2532 N N . ALA A 1 339 ? 0.929 2.992 -22.010 1.00 88.06 339 ALA A N 1
ATOM 2533 C CA . ALA A 1 339 ? 2.272 2.483 -21.774 1.00 88.06 339 ALA A CA 1
ATOM 2534 C C . ALA A 1 339 ? 2.247 1.476 -20.615 1.00 88.06 339 ALA A C 1
ATOM 2536 O O . ALA A 1 339 ? 1.474 1.622 -19.664 1.00 88.06 339 ALA A O 1
ATOM 2537 N N . HIS A 1 340 ? 3.139 0.490 -20.667 1.00 91.38 340 HIS A N 1
ATOM 2538 C CA . HIS A 1 340 ? 3.422 -0.399 -19.542 1.00 91.38 340 HIS A CA 1
ATOM 2539 C C . HIS A 1 340 ? 4.338 0.289 -18.530 1.00 91.38 340 HIS A C 1
ATOM 2541 O O . HIS A 1 340 ? 4.083 0.218 -17.330 1.00 91.38 340 HIS A O 1
ATOM 2547 N N . ILE A 1 341 ? 5.373 0.987 -19.017 1.00 91.00 341 ILE A N 1
ATOM 2548 C CA . ILE A 1 341 ? 6.334 1.732 -18.194 1.00 91.00 341 ILE A CA 1
ATOM 2549 C C . ILE A 1 341 ? 6.615 3.089 -18.835 1.00 91.00 341 ILE A C 1
ATOM 2551 O O . ILE A 1 341 ? 6.958 3.170 -20.014 1.00 91.00 341 ILE A O 1
ATOM 2555 N N . ILE A 1 342 ? 6.517 4.150 -18.039 1.00 90.12 342 ILE A N 1
ATOM 2556 C CA . ILE A 1 342 ? 6.984 5.498 -18.356 1.00 90.12 342 ILE A CA 1
ATOM 2557 C C . ILE A 1 342 ? 8.052 5.872 -17.329 1.00 90.12 342 ILE A C 1
ATOM 2559 O O . ILE A 1 342 ? 7.728 6.102 -16.168 1.00 90.12 342 ILE A O 1
ATOM 2563 N N . ALA A 1 343 ? 9.306 5.944 -17.768 1.00 84.56 343 ALA A N 1
ATOM 2564 C CA . ALA A 1 343 ? 10.472 6.321 -16.974 1.00 84.56 343 ALA A CA 1
ATOM 2565 C C . ALA A 1 343 ? 11.409 7.210 -17.808 1.00 84.56 343 ALA A C 1
ATOM 2567 O O . ALA A 1 343 ? 12.514 6.812 -18.164 1.00 84.56 343 ALA A O 1
ATOM 2568 N N . GLN A 1 344 ? 10.919 8.394 -18.197 1.00 76.25 344 GLN A N 1
ATOM 2569 C CA . GLN A 1 344 ? 11.571 9.261 -19.190 1.00 76.25 344 GLN A CA 1
ATOM 2570 C C . GLN A 1 344 ? 12.412 10.413 -18.606 1.00 76.25 344 GLN A C 1
ATOM 2572 O O . GLN A 1 344 ? 12.837 11.292 -19.351 1.00 76.25 344 GLN A O 1
ATOM 2577 N N . THR A 1 345 ? 12.641 10.454 -17.296 1.00 72.50 345 THR A N 1
ATOM 2578 C CA . THR A 1 345 ? 13.511 11.467 -16.674 1.00 72.50 345 THR A CA 1
ATOM 2579 C C . THR A 1 345 ? 14.980 11.095 -16.841 1.00 72.50 345 THR A C 1
ATOM 2581 O O . THR A 1 345 ? 15.295 9.911 -16.896 1.00 72.50 345 THR A O 1
ATOM 2584 N N . ASP A 1 346 ? 15.874 12.083 -16.897 1.00 68.25 346 ASP A N 1
ATOM 2585 C CA . ASP A 1 346 ? 17.330 11.853 -17.005 1.00 68.25 346 ASP A CA 1
ATOM 2586 C C . ASP A 1 346 ? 17.884 11.070 -15.796 1.00 68.25 346 ASP A C 1
ATOM 2588 O O . ASP A 1 346 ? 18.880 10.373 -15.876 1.00 68.25 346 ASP A O 1
ATOM 2592 N N . ASP A 1 347 ? 17.183 11.099 -14.665 1.00 73.25 347 ASP A N 1
ATOM 2593 C CA . ASP A 1 347 ? 17.546 10.360 -13.456 1.00 73.25 347 ASP A CA 1
ATOM 2594 C C . ASP A 1 347 ? 16.957 8.929 -13.393 1.00 73.25 347 ASP A C 1
ATOM 2596 O O . ASP A 1 347 ? 16.863 8.349 -12.311 1.00 73.25 347 ASP A O 1
ATOM 2600 N N . CYS A 1 348 ? 16.540 8.343 -14.523 1.00 73.44 348 CYS A N 1
ATOM 2601 C CA . CYS A 1 348 ? 16.047 6.959 -14.595 1.00 73.44 348 CYS A CA 1
ATOM 2602 C C . CYS A 1 348 ? 17.049 6.026 -15.292 1.00 73.44 348 CYS A C 1
ATOM 2604 O O . CYS A 1 348 ? 17.042 5.935 -16.514 1.00 73.44 348 CYS A O 1
ATOM 2606 N N . TRP A 1 349 ? 17.863 5.269 -14.551 1.00 71.31 349 TRP A N 1
ATOM 2607 C CA . TRP A 1 349 ? 18.941 4.452 -15.137 1.00 71.31 349 TRP A CA 1
ATOM 2608 C C . TRP A 1 349 ? 19.242 3.164 -14.358 1.00 71.31 349 TRP A C 1
ATOM 2610 O O . TRP A 1 349 ? 18.864 3.002 -13.199 1.00 71.31 349 TRP A O 1
ATOM 2620 N N . GLY A 1 350 ? 19.937 2.216 -14.993 1.00 66.25 350 GLY A N 1
ATOM 2621 C CA . GLY A 1 350 ? 20.365 0.963 -14.360 1.00 66.25 350 GLY A CA 1
ATOM 2622 C C . GLY A 1 350 ? 19.232 -0.021 -14.048 1.00 66.25 350 GLY A C 1
ATOM 2623 O O . GLY A 1 350 ? 19.459 -1.001 -13.343 1.00 66.25 350 GLY A O 1
ATOM 2624 N N . ASN A 1 351 ? 18.010 0.219 -14.537 1.00 76.19 351 ASN A N 1
ATOM 2625 C CA . ASN A 1 351 ? 16.865 -0.642 -14.248 1.00 76.19 351 ASN A CA 1
ATOM 2626 C C . ASN A 1 351 ? 16.811 -1.866 -15.175 1.00 76.19 351 ASN A C 1
ATOM 2628 O O . ASN A 1 351 ? 17.184 -1.778 -16.344 1.00 76.19 351 ASN A O 1
ATOM 2632 N N . LEU A 1 352 ? 16.293 -2.989 -14.669 1.00 78.94 352 LEU A N 1
ATOM 2633 C CA . LEU A 1 352 ? 16.086 -4.242 -15.397 1.00 78.94 352 LEU A CA 1
ATOM 2634 C C . LEU A 1 352 ? 14.602 -4.454 -15.736 1.00 78.94 352 LEU A C 1
ATOM 2636 O O . LEU A 1 352 ? 13.749 -4.491 -14.845 1.00 78.94 352 LEU A O 1
ATOM 2640 N N . ILE A 1 353 ? 14.312 -4.656 -17.023 1.00 81.81 353 ILE A N 1
ATOM 2641 C CA . ILE A 1 353 ? 12.981 -4.951 -17.563 1.00 81.81 353 ILE A CA 1
ATOM 2642 C C . ILE A 1 353 ? 13.020 -6.247 -18.392 1.00 81.81 353 ILE A C 1
ATOM 2644 O O . ILE A 1 353 ? 13.383 -6.236 -19.559 1.00 81.81 353 ILE A O 1
ATOM 2648 N N . GLU A 1 354 ? 12.650 -7.375 -17.808 1.00 77.12 354 GLU A N 1
ATOM 2649 C CA . GLU A 1 354 ? 12.433 -8.672 -18.437 1.00 77.12 354 GLU A CA 1
ATOM 2650 C C . GLU A 1 354 ? 11.033 -8.764 -19.075 1.00 77.12 354 GLU A C 1
ATOM 2652 O O . GLU A 1 354 ? 10.009 -8.545 -18.425 1.00 77.12 354 GLU A O 1
ATOM 2657 N N . LEU A 1 355 ? 10.985 -9.100 -20.365 1.00 72.62 355 LEU A N 1
ATOM 2658 C CA . LEU A 1 355 ? 9.748 -9.286 -21.125 1.00 72.62 355 LEU A CA 1
ATOM 2659 C C . LEU A 1 355 ? 9.490 -10.783 -21.325 1.00 72.62 355 LEU A C 1
ATOM 2661 O O . LEU A 1 355 ? 10.291 -11.453 -21.983 1.00 72.62 355 LEU A O 1
ATOM 2665 N N . ASP A 1 356 ? 8.384 -11.295 -20.776 1.00 58.66 356 ASP A N 1
ATOM 2666 C CA . ASP A 1 356 ? 7.981 -12.696 -20.943 1.00 58.66 356 ASP A CA 1
ATOM 2667 C C . ASP A 1 356 ? 7.356 -12.975 -22.322 1.00 58.66 356 ASP A C 1
ATOM 2669 O O . ASP A 1 356 ? 6.777 -12.107 -22.980 1.00 58.66 356 ASP 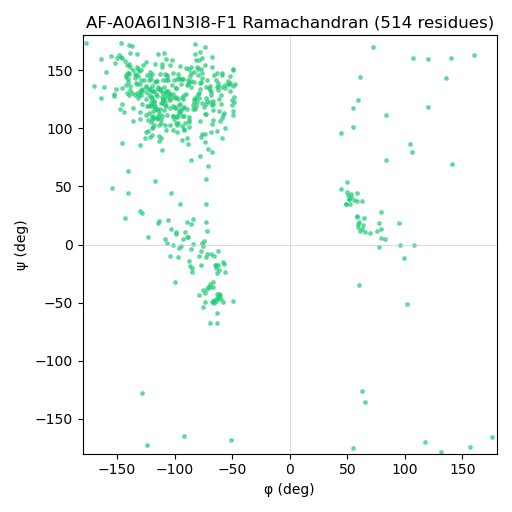A O 1
ATOM 2673 N N . TYR A 1 357 ? 7.530 -14.217 -22.775 1.00 51.88 357 TYR A N 1
ATOM 2674 C CA . TYR A 1 357 ? 7.303 -14.680 -24.144 1.00 51.88 357 TYR A CA 1
ATOM 2675 C C . TYR A 1 357 ? 5.820 -14.879 -24.502 1.00 51.88 357 TYR A C 1
ATOM 2677 O O . TYR A 1 357 ? 5.069 -15.518 -23.770 1.00 51.88 357 TYR A O 1
ATOM 2685 N N . ALA A 1 358 ? 5.452 -14.479 -25.723 1.00 47.47 358 ALA A N 1
ATOM 2686 C CA . ALA A 1 358 ? 4.419 -15.141 -26.516 1.00 47.47 358 ALA A CA 1
ATOM 2687 C C . ALA A 1 358 ? 5.065 -15.614 -27.838 1.00 47.47 358 ALA A C 1
ATOM 2689 O O . ALA A 1 358 ? 5.670 -14.791 -28.534 1.00 47.47 358 ALA A O 1
ATOM 2690 N N . PRO A 1 359 ? 4.955 -16.905 -28.222 1.00 38.78 359 PRO A N 1
ATOM 2691 C CA . PRO A 1 359 ? 5.743 -17.490 -29.309 1.00 38.78 359 PRO A CA 1
ATOM 2692 C C . PRO A 1 359 ? 5.673 -16.826 -30.672 1.00 38.78 359 PRO A C 1
ATOM 2694 O O . PRO A 1 359 ? 6.604 -16.931 -31.470 1.00 38.78 359 PRO A O 1
ATOM 2697 N N . ASN A 1 360 ? 4.587 -16.100 -30.908 1.00 42.56 360 ASN A N 1
ATOM 2698 C CA . ASN A 1 360 ? 4.234 -15.577 -32.214 1.00 42.56 360 ASN A CA 1
ATOM 2699 C C . ASN A 1 360 ? 4.062 -14.051 -32.219 1.00 42.56 360 ASN A C 1
ATOM 2701 O O . ASN A 1 360 ? 3.664 -13.494 -33.239 1.00 42.56 360 ASN A O 1
ATOM 2705 N N . SER A 1 361 ? 4.367 -13.354 -31.119 1.00 52.91 361 SER A N 1
ATOM 2706 C CA . SER A 1 361 ? 4.243 -11.896 -31.048 1.00 52.91 361 SER A CA 1
ATOM 2707 C C . SER A 1 361 ? 5.461 -11.283 -30.376 1.00 52.91 361 SER A C 1
ATOM 2709 O O . SER A 1 361 ? 5.732 -11.515 -29.199 1.00 52.91 361 SER A O 1
ATOM 2711 N N . LYS A 1 362 ? 6.194 -10.460 -31.129 1.00 58.72 362 LYS A N 1
ATOM 2712 C CA . LYS A 1 362 ? 7.200 -9.574 -30.543 1.00 58.72 362 LYS A CA 1
ATOM 2713 C C . LYS A 1 362 ? 6.485 -8.613 -29.595 1.00 58.72 362 LYS A C 1
ATOM 2715 O O . LYS A 1 362 ? 5.462 -8.051 -29.981 1.00 58.72 362 LYS A O 1
ATOM 2720 N N . ALA A 1 363 ? 7.016 -8.430 -28.388 1.00 64.38 363 ALA A N 1
ATOM 2721 C CA . ALA A 1 363 ? 6.504 -7.420 -27.472 1.00 64.38 363 ALA A CA 1
ATOM 2722 C C . ALA A 1 363 ? 6.535 -6.039 -28.154 1.00 64.38 363 ALA A C 1
ATOM 2724 O O . ALA A 1 363 ? 7.507 -5.704 -28.840 1.00 64.38 363 ALA A O 1
ATOM 2725 N N . ASP A 1 364 ? 5.478 -5.239 -27.988 1.00 70.94 364 ASP A N 1
ATOM 2726 C CA . ASP A 1 364 ? 5.478 -3.862 -28.482 1.00 70.94 364 ASP A CA 1
ATOM 2727 C C . ASP A 1 364 ? 6.370 -3.002 -27.583 1.00 70.94 364 ASP A C 1
ATOM 2729 O O . ASP A 1 364 ? 5.957 -2.497 -26.540 1.00 70.94 364 ASP A O 1
ATOM 2733 N N . LEU A 1 365 ? 7.626 -2.839 -27.994 1.00 71.38 365 LEU A N 1
ATOM 2734 C CA . LEU A 1 365 ? 8.623 -2.096 -27.227 1.00 71.38 365 LEU A CA 1
ATOM 2735 C C . LEU A 1 365 ? 8.256 -0.614 -27.032 1.00 71.38 365 LEU A C 1
ATOM 2737 O O . LEU A 1 365 ? 8.774 0.018 -26.117 1.00 71.38 365 LEU A O 1
ATOM 2741 N N . ARG A 1 366 ? 7.324 -0.056 -27.823 1.00 72.88 366 ARG A N 1
ATOM 2742 C CA . ARG A 1 366 ? 6.832 1.326 -27.642 1.00 72.88 366 ARG A CA 1
ATOM 2743 C C . ARG A 1 366 ? 6.083 1.515 -26.319 1.00 72.88 366 ARG A C 1
ATOM 2745 O O . ARG A 1 366 ? 5.933 2.648 -25.862 1.00 72.88 366 ARG A O 1
ATOM 2752 N N . MET A 1 367 ? 5.650 0.419 -25.693 1.00 80.81 367 MET A N 1
ATOM 2753 C CA . MET A 1 367 ? 5.000 0.412 -24.381 1.00 80.81 367 MET A CA 1
ATOM 2754 C C . MET A 1 367 ? 5.973 0.682 -23.224 1.00 80.81 367 MET A C 1
ATOM 2756 O O . MET A 1 367 ? 5.527 0.927 -22.102 1.00 80.81 367 MET A O 1
ATOM 2760 N N . TYR A 1 368 ? 7.283 0.673 -23.486 1.00 82.50 368 TYR A N 1
ATOM 2761 C CA . TYR A 1 368 ? 8.346 0.921 -22.515 1.00 82.50 368 TYR A CA 1
ATOM 2762 C C . TYR A 1 368 ? 9.053 2.228 -22.870 1.00 82.50 368 TYR A C 1
ATOM 2764 O O . TYR A 1 368 ? 10.016 2.269 -23.633 1.00 82.50 368 TYR A O 1
ATOM 2772 N N . ARG A 1 369 ? 8.539 3.331 -22.330 1.00 84.31 369 ARG A N 1
ATOM 2773 C CA . ARG A 1 369 ? 9.049 4.681 -22.569 1.00 84.31 369 ARG A CA 1
ATOM 2774 C C . ARG A 1 369 ? 10.138 4.986 -21.549 1.00 84.31 369 ARG A C 1
ATOM 2776 O O . ARG A 1 369 ? 9.856 5.525 -20.483 1.00 84.31 369 ARG A O 1
ATOM 2783 N N . LEU A 1 370 ? 11.365 4.604 -21.868 1.00 72.62 370 LEU A N 1
ATOM 2784 C CA . LEU A 1 370 ? 12.528 4.747 -20.993 1.00 72.62 370 LEU A CA 1
ATOM 2785 C C . LEU A 1 370 ? 13.432 5.875 -21.505 1.00 72.62 370 LEU A C 1
ATOM 2787 O O . LEU A 1 370 ? 13.552 6.064 -22.716 1.00 72.62 370 LEU A O 1
ATOM 2791 N N . ASN A 1 371 ? 14.054 6.615 -20.594 1.00 59.59 371 ASN A N 1
ATOM 2792 C CA . ASN A 1 371 ? 15.201 7.479 -20.876 1.00 59.59 371 ASN A CA 1
ATOM 2793 C C . ASN A 1 371 ? 16.461 6.832 -20.275 1.00 59.59 371 ASN A C 1
ATOM 2795 O O . ASN A 1 371 ? 16.324 5.971 -19.417 1.00 59.59 371 ASN A O 1
ATOM 2799 N N . ASP A 1 372 ? 17.654 7.195 -20.743 1.00 55.97 372 ASP A N 1
ATOM 2800 C CA . ASP A 1 372 ? 18.944 6.709 -20.215 1.00 55.97 372 ASP A CA 1
ATOM 2801 C C . ASP A 1 372 ? 19.176 5.171 -20.156 1.00 55.97 372 ASP A C 1
ATOM 2803 O O . ASP A 1 372 ? 18.414 4.361 -20.703 1.00 55.97 372 ASP A O 1
ATOM 2807 N N . ALA A 1 373 ? 20.320 4.765 -19.581 1.00 61.75 373 ALA A N 1
ATOM 2808 C CA . ALA A 1 373 ? 20.912 3.425 -19.640 1.00 61.75 373 ALA A CA 1
ATOM 2809 C C . ALA A 1 373 ? 20.143 2.364 -18.818 1.00 61.75 373 ALA A C 1
ATOM 2811 O O . ALA A 1 373 ? 20.624 1.848 -17.809 1.00 61.75 373 ALA A O 1
ATOM 2812 N N . ASN A 1 374 ? 18.927 2.023 -19.244 1.00 63.69 374 ASN A N 1
ATOM 2813 C CA . ASN A 1 374 ? 18.117 0.933 -18.691 1.00 63.69 374 ASN A CA 1
ATOM 2814 C C . ASN A 1 374 ? 18.238 -0.329 -19.531 1.00 63.69 374 ASN A C 1
ATOM 2816 O O . ASN A 1 374 ? 18.242 -0.232 -20.750 1.00 63.69 374 ASN A O 1
ATOM 2820 N N . GLN A 1 375 ? 18.258 -1.495 -18.888 1.00 66.56 375 GLN A N 1
ATOM 2821 C CA . GLN A 1 375 ? 18.333 -2.800 -19.529 1.00 66.56 375 GLN A CA 1
ATOM 2822 C C . GLN A 1 375 ? 16.930 -3.378 -19.740 1.00 66.56 375 GLN A C 1
ATOM 2824 O O . GLN A 1 375 ? 16.290 -3.826 -18.793 1.00 66.56 375 GLN A O 1
ATOM 2829 N N . VAL A 1 376 ? 16.478 -3.472 -20.989 1.00 69.56 376 VAL A N 1
ATOM 2830 C CA . VAL A 1 376 ? 15.330 -4.329 -21.335 1.00 69.56 376 VAL A CA 1
ATOM 2831 C C . VAL A 1 376 ? 15.852 -5.659 -21.848 1.00 69.56 376 VAL A C 1
ATOM 2833 O O . VAL A 1 376 ? 16.664 -5.645 -22.758 1.00 69.56 376 VAL A O 1
ATOM 2836 N N . VAL A 1 377 ? 15.435 -6.780 -21.264 1.00 66.56 377 VAL A N 1
ATOM 2837 C CA . VAL A 1 377 ? 15.789 -8.140 -21.676 1.00 66.56 377 VAL A CA 1
ATOM 2838 C C . VAL A 1 377 ? 14.552 -8.819 -22.235 1.00 66.56 377 VAL A C 1
ATOM 2840 O O . VAL A 1 377 ? 13.656 -9.218 -21.496 1.00 66.56 377 VAL A O 1
ATOM 2843 N N . GLN A 1 378 ? 14.521 -9.013 -23.545 1.00 63.12 378 GLN A N 1
ATOM 2844 C CA . GLN A 1 378 ? 13.573 -9.938 -24.153 1.00 63.12 378 GLN A CA 1
ATOM 2845 C C . GLN A 1 378 ? 14.247 -11.301 -24.289 1.00 63.12 378 GLN A C 1
ATOM 2847 O O . GLN A 1 378 ? 15.233 -11.405 -25.013 1.00 63.12 378 GLN A O 1
ATOM 2852 N N . ARG A 1 379 ? 13.735 -12.343 -23.625 1.00 54.75 379 ARG A N 1
ATOM 2853 C CA . ARG A 1 379 ? 14.219 -13.721 -23.817 1.00 54.75 379 ARG A CA 1
ATOM 2854 C C . ARG A 1 379 ? 13.325 -14.422 -24.845 1.00 54.75 379 ARG A C 1
ATOM 2856 O O . ARG A 1 379 ? 12.139 -14.618 -24.602 1.00 54.75 379 ARG A O 1
ATOM 2863 N N . GLY A 1 380 ? 13.871 -14.771 -26.012 1.00 50.66 380 GLY A N 1
ATOM 2864 C CA . GLY A 1 380 ? 13.162 -15.520 -27.064 1.00 50.66 380 GLY A CA 1
ATOM 2865 C C . GLY A 1 380 ? 13.895 -16.798 -27.475 1.00 50.66 380 GLY A C 1
ATOM 2866 O O . GLY A 1 380 ? 15.101 -16.875 -27.294 1.00 50.66 380 GLY A O 1
ATOM 2867 N N . GLY A 1 381 ? 13.192 -17.789 -28.039 1.00 44.88 381 GLY A N 1
ATOM 2868 C CA . GLY A 1 381 ? 13.778 -19.035 -28.560 1.00 44.88 381 GLY A CA 1
ATOM 2869 C C . GLY A 1 381 ? 12.749 -20.166 -28.702 1.00 44.88 381 GLY A C 1
ATOM 2870 O O . GLY A 1 381 ? 11.659 -20.089 -28.146 1.00 44.88 381 GLY A O 1
ATOM 2871 N N . SER A 1 382 ? 13.075 -21.211 -29.465 1.00 42.41 382 SER A N 1
ATOM 2872 C CA . SER A 1 382 ? 12.264 -22.435 -29.558 1.00 42.41 382 SER A CA 1
ATOM 2873 C C . SER A 1 382 ? 12.686 -23.434 -28.474 1.00 42.41 382 SER A C 1
ATOM 2875 O O . SER A 1 382 ? 13.881 -23.620 -28.265 1.00 42.41 382 SER A O 1
ATOM 2877 N N . ASN A 1 383 ? 11.737 -24.155 -27.862 1.00 41.41 383 ASN A N 1
ATOM 2878 C CA . ASN A 1 383 ? 12.019 -25.320 -26.999 1.00 41.41 383 ASN A CA 1
ATOM 2879 C C . ASN A 1 383 ? 12.486 -26.564 -27.790 1.00 41.41 383 ASN A C 1
ATOM 2881 O O . ASN A 1 383 ? 12.518 -27.672 -27.257 1.00 41.41 383 ASN A O 1
ATOM 2885 N N . ASN A 1 384 ? 12.818 -26.417 -29.075 1.00 41.22 384 ASN A N 1
ATOM 2886 C CA . ASN A 1 384 ? 13.316 -27.506 -29.900 1.00 41.22 384 ASN A CA 1
ATOM 2887 C C . ASN A 1 384 ? 14.827 -27.699 -29.676 1.00 41.22 384 ASN A C 1
ATOM 2889 O O . ASN A 1 384 ? 15.632 -26.828 -30.012 1.00 41.22 384 ASN A O 1
ATOM 2893 N N . ALA A 1 385 ? 15.208 -28.865 -29.147 1.00 38.28 385 ALA A N 1
ATOM 2894 C CA . ALA A 1 385 ? 16.580 -29.232 -28.781 1.00 38.28 385 ALA A CA 1
ATOM 2895 C C . ALA A 1 385 ? 17.603 -29.158 -29.938 1.00 38.28 385 ALA A C 1
ATOM 2897 O O . ALA A 1 385 ? 18.804 -29.145 -29.686 1.00 38.28 385 ALA A O 1
ATOM 2898 N N . ALA A 1 386 ? 17.156 -29.073 -31.197 1.00 36.44 386 ALA A N 1
ATOM 2899 C CA . ALA A 1 386 ? 18.025 -28.960 -32.371 1.00 36.44 386 ALA A CA 1
ATOM 2900 C C . ALA A 1 386 ? 18.431 -27.514 -32.743 1.00 36.44 386 ALA A C 1
ATOM 2902 O O . ALA A 1 386 ? 19.330 -27.328 -33.560 1.00 36.44 386 ALA A O 1
ATOM 2903 N N . LEU A 1 387 ? 17.773 -26.484 -32.189 1.00 38.62 387 LEU A N 1
ATOM 2904 C CA . LEU A 1 387 ? 17.912 -25.076 -32.607 1.00 38.62 387 LEU A CA 1
ATOM 2905 C C . LEU A 1 387 ? 17.922 -24.112 -31.407 1.00 38.62 387 LEU A C 1
ATOM 2907 O O . LEU A 1 387 ? 17.253 -23.076 -31.413 1.00 38.62 387 LEU A O 1
ATOM 2911 N N . VAL A 1 388 ? 18.671 -24.448 -30.356 1.00 33.97 388 VAL A N 1
ATOM 2912 C CA . VAL A 1 388 ? 18.812 -23.588 -29.173 1.00 33.97 388 VAL A CA 1
ATOM 2913 C C . VAL A 1 388 ? 19.600 -22.329 -29.547 1.00 33.97 388 VAL A C 1
ATOM 2915 O O . VAL A 1 388 ? 20.827 -22.327 -29.574 1.00 33.97 388 VAL A O 1
ATOM 2918 N N . GLN A 1 389 ? 18.896 -21.238 -29.840 1.00 36.62 389 GLN A N 1
ATOM 2919 C CA . GLN A 1 389 ? 19.460 -19.889 -29.831 1.00 36.62 389 GLN A CA 1
ATOM 2920 C C . GLN A 1 389 ? 18.537 -18.990 -29.013 1.00 36.62 389 GLN A C 1
ATOM 2922 O O . GLN A 1 389 ? 17.650 -18.362 -29.595 1.00 36.62 389 GLN A O 1
ATOM 2927 N N . PRO A 1 390 ? 18.694 -18.942 -27.675 1.00 38.56 390 PRO A N 1
ATOM 2928 C CA . PRO A 1 390 ? 18.065 -17.898 -26.897 1.00 38.56 390 PRO A CA 1
ATOM 2929 C C . PRO A 1 390 ? 18.559 -16.552 -27.432 1.00 38.56 390 PRO A C 1
ATOM 2931 O O . PRO A 1 390 ? 19.744 -16.227 -27.342 1.00 38.56 390 PRO A O 1
ATOM 2934 N N . THR A 1 391 ? 17.668 -15.792 -28.057 1.00 40.38 391 THR A N 1
ATOM 2935 C CA . THR A 1 391 ? 17.950 -14.410 -28.427 1.00 40.38 391 THR A CA 1
ATOM 2936 C C . THR A 1 391 ? 17.573 -13.561 -27.233 1.00 40.38 391 THR A C 1
ATOM 2938 O O . THR A 1 391 ? 16.394 -13.438 -26.907 1.00 40.38 391 THR A O 1
ATOM 2941 N N . GLU A 1 392 ? 18.580 -13.017 -26.568 1.00 42.28 392 GLU A N 1
ATOM 2942 C CA . GLU A 1 392 ? 18.416 -11.956 -25.586 1.00 42.28 392 GLU A CA 1
ATOM 2943 C C . GLU A 1 392 ? 18.562 -10.618 -26.317 1.00 42.28 392 GLU A C 1
ATOM 2945 O O . GLU A 1 392 ? 19.652 -10.287 -26.791 1.00 42.28 392 GLU A O 1
ATOM 2950 N N . GLU A 1 393 ? 17.468 -9.869 -26.447 1.00 44.16 393 GLU A N 1
ATOM 2951 C CA . GLU A 1 393 ? 17.534 -8.485 -26.924 1.00 44.16 393 GLU A CA 1
ATOM 2952 C C . GLU A 1 393 ? 17.724 -7.578 -25.714 1.00 44.16 393 GLU A C 1
ATOM 2954 O O . GLU A 1 393 ? 16.883 -7.574 -24.819 1.00 44.16 393 GLU A O 1
ATOM 2959 N N . MET A 1 394 ? 18.860 -6.876 -25.672 1.00 43.00 394 MET A N 1
ATOM 2960 C CA . MET A 1 394 ? 19.116 -5.802 -24.714 1.00 43.00 394 MET A CA 1
ATOM 2961 C C . MET A 1 394 ? 18.589 -4.490 -25.306 1.00 43.00 394 MET A C 1
ATOM 2963 O O . MET A 1 394 ? 18.573 -4.339 -26.520 1.00 43.00 394 MET A O 1
ATOM 2967 N N . MET A 1 395 ? 18.169 -3.531 -24.497 1.00 48.56 395 MET A N 1
ATOM 2968 C CA . MET A 1 395 ? 18.095 -2.125 -24.911 1.00 48.56 395 MET A CA 1
ATOM 2969 C C . MET A 1 395 ? 18.929 -1.329 -23.914 1.00 48.56 395 MET A C 1
ATOM 2971 O O . MET A 1 395 ? 19.011 -1.743 -22.764 1.00 48.56 395 MET A O 1
ATOM 2975 N N . SER A 1 396 ? 19.592 -0.267 -24.361 1.00 41.62 396 SER A N 1
ATOM 2976 C CA . SER A 1 396 ? 20.293 0.710 -23.520 1.00 41.62 396 SER A CA 1
ATOM 2977 C C . SER A 1 396 ? 20.178 2.057 -24.225 1.00 41.62 396 SER A C 1
ATOM 2979 O O . SER A 1 396 ? 20.629 2.179 -25.363 1.00 41.62 396 SER A O 1
ATOM 2981 N N . GLY A 1 397 ? 19.511 3.034 -23.614 1.00 37.72 397 GLY A N 1
ATOM 2982 C CA . GLY A 1 397 ? 19.333 4.353 -24.213 1.00 37.72 397 GLY A CA 1
ATOM 2983 C C . GLY A 1 397 ? 20.391 5.338 -23.726 1.00 37.72 397 GLY A C 1
ATOM 2984 O O . GLY A 1 397 ? 20.735 5.341 -22.555 1.00 37.72 397 GLY A O 1
ATOM 2985 N N . SER A 1 398 ? 20.855 6.215 -24.607 1.00 35.56 398 SER A N 1
ATOM 2986 C CA . SER A 1 398 ? 21.376 7.532 -24.234 1.00 35.56 398 SER A CA 1
ATOM 2987 C C . SER A 1 398 ? 20.548 8.548 -25.016 1.00 35.56 398 SER A C 1
ATOM 2989 O O . SER A 1 398 ? 20.782 8.718 -26.207 1.00 35.56 398 SER A O 1
ATOM 2991 N N . GLY A 1 399 ? 19.523 9.146 -24.405 1.00 34.41 399 GLY A N 1
ATOM 2992 C CA . GLY A 1 399 ? 18.769 10.275 -24.968 1.00 34.41 399 GLY A CA 1
ATOM 2993 C C . GLY A 1 399 ? 18.129 10.117 -26.369 1.00 34.41 399 GLY A C 1
ATOM 2994 O O . GLY A 1 399 ? 18.768 10.087 -27.415 1.00 34.41 399 GLY A O 1
ATOM 2995 N N . LYS A 1 400 ? 16.799 10.203 -26.404 1.00 32.59 400 LYS A N 1
ATOM 2996 C CA . LYS A 1 400 ? 15.937 10.550 -27.557 1.00 32.59 400 LYS A CA 1
ATOM 2997 C C . LYS A 1 400 ? 15.920 9.710 -28.852 1.00 32.59 400 LYS A C 1
ATOM 2999 O O . LYS A 1 400 ? 14.817 9.627 -29.375 1.00 32.59 400 LYS A O 1
ATOM 3004 N N . TYR A 1 401 ? 16.972 9.087 -29.398 1.00 30.77 401 TYR A N 1
ATOM 3005 C CA . TYR A 1 401 ? 16.856 8.422 -30.726 1.00 30.77 401 TYR A CA 1
ATOM 3006 C C . TYR A 1 401 ? 17.834 7.267 -31.018 1.00 30.77 401 TYR A C 1
ATOM 3008 O O . TYR A 1 401 ? 18.373 7.179 -32.119 1.00 30.77 401 TYR A O 1
ATOM 3016 N N . THR A 1 402 ? 17.991 6.302 -30.113 1.00 33.41 402 THR A N 1
ATOM 3017 C CA . THR A 1 402 ? 18.704 5.059 -30.468 1.00 33.41 402 THR A CA 1
ATOM 3018 C C . THR A 1 402 ? 18.104 3.856 -29.748 1.00 33.41 402 THR A C 1
ATOM 3020 O O . THR A 1 402 ? 18.517 3.468 -28.662 1.00 33.41 402 THR A O 1
ATOM 3023 N N . ILE A 1 403 ? 17.083 3.247 -30.364 1.00 36.66 403 ILE A N 1
ATOM 3024 C CA . ILE A 1 403 ? 16.697 1.866 -30.049 1.00 36.66 403 ILE A CA 1
ATOM 3025 C C . ILE A 1 403 ? 17.780 0.985 -30.668 1.00 36.66 403 ILE A C 1
ATOM 3027 O O . ILE A 1 403 ? 17.681 0.578 -31.826 1.00 36.66 403 ILE A O 1
ATOM 3031 N N . GLU A 1 404 ? 18.845 0.719 -29.924 1.00 36.69 404 GLU A N 1
ATOM 3032 C CA . GLU A 1 404 ? 19.830 -0.257 -30.365 1.00 36.69 404 GLU A CA 1
ATOM 3033 C C . GLU A 1 404 ? 19.270 -1.656 -30.105 1.00 36.69 404 GLU A C 1
ATOM 3035 O O . GLU A 1 404 ? 19.155 -2.095 -28.965 1.00 36.69 404 GLU A O 1
ATOM 3040 N N . ARG A 1 405 ? 18.852 -2.344 -31.173 1.00 36.44 405 ARG A N 1
ATOM 3041 C CA . ARG A 1 405 ? 18.416 -3.744 -31.110 1.00 36.44 405 ARG A CA 1
ATOM 3042 C C . ARG A 1 405 ? 19.639 -4.650 -31.131 1.00 36.44 405 ARG A C 1
ATOM 3044 O O . ARG A 1 405 ? 20.375 -4.675 -32.115 1.00 36.44 405 ARG A O 1
ATOM 3051 N N . TYR A 1 406 ? 19.824 -5.441 -30.083 1.00 42.75 406 TYR A N 1
ATOM 3052 C CA . TYR A 1 406 ? 20.903 -6.422 -30.003 1.00 42.75 406 TYR A CA 1
ATOM 3053 C C . TYR A 1 406 ? 20.332 -7.800 -30.330 1.00 42.75 406 TYR A C 1
ATOM 3055 O O . TYR A 1 406 ? 19.620 -8.379 -29.522 1.00 42.75 406 TYR A O 1
ATOM 3063 N N . LYS A 1 407 ? 20.642 -8.369 -31.497 1.00 36.38 407 LYS A N 1
ATOM 3064 C CA . LYS A 1 407 ? 20.306 -9.771 -31.784 1.00 36.38 407 LYS A CA 1
ATOM 3065 C C . LYS A 1 407 ? 21.465 -10.653 -31.314 1.00 36.38 407 LYS A C 1
ATOM 3067 O O . LYS A 1 407 ? 22.423 -10.853 -32.056 1.00 36.38 407 LYS A O 1
ATOM 3072 N N . ARG A 1 408 ? 21.427 -11.141 -30.069 1.00 46.09 408 ARG A N 1
ATOM 3073 C CA . ARG A 1 408 ? 22.485 -12.017 -29.529 1.00 46.09 408 ARG A CA 1
ATOM 3074 C C . ARG A 1 408 ? 22.467 -13.397 -30.206 1.00 46.09 408 ARG A C 1
ATOM 3076 O O . ARG A 1 408 ? 21.419 -14.031 -30.292 1.00 46.09 408 ARG A O 1
ATOM 3083 N N . ARG A 1 409 ? 23.642 -13.889 -30.621 1.00 40.09 409 ARG A N 1
ATOM 3084 C CA . ARG A 1 409 ? 23.962 -15.328 -30.664 1.00 40.09 409 ARG A CA 1
ATOM 3085 C C . ARG A 1 409 ? 24.869 -15.601 -29.469 1.00 40.09 409 ARG A C 1
ATOM 3087 O O . ARG A 1 409 ? 26.030 -15.207 -29.486 1.00 40.09 409 ARG A O 1
ATOM 3094 N N . TYR A 1 410 ? 24.324 -16.192 -28.413 1.00 41.69 410 TYR A N 1
ATOM 3095 C CA . TYR A 1 410 ? 25.104 -16.565 -27.236 1.00 41.69 410 TYR A CA 1
ATOM 3096 C C . TYR A 1 410 ? 26.055 -17.710 -27.607 1.00 41.69 410 TYR A C 1
ATOM 3098 O O . TYR A 1 410 ? 25.606 -18.717 -28.154 1.00 41.69 410 TYR A O 1
ATOM 3106 N N . ASN A 1 411 ? 27.348 -17.574 -27.308 1.00 44.22 411 ASN A N 1
ATOM 3107 C CA . ASN A 1 411 ? 28.253 -18.716 -27.262 1.00 44.22 411 ASN A CA 1
ATOM 3108 C C . ASN A 1 411 ? 28.586 -18.972 -25.790 1.00 44.22 411 ASN A C 1
ATOM 3110 O O . ASN A 1 411 ? 29.356 -18.230 -25.190 1.00 44.22 411 ASN A O 1
ATOM 3114 N N . ALA A 1 412 ? 27.961 -19.988 -25.193 1.00 45.22 412 ALA A N 1
ATOM 3115 C CA . ALA A 1 412 ? 28.219 -20.380 -23.805 1.00 45.22 412 ALA A CA 1
ATOM 3116 C C . ALA A 1 412 ? 29.567 -21.106 -23.636 1.00 45.22 412 ALA A C 1
ATOM 3118 O O . ALA A 1 412 ? 29.883 -21.561 -22.542 1.00 45.22 412 ALA A O 1
ATOM 3119 N N . VAL A 1 413 ? 30.350 -21.245 -24.712 1.00 53.25 413 VAL A N 1
ATOM 3120 C CA . VAL A 1 413 ? 31.673 -21.859 -24.657 1.00 53.25 413 VAL A CA 1
ATOM 3121 C C . VAL A 1 413 ? 32.644 -20.893 -23.963 1.00 53.25 413 VAL A C 1
ATOM 3123 O O . VAL A 1 413 ? 32.848 -19.775 -24.453 1.00 53.25 413 VAL A O 1
ATOM 3126 N N . PRO A 1 414 ? 33.266 -21.311 -22.847 1.00 57.03 414 PRO A N 1
ATOM 3127 C CA . PRO A 1 414 ? 34.297 -20.542 -22.162 1.00 57.03 414 PRO A CA 1
ATOM 3128 C C . PRO A 1 414 ? 35.366 -20.014 -23.119 1.00 57.03 414 PRO A C 1
ATOM 3130 O O . PRO A 1 414 ? 35.823 -20.723 -24.018 1.00 57.03 414 PRO A O 1
ATOM 3133 N N . ASN A 1 415 ? 35.774 -18.762 -22.920 1.00 59.69 415 ASN A N 1
ATOM 3134 C CA . ASN A 1 415 ? 36.862 -18.088 -23.637 1.00 59.69 415 ASN A CA 1
ATOM 3135 C C . ASN A 1 415 ? 36.627 -17.922 -25.147 1.00 59.69 415 ASN A C 1
ATOM 3137 O O . ASN A 1 415 ? 37.549 -17.586 -25.883 1.00 59.69 415 ASN A O 1
ATOM 3141 N N . SER A 1 416 ? 35.395 -18.138 -25.611 1.00 60.28 416 SER A N 1
ATOM 3142 C CA . SER A 1 416 ? 35.027 -18.107 -27.029 1.00 60.28 416 SER A CA 1
ATOM 3143 C C . SER A 1 416 ? 34.029 -16.988 -27.315 1.00 60.28 416 SER A C 1
ATOM 3145 O O . SER A 1 416 ? 32.940 -17.218 -27.849 1.00 60.28 416 SER A O 1
ATOM 3147 N N . ILE A 1 417 ? 34.406 -15.766 -26.930 1.00 60.94 417 ILE A N 1
ATOM 3148 C CA . ILE A 1 417 ? 33.617 -14.563 -27.197 1.00 60.94 417 ILE A CA 1
ATOM 3149 C C . ILE A 1 417 ? 33.705 -14.240 -28.698 1.00 60.94 417 ILE A C 1
ATOM 3151 O O . ILE A 1 417 ? 34.811 -14.064 -29.213 1.00 60.94 417 ILE A O 1
ATOM 3155 N N . PRO A 1 418 ? 32.574 -14.144 -29.421 1.00 57.12 418 PRO A N 1
ATOM 3156 C CA . PRO A 1 418 ? 32.584 -13.784 -30.836 1.00 57.12 418 PRO A CA 1
ATOM 3157 C C . PRO A 1 418 ? 33.339 -12.472 -31.094 1.00 57.12 418 PRO A C 1
ATOM 3159 O O . PRO A 1 418 ? 33.169 -11.507 -30.351 1.00 57.12 418 PRO A O 1
ATOM 3162 N N . TYR A 1 419 ? 34.145 -12.443 -32.161 1.00 58.88 419 TYR A N 1
ATOM 3163 C CA . TYR A 1 419 ? 34.967 -11.294 -32.588 1.00 58.88 419 TYR A CA 1
ATOM 3164 C C . TYR A 1 419 ? 36.093 -10.877 -31.629 1.00 58.88 419 TYR A C 1
ATOM 3166 O O . TYR A 1 419 ? 36.722 -9.842 -31.842 1.00 58.88 419 TYR A O 1
ATOM 3174 N N . CYS A 1 420 ? 36.388 -11.697 -30.616 1.00 65.50 420 CYS A N 1
ATOM 3175 C CA . CYS A 1 420 ? 37.483 -11.473 -29.680 1.00 65.50 420 CYS A CA 1
ATOM 3176 C C . CYS A 1 420 ? 38.496 -12.610 -29.668 1.00 65.50 420 CYS A C 1
ATOM 3178 O O . CYS A 1 420 ? 38.142 -13.785 -29.730 1.00 65.50 420 CYS A O 1
ATOM 3180 N N . GLU A 1 421 ? 39.758 -12.248 -29.472 1.00 73.50 421 GLU A N 1
ATOM 3181 C CA . GLU A 1 421 ? 40.788 -13.153 -28.971 1.00 73.50 421 GLU A CA 1
ATOM 3182 C C . GLU A 1 421 ? 40.899 -12.947 -27.455 1.00 73.50 421 GLU A C 1
ATOM 3184 O O . GLU A 1 421 ? 41.177 -11.843 -26.985 1.00 73.50 421 GLU A O 1
ATOM 3189 N N . VAL A 1 422 ? 40.650 -14.005 -26.680 1.00 73.12 422 VAL A N 1
ATOM 3190 C CA . VAL A 1 422 ? 40.789 -13.985 -25.217 1.00 73.12 422 VAL A CA 1
ATOM 3191 C C . VAL A 1 422 ? 42.133 -14.596 -24.842 1.00 73.12 422 VAL A C 1
ATOM 3193 O O . VAL A 1 422 ? 42.434 -15.721 -25.240 1.00 73.12 422 VAL A O 1
ATOM 3196 N N . SER A 1 423 ? 42.938 -13.885 -24.053 1.00 78.69 423 SER A N 1
ATOM 3197 C CA . SER A 1 423 ? 44.193 -14.412 -23.510 1.00 78.69 423 SER A CA 1
ATOM 3198 C C . SER A 1 423 ? 44.335 -14.143 -22.016 1.00 78.69 423 SER A C 1
ATOM 3200 O O . SER A 1 423 ? 43.771 -13.191 -21.474 1.00 78.69 423 SER A O 1
ATOM 3202 N N . TYR A 1 424 ? 45.087 -15.019 -21.352 1.00 74.62 424 TYR A N 1
ATOM 3203 C CA . TYR A 1 424 ? 45.298 -15.011 -19.910 1.00 74.62 424 TYR A CA 1
ATOM 3204 C C . TYR A 1 424 ? 46.785 -14.915 -19.601 1.00 74.62 424 TYR A C 1
ATOM 3206 O O . TYR A 1 424 ? 47.569 -15.720 -20.100 1.00 74.62 424 TYR A O 1
ATOM 3214 N N . ASP A 1 425 ? 47.156 -13.968 -18.743 1.00 71.12 425 ASP A N 1
ATOM 3215 C CA . ASP A 1 425 ? 48.518 -13.847 -18.230 1.00 71.12 425 ASP A CA 1
ATOM 3216 C C . ASP A 1 425 ? 48.508 -13.340 -16.782 1.00 71.12 425 ASP A C 1
ATOM 3218 O O . ASP A 1 425 ? 47.982 -12.269 -16.498 1.00 71.12 425 ASP A O 1
ATOM 3222 N N . ALA A 1 426 ? 49.065 -14.121 -15.852 1.00 68.12 426 ALA A N 1
ATOM 3223 C CA . ALA A 1 426 ? 49.352 -13.711 -14.470 1.00 68.12 426 ALA A CA 1
ATOM 3224 C C . ALA A 1 426 ? 48.233 -12.922 -13.737 1.00 68.12 426 ALA A C 1
ATOM 3226 O O . ALA A 1 426 ? 48.486 -11.897 -13.104 1.00 68.12 426 ALA A O 1
ATOM 3227 N N . GLY A 1 427 ? 46.983 -13.398 -13.801 1.00 66.25 427 GLY A N 1
ATOM 3228 C CA . GLY A 1 427 ? 45.833 -12.738 -13.156 1.00 66.25 427 GLY A CA 1
ATOM 3229 C C . GLY A 1 427 ? 45.299 -11.516 -13.914 1.00 66.25 427 GLY A C 1
ATOM 3230 O O . GLY A 1 427 ? 44.599 -10.667 -13.352 1.00 66.25 427 GLY A O 1
ATOM 3231 N N . VAL A 1 428 ? 45.653 -11.420 -15.194 1.00 71.62 428 VAL A N 1
ATOM 3232 C CA . VAL A 1 428 ? 45.145 -10.456 -16.159 1.00 71.62 428 VAL A CA 1
ATOM 3233 C C . VAL A 1 428 ? 44.463 -11.213 -17.290 1.00 71.62 428 VAL A C 1
ATOM 3235 O O . VAL A 1 428 ? 45.033 -12.149 -17.851 1.00 71.62 428 VAL A O 1
ATOM 3238 N N . VAL A 1 429 ? 43.255 -10.789 -17.650 1.00 71.75 429 VAL A N 1
ATOM 3239 C CA . VAL A 1 429 ? 42.602 -11.228 -18.887 1.00 71.75 429 VAL A CA 1
ATOM 3240 C C . VAL A 1 429 ? 42.680 -10.109 -19.904 1.00 71.75 429 VAL A C 1
ATOM 3242 O O . VAL A 1 429 ? 42.326 -8.967 -19.609 1.00 71.75 429 VAL A O 1
ATOM 3245 N N . GLN A 1 430 ? 43.147 -10.437 -21.101 1.00 77.62 430 GLN A N 1
ATOM 3246 C CA . GLN A 1 430 ? 43.129 -9.544 -22.246 1.00 77.62 430 GLN A CA 1
ATOM 3247 C C . GLN A 1 430 ? 42.074 -10.014 -23.241 1.00 77.62 430 GLN A C 1
ATOM 3249 O O . GLN A 1 430 ? 41.999 -11.198 -23.568 1.00 77.62 430 GLN A O 1
ATOM 3254 N N . LEU A 1 431 ? 41.261 -9.072 -23.703 1.00 70.62 431 LEU A N 1
ATOM 3255 C CA . LEU A 1 431 ? 40.266 -9.284 -24.744 1.00 70.62 431 LEU A CA 1
ATOM 3256 C C . LEU A 1 431 ? 40.636 -8.381 -25.913 1.00 70.62 431 LEU A C 1
ATOM 3258 O O . LEU A 1 431 ? 40.522 -7.158 -25.815 1.00 70.62 431 LEU A O 1
ATOM 3262 N N . ASP A 1 432 ? 41.100 -8.984 -26.998 1.00 70.69 432 ASP A N 1
ATOM 3263 C CA . ASP A 1 432 ? 41.474 -8.270 -28.209 1.00 70.69 432 ASP A CA 1
ATOM 3264 C C . ASP A 1 432 ? 40.324 -8.343 -29.203 1.00 70.69 432 ASP A C 1
ATOM 3266 O O . ASP A 1 432 ? 40.043 -9.406 -29.754 1.00 70.69 432 ASP A O 1
ATOM 3270 N N . THR A 1 433 ? 39.671 -7.210 -29.447 1.00 65.62 433 THR A N 1
ATOM 3271 C CA . THR A 1 433 ? 38.576 -7.096 -30.414 1.00 65.62 433 THR A CA 1
ATOM 3272 C C . THR A 1 433 ? 38.988 -6.223 -31.587 1.00 65.62 433 THR A C 1
ATOM 3274 O O . THR A 1 433 ? 39.748 -5.259 -31.444 1.00 65.62 433 THR A O 1
ATOM 3277 N N . TRP A 1 434 ? 38.479 -6.552 -32.769 1.00 60.22 434 TRP A N 1
ATOM 3278 C CA . TRP A 1 434 ? 38.649 -5.705 -33.942 1.00 60.22 434 TRP A CA 1
ATOM 3279 C C . TRP A 1 434 ? 37.572 -4.623 -33.929 1.00 60.22 434 TRP A C 1
ATOM 3281 O O . TRP A 1 434 ? 36.394 -4.957 -33.892 1.00 60.22 434 TRP A O 1
ATOM 3291 N N . ILE A 1 435 ? 37.980 -3.354 -33.901 1.00 55.44 435 ILE A N 1
ATOM 3292 C CA . ILE A 1 435 ? 37.088 -2.201 -34.044 1.00 55.44 435 ILE A CA 1
ATOM 3293 C C . ILE A 1 435 ? 37.570 -1.431 -35.258 1.00 55.44 435 ILE A C 1
ATOM 3295 O O . ILE A 1 435 ? 38.727 -1.007 -35.283 1.00 55.44 435 ILE A O 1
ATOM 3299 N N . ASP A 1 436 ? 36.696 -1.289 -36.248 1.00 46.94 436 ASP A N 1
ATOM 3300 C CA . ASP A 1 436 ? 36.957 -0.516 -37.457 1.00 46.94 436 ASP A CA 1
ATOM 3301 C C . ASP A 1 436 ? 36.965 0.975 -37.082 1.00 46.94 436 ASP A C 1
ATOM 3303 O O . ASP A 1 436 ? 35.956 1.664 -37.166 1.00 46.94 436 ASP A O 1
ATOM 3307 N N . SER A 1 437 ? 38.092 1.477 -36.569 1.00 42.03 437 SER A N 1
ATOM 3308 C CA . SER A 1 437 ? 38.243 2.907 -36.303 1.00 42.03 437 SER A CA 1
ATOM 3309 C C . SER A 1 437 ? 38.757 3.586 -37.566 1.00 42.03 437 SER A C 1
ATOM 3311 O O . SER A 1 437 ? 39.939 3.466 -37.911 1.00 42.03 437 SER A O 1
ATOM 3313 N N . ASP A 1 438 ? 37.905 4.338 -38.247 1.00 45.91 438 ASP A N 1
ATOM 3314 C CA . ASP A 1 438 ? 38.385 5.356 -39.161 1.00 45.91 438 ASP A CA 1
ATOM 3315 C C . ASP A 1 438 ? 39.143 6.437 -38.369 1.00 45.91 438 ASP A C 1
ATOM 3317 O O . ASP A 1 438 ? 38.815 6.815 -37.243 1.00 45.91 438 ASP A O 1
ATOM 3321 N N . ILE A 1 439 ? 40.233 6.926 -38.958 1.00 42.09 439 ILE A N 1
ATOM 3322 C CA . ILE A 1 439 ? 41.252 7.774 -38.313 1.00 42.09 439 ILE A CA 1
ATOM 3323 C C . ILE A 1 439 ? 40.661 9.126 -37.825 1.00 42.09 439 ILE A C 1
ATOM 3325 O O . ILE A 1 439 ? 41.335 9.887 -37.131 1.00 42.09 439 ILE A O 1
ATOM 3329 N N . PHE A 1 440 ? 39.387 9.414 -38.132 1.00 40.69 440 PHE A N 1
ATOM 3330 C CA . PHE A 1 440 ? 38.709 10.689 -37.890 1.00 40.69 440 PHE A CA 1
ATOM 3331 C C . PHE A 1 440 ? 37.347 10.616 -37.177 1.00 40.69 440 PHE A C 1
ATOM 3333 O O . PHE A 1 440 ? 36.560 11.554 -37.281 1.00 40.69 440 PHE A O 1
ATOM 3340 N N . GLY A 1 441 ? 37.121 9.607 -36.335 1.00 46.62 441 GLY A N 1
ATOM 3341 C CA . GLY A 1 441 ? 36.157 9.742 -35.240 1.00 46.62 441 GLY A CA 1
ATOM 3342 C C . GLY A 1 441 ? 34.845 9.003 -35.446 1.00 46.62 441 GLY A C 1
ATOM 3343 O O . GLY A 1 441 ? 33.796 9.597 -35.679 1.00 46.62 441 GLY A O 1
ATOM 3344 N N . THR A 1 442 ? 34.907 7.710 -35.195 1.00 42.22 442 THR A N 1
ATOM 3345 C CA . THR A 1 442 ? 33.768 6.858 -34.879 1.00 42.22 442 THR A CA 1
ATOM 3346 C C . THR A 1 442 ? 33.418 7.017 -33.390 1.00 42.22 442 THR A C 1
ATOM 3348 O O . THR A 1 442 ? 34.291 6.951 -32.524 1.00 42.22 442 THR A O 1
ATOM 3351 N N . ARG A 1 443 ? 32.147 7.324 -33.079 1.00 46.03 443 ARG A N 1
ATOM 3352 C CA . ARG A 1 443 ? 31.617 7.593 -31.719 1.00 46.03 443 ARG A CA 1
ATOM 3353 C C . ARG A 1 443 ? 30.993 6.339 -31.096 1.00 46.03 443 ARG A C 1
ATOM 3355 O O . ARG A 1 443 ? 29.991 6.436 -30.385 1.00 46.03 443 ARG A O 1
ATOM 3362 N N . ASP A 1 444 ? 31.549 5.175 -31.384 1.00 46.16 444 ASP A N 1
ATOM 3363 C CA . ASP A 1 444 ? 30.833 3.923 -31.173 1.00 46.16 444 ASP A CA 1
ATOM 3364 C C . ASP A 1 444 ? 30.840 3.482 -29.716 1.00 46.16 444 ASP A C 1
ATOM 3366 O O . ASP A 1 444 ? 31.875 3.463 -29.043 1.00 46.16 444 ASP A O 1
ATOM 3370 N N . LEU A 1 445 ? 29.639 3.155 -29.233 1.00 43.88 445 LEU A N 1
ATOM 3371 C CA . LEU A 1 445 ? 29.417 2.593 -27.913 1.00 43.88 445 LEU A CA 1
ATOM 3372 C C . LEU A 1 445 ? 29.886 1.141 -27.925 1.00 43.88 445 LEU A C 1
ATOM 3374 O O . LEU A 1 445 ? 29.274 0.274 -28.553 1.00 43.88 445 LEU A O 1
ATOM 3378 N N . LEU A 1 446 ? 30.951 0.868 -27.182 1.00 49.19 446 LEU A N 1
ATOM 3379 C CA . LEU A 1 446 ? 31.383 -0.499 -26.933 1.00 49.19 446 LEU A CA 1
ATOM 3380 C C . LEU A 1 446 ? 30.727 -0.985 -25.656 1.00 49.19 446 LEU A C 1
ATOM 3382 O O . LEU A 1 446 ? 30.970 -0.415 -24.594 1.00 49.19 446 LEU A O 1
ATOM 3386 N N . ALA A 1 447 ? 29.914 -2.030 -25.776 1.00 49.28 447 ALA A N 1
ATOM 3387 C CA . ALA A 1 447 ? 29.306 -2.694 -24.640 1.00 49.28 447 ALA A CA 1
ATOM 3388 C C . ALA A 1 447 ? 29.839 -4.118 -24.504 1.00 49.28 447 ALA A C 1
ATOM 3390 O O . ALA A 1 447 ? 29.956 -4.862 -25.483 1.00 49.28 447 ALA A O 1
ATOM 3391 N N . PHE A 1 448 ? 30.159 -4.477 -23.268 1.00 52.00 448 PHE A N 1
ATOM 3392 C CA . PHE A 1 448 ? 30.717 -5.769 -22.921 1.00 52.00 448 PHE A CA 1
ATOM 3393 C C . PHE A 1 448 ? 29.981 -6.349 -21.723 1.00 52.00 448 PHE A C 1
ATOM 3395 O O . PHE A 1 448 ? 29.724 -5.612 -20.779 1.00 52.00 448 PHE A O 1
ATOM 3402 N N . ASN A 1 449 ? 29.673 -7.647 -21.732 1.00 50.53 449 ASN A N 1
ATOM 3403 C CA . ASN A 1 449 ? 29.203 -8.359 -20.542 1.00 50.53 449 ASN A CA 1
ATOM 3404 C C . ASN A 1 449 ? 30.039 -9.611 -20.337 1.00 50.53 449 ASN A C 1
ATOM 3406 O O . ASN A 1 449 ? 30.050 -10.458 -21.225 1.00 50.53 449 ASN A O 1
ATOM 3410 N N . PHE A 1 450 ? 30.706 -9.728 -19.189 1.00 53.50 450 PHE A N 1
ATOM 3411 C CA . PHE A 1 450 ? 31.548 -10.879 -18.872 1.00 53.50 450 PHE A CA 1
ATOM 3412 C C . PHE A 1 450 ? 31.236 -11.467 -17.504 1.00 53.50 450 PHE A C 1
ATOM 3414 O O . PHE A 1 450 ? 31.115 -10.719 -16.534 1.00 53.50 450 PHE A O 1
ATOM 3421 N N . SER A 1 451 ? 31.201 -12.799 -17.419 1.00 52.25 451 SER A N 1
ATOM 3422 C CA . SER A 1 451 ? 31.280 -13.535 -16.153 1.00 52.25 451 SER A CA 1
ATOM 3423 C C . SER A 1 451 ? 32.687 -14.095 -15.975 1.00 52.25 451 SER A C 1
ATOM 3425 O O . SER A 1 451 ? 33.262 -14.575 -16.944 1.00 52.25 451 SER A O 1
ATOM 3427 N N . VAL A 1 452 ? 33.241 -14.004 -14.765 1.00 55.28 452 VAL A N 1
ATOM 3428 C CA . VAL A 1 452 ? 34.584 -14.490 -14.411 1.00 55.28 452 VAL A CA 1
ATOM 3429 C C . VAL A 1 452 ? 34.408 -15.646 -13.426 1.00 55.28 452 VAL A C 1
ATOM 3431 O O . VAL A 1 452 ? 34.113 -15.418 -12.253 1.00 55.28 452 VAL A O 1
ATOM 3434 N N . GLU A 1 453 ? 34.552 -16.892 -13.879 1.00 48.03 453 GLU A N 1
ATOM 3435 C CA . GLU A 1 453 ? 34.312 -18.063 -13.020 1.00 48.03 453 GLU A CA 1
ATOM 3436 C C . GLU A 1 453 ? 35.180 -18.026 -11.744 1.00 48.03 453 GLU A C 1
ATOM 3438 O O . GLU A 1 453 ? 36.374 -17.702 -11.780 1.00 48.03 453 GLU A O 1
ATOM 3443 N N . GLY A 1 454 ? 34.551 -18.312 -10.598 1.00 47.75 454 GLY A N 1
ATOM 3444 C CA . GLY A 1 454 ? 35.137 -18.180 -9.257 1.00 47.75 454 GLY A CA 1
ATOM 3445 C C . GLY A 1 454 ? 34.746 -16.901 -8.504 1.00 47.75 454 GLY A C 1
ATOM 3446 O O . GLY A 1 454 ? 34.951 -16.829 -7.292 1.00 47.75 454 GLY A O 1
ATOM 3447 N N . ARG A 1 455 ? 34.127 -15.913 -9.167 1.00 46.06 455 ARG A N 1
ATOM 3448 C CA . ARG A 1 455 ? 33.465 -14.775 -8.510 1.00 46.06 455 ARG A CA 1
ATOM 3449 C C . ARG A 1 455 ? 32.176 -14.410 -9.259 1.00 46.06 455 ARG A C 1
ATOM 3451 O O . ARG A 1 455 ? 32.194 -14.254 -10.471 1.00 46.06 455 ARG A O 1
ATOM 3458 N N . GLN A 1 456 ? 31.042 -14.267 -8.568 1.00 44.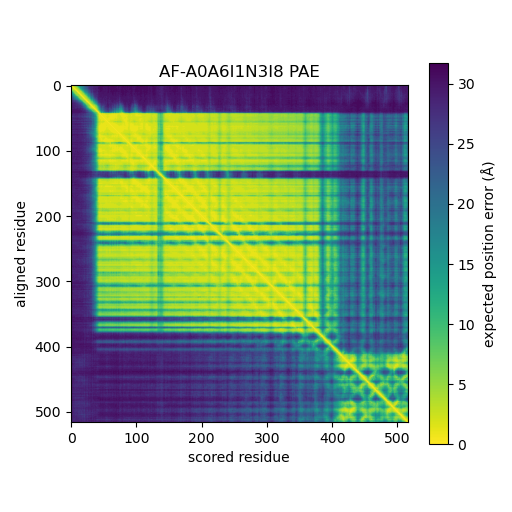19 456 GLN A N 1
ATOM 3459 C CA . GLN A 1 456 ? 29.740 -13.941 -9.186 1.00 44.19 456 GLN A CA 1
ATOM 3460 C C . GLN A 1 456 ? 29.645 -12.476 -9.675 1.00 44.19 456 GLN A C 1
ATOM 3462 O O . GLN A 1 456 ? 28.758 -11.737 -9.250 1.00 44.19 456 GLN A O 1
ATOM 3467 N N . HIS A 1 457 ? 30.551 -12.028 -10.542 1.00 47.88 457 HIS A N 1
ATOM 3468 C CA . HIS A 1 457 ? 30.537 -10.668 -11.076 1.00 47.88 457 HIS A CA 1
ATOM 3469 C C . HIS A 1 457 ? 30.136 -10.665 -12.551 1.00 47.88 457 HIS A C 1
ATOM 3471 O O . HIS A 1 457 ? 30.630 -11.477 -13.332 1.00 47.88 457 HIS A O 1
ATOM 3477 N N . ALA A 1 458 ? 29.248 -9.735 -12.905 1.00 47.59 458 ALA A N 1
ATOM 3478 C CA . ALA A 1 458 ? 28.947 -9.345 -14.275 1.00 47.59 458 ALA A CA 1
ATOM 3479 C C . ALA A 1 458 ? 29.355 -7.877 -14.447 1.00 47.59 458 ALA A C 1
ATOM 3481 O O . ALA A 1 458 ? 28.990 -7.031 -13.623 1.00 47.59 458 ALA A O 1
ATOM 3482 N N . TYR A 1 459 ? 30.129 -7.582 -15.487 1.00 50.38 459 TYR A N 1
ATOM 3483 C CA . TYR A 1 459 ? 30.605 -6.229 -15.781 1.00 50.38 459 TYR A CA 1
ATOM 3484 C C . TYR A 1 459 ? 29.915 -5.715 -17.024 1.00 50.38 459 TYR A C 1
ATOM 3486 O O . TYR A 1 459 ? 30.031 -6.371 -18.051 1.00 50.38 459 TYR A O 1
ATOM 3494 N N . LEU A 1 460 ? 29.246 -4.565 -16.936 1.00 48.97 460 LEU A N 1
ATOM 3495 C CA . LEU A 1 460 ? 28.871 -3.793 -18.112 1.00 48.97 460 LEU A CA 1
ATOM 3496 C C . LEU A 1 460 ? 29.880 -2.659 -18.266 1.00 48.97 460 LEU A C 1
ATOM 3498 O O . LEU A 1 460 ? 30.017 -1.813 -17.382 1.00 48.97 460 LEU A O 1
ATOM 3502 N N . VAL A 1 461 ? 30.605 -2.675 -19.374 1.00 50.62 461 VAL A N 1
ATOM 3503 C CA . VAL A 1 461 ? 31.521 -1.594 -19.742 1.00 50.62 461 VAL A CA 1
ATOM 3504 C C . VAL A 1 461 ? 30.893 -0.867 -20.910 1.00 50.62 461 VAL A C 1
ATOM 3506 O O . VAL A 1 461 ? 30.670 -1.511 -21.927 1.00 50.62 461 VAL A O 1
ATOM 3509 N N . GLY A 1 462 ? 30.622 0.427 -20.752 1.00 48.19 462 GLY A N 1
ATOM 3510 C CA . GLY A 1 462 ? 30.226 1.339 -21.824 1.00 48.19 462 GLY A CA 1
ATOM 3511 C C . GLY A 1 462 ? 31.275 2.435 -22.002 1.00 48.19 462 GLY A C 1
ATOM 3512 O O . GLY A 1 462 ? 31.809 2.947 -21.016 1.00 48.19 462 GLY A O 1
ATOM 3513 N N . GLY A 1 463 ? 31.590 2.809 -23.241 1.00 45.12 463 GLY A N 1
ATOM 3514 C CA . GLY A 1 463 ? 32.475 3.944 -23.491 1.00 45.12 463 GLY A CA 1
ATOM 3515 C C . GLY A 1 463 ? 32.423 4.460 -24.920 1.00 45.12 463 GLY A C 1
ATOM 3516 O O . GLY A 1 463 ? 32.018 3.735 -25.826 1.00 45.12 463 GLY A O 1
ATOM 3517 N N . HIS A 1 464 ? 32.861 5.708 -25.098 1.00 46.41 464 HIS A N 1
ATOM 3518 C CA . HIS A 1 464 ? 33.075 6.319 -26.409 1.00 46.41 464 HIS A CA 1
ATOM 3519 C C . HIS A 1 464 ? 34.558 6.250 -26.785 1.00 46.41 464 HIS A C 1
ATOM 3521 O O . HIS A 1 464 ? 35.440 6.570 -25.975 1.00 46.41 464 HIS A O 1
ATOM 3527 N N . LEU A 1 465 ? 34.832 5.861 -28.029 1.00 46.25 465 LEU A N 1
ATOM 3528 C CA . LEU A 1 465 ? 36.152 5.998 -28.630 1.00 46.25 465 LEU A CA 1
ATOM 3529 C C . LEU A 1 465 ? 36.303 7.392 -29.242 1.00 46.25 465 LEU A C 1
ATOM 3531 O O . LEU A 1 465 ? 35.413 7.897 -29.919 1.00 46.25 465 LEU A O 1
ATOM 3535 N N . LEU A 1 466 ? 37.448 8.028 -29.001 1.00 48.16 466 LEU A N 1
ATOM 3536 C CA . LEU A 1 466 ? 37.858 9.235 -29.711 1.00 48.16 466 LEU A CA 1
ATOM 3537 C C . LEU A 1 466 ? 39.249 8.980 -30.295 1.00 48.16 466 LEU A C 1
ATOM 3539 O O . LEU A 1 466 ? 40.277 9.138 -29.628 1.00 48.16 466 LEU A O 1
ATOM 3543 N N . GLY A 1 467 ? 39.273 8.485 -31.535 1.00 51.75 467 GLY A N 1
ATOM 3544 C CA . GLY A 1 467 ? 40.469 7.881 -32.126 1.00 51.75 467 GLY A CA 1
ATOM 3545 C C . GLY A 1 467 ? 40.868 6.597 -31.384 1.00 51.75 467 GLY A C 1
ATOM 3546 O O . GLY A 1 467 ? 40.020 5.789 -31.026 1.00 51.75 467 GLY A O 1
ATOM 3547 N N . LEU A 1 468 ? 42.162 6.417 -31.092 1.00 49.75 468 LEU A N 1
ATOM 3548 C CA . LEU A 1 468 ? 42.689 5.241 -30.372 1.00 49.75 468 LEU A CA 1
ATOM 3549 C C . LEU A 1 468 ? 42.640 5.367 -28.833 1.00 49.75 468 LEU A C 1
ATOM 3551 O O . LEU A 1 468 ? 43.369 4.666 -28.129 1.00 49.75 468 LEU A O 1
ATOM 3555 N N . LYS A 1 469 ? 41.844 6.296 -28.289 1.00 50.47 469 LYS A N 1
ATOM 3556 C CA . LYS A 1 469 ? 41.714 6.533 -26.842 1.00 50.47 469 LYS A CA 1
ATOM 3557 C C . LYS A 1 469 ? 40.249 6.431 -26.423 1.00 50.47 469 LYS A C 1
ATOM 3559 O O . LYS A 1 469 ? 39.387 7.012 -27.074 1.00 50.47 469 LYS A O 1
ATOM 3564 N N . ILE A 1 470 ? 39.978 5.746 -25.311 1.00 48.62 470 ILE A N 1
ATOM 3565 C CA . ILE A 1 470 ? 38.661 5.795 -24.662 1.00 48.62 470 ILE A CA 1
ATOM 3566 C C . ILE A 1 470 ? 38.550 7.128 -23.916 1.00 48.62 470 ILE A C 1
ATOM 3568 O O . ILE A 1 470 ? 39.384 7.415 -23.056 1.00 48.62 470 ILE A O 1
ATOM 3572 N N . SER A 1 471 ? 37.548 7.944 -24.248 1.00 42.62 471 SER A N 1
ATOM 3573 C CA . SER A 1 471 ? 37.336 9.254 -23.612 1.00 42.62 471 SER A CA 1
ATOM 3574 C C . SER A 1 471 ? 36.546 9.167 -22.307 1.00 42.62 471 SER A C 1
ATOM 3576 O O . SER A 1 471 ? 36.668 10.043 -21.456 1.00 42.62 471 SER A O 1
ATOM 3578 N N . THR A 1 472 ? 35.751 8.110 -22.143 1.00 44.78 472 THR A N 1
ATOM 3579 C CA . THR A 1 472 ? 34.874 7.899 -20.988 1.00 44.78 472 THR A CA 1
ATOM 3580 C C . THR A 1 472 ? 34.668 6.405 -20.779 1.00 44.78 472 THR A C 1
ATOM 3582 O O . THR A 1 472 ? 34.326 5.694 -21.721 1.00 44.78 472 THR A O 1
ATOM 3585 N N . VAL A 1 473 ? 34.906 5.931 -19.555 1.00 48.09 473 VAL A N 1
ATOM 3586 C CA . VAL A 1 473 ? 34.624 4.555 -19.131 1.00 48.09 473 VAL A CA 1
ATOM 3587 C C . VAL A 1 473 ? 33.538 4.633 -18.068 1.00 48.09 473 VAL A C 1
ATOM 3589 O O . VAL A 1 473 ? 33.817 5.044 -16.942 1.00 48.09 473 VAL A O 1
ATOM 3592 N N . GLU A 1 474 ? 32.320 4.223 -18.401 1.00 45.41 474 GLU A N 1
ATOM 3593 C CA . GLU A 1 474 ? 31.325 3.893 -17.386 1.00 45.41 474 GLU A CA 1
ATOM 3594 C C . GLU A 1 474 ? 31.440 2.398 -17.090 1.00 45.41 474 GLU A C 1
ATOM 3596 O O . GLU A 1 474 ? 30.985 1.540 -17.847 1.00 45.41 474 GLU A O 1
ATOM 3601 N N . ASN A 1 475 ? 32.131 2.083 -15.993 1.00 45.19 475 ASN A N 1
ATOM 3602 C CA . ASN A 1 475 ? 32.167 0.735 -15.442 1.00 45.19 475 ASN A CA 1
ATOM 3603 C C . ASN A 1 475 ? 30.984 0.586 -14.488 1.00 45.19 475 ASN A C 1
ATOM 3605 O O . ASN A 1 475 ? 31.062 1.031 -13.341 1.00 45.19 475 ASN A O 1
ATOM 3609 N N . ILE A 1 476 ? 29.914 -0.069 -14.927 1.00 47.78 476 ILE A N 1
ATOM 3610 C CA . ILE A 1 476 ? 28.831 -0.454 -14.023 1.00 47.78 476 ILE A CA 1
ATOM 3611 C C . ILE A 1 476 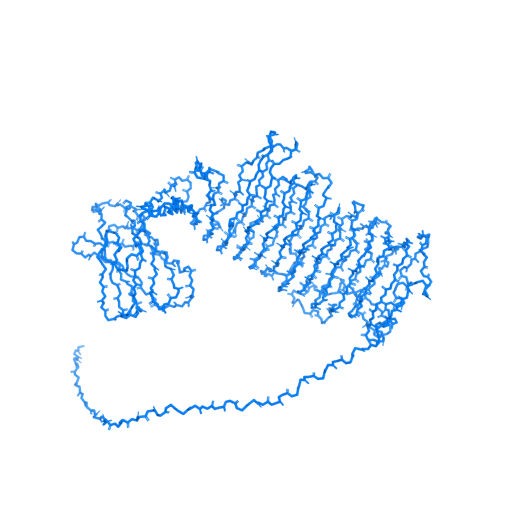? 29.063 -1.916 -13.640 1.00 47.78 476 ILE A C 1
ATOM 3613 O O . ILE A 1 476 ? 28.835 -2.847 -14.415 1.00 47.78 476 ILE A O 1
ATOM 3617 N N . ALA A 1 477 ? 29.569 -2.126 -12.425 1.00 42.28 477 ALA A N 1
ATOM 3618 C CA . ALA A 1 477 ? 29.618 -3.451 -11.823 1.00 42.28 477 ALA A CA 1
ATOM 3619 C C . ALA A 1 477 ? 28.191 -3.850 -11.418 1.00 42.28 477 ALA A C 1
ATOM 3621 O O . ALA A 1 477 ? 27.621 -3.263 -10.502 1.00 42.28 477 ALA A O 1
ATOM 3622 N N . LEU A 1 478 ? 27.611 -4.851 -12.084 1.00 45.03 478 LEU A N 1
ATOM 3623 C CA . LEU A 1 478 ? 26.216 -5.254 -11.866 1.00 45.03 478 LEU A CA 1
ATOM 3624 C C . LEU A 1 478 ? 26.031 -6.124 -10.600 1.00 45.03 478 LEU A C 1
ATOM 3626 O O . LEU A 1 478 ? 24.901 -6.385 -10.194 1.00 45.03 478 LEU A O 1
ATOM 3630 N N . LYS A 1 479 ? 27.119 -6.586 -9.952 1.00 36.88 479 LYS A N 1
ATOM 3631 C CA . LYS A 1 479 ? 27.078 -7.351 -8.685 1.00 36.88 479 LYS A CA 1
ATOM 3632 C C . LYS A 1 479 ? 28.429 -7.355 -7.939 1.00 36.88 479 LYS A C 1
ATOM 3634 O O . LYS A 1 479 ? 29.451 -7.633 -8.558 1.00 36.88 479 LYS A O 1
ATOM 3639 N N . GLY A 1 480 ? 28.422 -7.144 -6.611 1.00 34.03 480 GLY A N 1
ATOM 3640 C CA . GLY A 1 480 ? 29.522 -7.458 -5.666 1.00 34.03 480 GLY A CA 1
ATOM 3641 C C . GLY A 1 480 ? 30.659 -6.427 -5.527 1.00 34.03 480 GLY A C 1
ATOM 3642 O O . GLY A 1 480 ? 31.769 -6.683 -5.973 1.00 34.03 480 GLY A O 1
ATOM 3643 N N . GLY A 1 481 ? 30.396 -5.286 -4.879 1.00 31.09 481 GLY A N 1
ATOM 3644 C CA . GLY A 1 481 ? 31.323 -4.149 -4.768 1.00 31.09 481 GLY A CA 1
ATOM 3645 C C . GLY A 1 481 ? 32.768 -4.445 -4.321 1.00 31.09 481 GLY A C 1
ATOM 3646 O O . GLY A 1 481 ? 33.038 -5.358 -3.546 1.00 31.09 481 GLY A O 1
ATOM 3647 N N . GLY A 1 482 ? 33.689 -3.599 -4.796 1.00 37.28 482 GLY A N 1
ATOM 3648 C CA . GLY A 1 482 ? 35.097 -3.540 -4.385 1.00 37.28 482 GLY A CA 1
ATOM 3649 C C . GLY A 1 482 ? 36.081 -3.401 -5.564 1.00 37.28 482 GLY A C 1
ATOM 3650 O O . GLY A 1 482 ? 35.850 -3.995 -6.618 1.00 37.28 482 GLY A O 1
ATOM 3651 N N . PRO A 1 483 ? 37.183 -2.633 -5.418 1.00 40.34 483 PRO A N 1
ATOM 3652 C CA . PRO A 1 483 ? 38.099 -2.250 -6.497 1.00 40.34 483 PRO A CA 1
ATOM 3653 C C . PRO A 1 483 ? 39.039 -3.411 -6.847 1.00 40.34 483 PRO A C 1
ATOM 3655 O O . PRO A 1 483 ? 40.190 -3.452 -6.427 1.00 40.34 483 PRO A O 1
ATOM 3658 N N . GLY A 1 484 ? 38.529 -4.411 -7.559 1.00 42.56 484 GLY A N 1
ATOM 3659 C CA . GLY A 1 484 ? 39.323 -5.576 -7.954 1.00 42.56 484 GLY A CA 1
ATOM 3660 C C . GLY A 1 484 ? 39.829 -5.520 -9.388 1.00 42.56 484 GLY A C 1
ATOM 3661 O O . GLY A 1 484 ? 40.902 -6.045 -9.661 1.00 42.56 484 GLY A O 1
ATOM 3662 N N . LEU A 1 485 ? 39.059 -4.895 -10.285 1.00 48.12 485 LEU A N 1
ATOM 3663 C CA . LEU A 1 485 ? 39.273 -4.961 -11.727 1.00 48.12 485 LEU A CA 1
ATOM 3664 C C . LEU A 1 485 ? 39.500 -3.578 -12.322 1.00 48.12 485 LEU A C 1
ATOM 3666 O O . LEU A 1 485 ? 38.580 -2.779 -12.467 1.00 48.12 485 LEU A O 1
ATOM 3670 N N . ALA A 1 486 ? 40.761 -3.301 -12.654 1.00 51.38 486 ALA A N 1
ATOM 3671 C CA . ALA A 1 486 ? 41.131 -2.147 -13.457 1.00 51.38 486 ALA A CA 1
ATOM 3672 C C . ALA A 1 486 ? 40.954 -2.506 -14.934 1.00 51.38 486 ALA A C 1
ATOM 3674 O O . ALA A 1 486 ? 41.568 -3.470 -15.399 1.00 51.38 486 ALA A O 1
ATOM 3675 N N . LEU A 1 487 ? 40.127 -1.723 -15.633 1.00 52.16 487 LEU A N 1
ATOM 3676 C CA . LEU A 1 487 ? 39.937 -1.805 -17.073 1.00 52.16 487 LEU A CA 1
ATOM 3677 C C . LEU A 1 487 ? 40.765 -0.723 -17.769 1.00 52.16 487 LEU A C 1
ATOM 3679 O O . LEU A 1 487 ? 40.624 0.460 -17.465 1.00 52.16 487 LEU A O 1
ATOM 3683 N N . SER A 1 488 ? 41.603 -1.115 -18.722 1.00 57.00 488 SER A N 1
ATOM 3684 C CA . SER A 1 488 ? 42.283 -0.179 -19.623 1.00 57.00 488 SER A CA 1
ATOM 3685 C C . SER A 1 488 ? 42.134 -0.642 -21.058 1.00 57.00 488 SER A C 1
ATOM 3687 O O . SER A 1 488 ? 42.189 -1.850 -21.306 1.00 57.00 488 SER A O 1
ATOM 3689 N N . ALA A 1 489 ? 42.023 0.309 -21.984 1.00 55.84 489 ALA A N 1
ATOM 3690 C CA . ALA A 1 489 ? 42.110 0.011 -23.399 1.00 55.84 489 ALA A CA 1
ATOM 3691 C C . ALA A 1 489 ? 43.305 0.679 -24.065 1.00 55.84 489 ALA A C 1
ATOM 3693 O O . ALA A 1 489 ? 43.655 1.817 -23.752 1.00 55.84 489 ALA A O 1
ATOM 3694 N N . SER A 1 490 ? 43.933 -0.052 -24.980 1.00 56.88 490 SER A N 1
ATOM 3695 C CA . SER A 1 490 ? 45.074 0.431 -25.749 1.00 56.88 490 SER A CA 1
ATOM 3696 C C . SER A 1 490 ? 45.004 -0.069 -27.187 1.00 56.88 490 SER A C 1
ATOM 3698 O O . SER A 1 490 ? 44.592 -1.216 -27.396 1.00 56.88 490 SER A O 1
ATOM 3700 N N . PRO A 1 491 ? 45.460 0.729 -28.166 1.00 58.22 491 PRO A N 1
ATOM 3701 C CA . PRO A 1 491 ? 45.691 0.230 -29.511 1.00 58.22 491 PRO A CA 1
ATOM 3702 C C . PRO A 1 491 ? 46.723 -0.900 -29.488 1.00 58.22 491 PRO A C 1
ATOM 3704 O O . PRO A 1 491 ? 47.815 -0.761 -28.937 1.00 58.22 491 PRO A O 1
ATOM 3707 N N . TRP A 1 492 ? 46.379 -2.021 -30.109 1.00 56.22 492 TRP A N 1
ATOM 3708 C CA . TRP A 1 492 ? 47.244 -3.185 -30.230 1.00 56.22 492 TRP A CA 1
ATOM 3709 C C . TRP A 1 492 ? 47.160 -3.730 -31.650 1.00 56.22 492 TRP A C 1
ATOM 3711 O O . TRP A 1 492 ? 46.159 -4.319 -32.027 1.00 56.22 492 TRP A O 1
ATOM 3721 N N . ARG A 1 493 ? 48.203 -3.531 -32.465 1.00 63.28 493 ARG A N 1
ATOM 3722 C CA . ARG A 1 493 ? 48.270 -4.075 -33.840 1.00 63.28 493 ARG A CA 1
ATOM 3723 C C . ARG A 1 493 ? 47.041 -3.746 -34.717 1.00 63.28 493 ARG A C 1
ATOM 3725 O O . ARG A 1 493 ? 46.625 -4.575 -35.517 1.00 63.28 493 ARG A O 1
ATOM 3732 N N . GLY A 1 494 ? 46.446 -2.562 -34.550 1.00 54.72 494 GLY A N 1
ATOM 3733 C CA . GLY A 1 494 ? 45.213 -2.182 -35.259 1.00 54.72 494 GLY A CA 1
ATOM 3734 C C . GLY A 1 494 ? 43.920 -2.767 -34.669 1.00 54.72 494 GLY A C 1
ATOM 3735 O O . GLY A 1 494 ? 42.886 -2.717 -35.318 1.00 54.72 494 GLY A O 1
ATOM 3736 N N . LYS A 1 495 ? 43.973 -3.325 -33.454 1.00 59.00 495 LYS A N 1
ATOM 3737 C CA . LYS A 1 495 ? 42.837 -3.787 -32.641 1.00 59.00 495 LYS A CA 1
ATOM 3738 C C . LYS A 1 495 ? 42.711 -2.944 -31.370 1.00 59.00 495 LYS A C 1
ATOM 3740 O O . LYS A 1 495 ? 43.673 -2.286 -30.956 1.00 59.00 495 LYS A O 1
ATOM 3745 N N . LEU A 1 496 ? 41.559 -3.027 -30.709 1.00 62.25 496 LEU A N 1
ATOM 3746 C CA . LEU A 1 496 ? 41.398 -2.560 -29.335 1.00 62.25 496 LEU A CA 1
ATOM 3747 C C . LEU A 1 496 ? 41.619 -3.729 -28.377 1.00 62.25 496 LEU A C 1
ATOM 3749 O O . LEU A 1 496 ? 40.967 -4.766 -28.486 1.00 62.25 496 LEU A O 1
ATOM 3753 N N . ARG A 1 497 ? 42.513 -3.536 -27.411 1.00 68.62 497 ARG A N 1
ATOM 3754 C CA . ARG A 1 497 ? 42.730 -4.479 -26.315 1.00 68.62 497 ARG A CA 1
ATOM 3755 C C . ARG A 1 497 ? 42.049 -3.980 -25.059 1.00 68.62 497 ARG A C 1
ATOM 3757 O O . ARG A 1 497 ? 42.461 -2.942 -24.558 1.00 68.62 497 ARG A O 1
ATOM 3764 N N . LEU A 1 498 ? 41.100 -4.726 -24.505 1.00 67.75 498 LEU A N 1
ATOM 3765 C CA . LEU A 1 498 ? 40.652 -4.539 -23.127 1.00 67.75 498 LEU A CA 1
ATOM 3766 C C . LEU A 1 498 ? 41.511 -5.366 -22.179 1.00 67.75 498 LEU A C 1
ATOM 3768 O O . LEU A 1 498 ? 41.809 -6.524 -22.452 1.00 67.75 498 LEU A O 1
ATOM 3772 N N . THR A 1 499 ? 41.878 -4.786 -21.042 1.00 67.69 499 THR A N 1
ATOM 3773 C CA . THR A 1 499 ? 42.651 -5.473 -20.001 1.00 67.69 499 THR A CA 1
ATOM 3774 C C . THR A 1 499 ? 41.870 -5.496 -18.701 1.00 67.69 499 THR A C 1
ATOM 3776 O O . THR A 1 499 ? 41.564 -4.435 -18.180 1.00 67.69 499 THR A O 1
ATOM 3779 N N . LEU A 1 500 ? 41.600 -6.681 -18.161 1.00 66.00 500 LEU A N 1
ATOM 3780 C CA . LEU A 1 500 ? 40.952 -6.925 -16.873 1.00 66.00 500 LEU A CA 1
ATOM 3781 C C . LEU A 1 500 ? 42.016 -7.415 -15.882 1.00 66.00 500 LEU A C 1
ATOM 3783 O O . LEU A 1 500 ? 42.537 -8.513 -16.052 1.00 66.00 500 LEU A O 1
ATOM 3787 N N . ARG A 1 501 ? 42.372 -6.626 -14.862 1.00 64.50 501 ARG A N 1
ATOM 3788 C CA . ARG A 1 501 ? 43.367 -7.024 -13.837 1.00 64.50 501 ARG A CA 1
ATOM 3789 C C . ARG A 1 501 ? 42.702 -7.604 -12.589 1.00 64.50 501 ARG A C 1
ATOM 3791 O O . ARG A 1 501 ? 41.687 -7.077 -12.186 1.00 64.50 501 ARG A O 1
ATOM 3798 N N . GLY A 1 502 ? 43.276 -8.613 -11.936 1.00 62.06 502 GLY A N 1
ATOM 3799 C CA . GLY A 1 502 ? 42.749 -9.158 -10.672 1.00 62.06 502 GLY A CA 1
ATOM 3800 C C . GLY A 1 502 ? 41.825 -10.376 -10.820 1.00 62.06 502 GLY A C 1
ATOM 3801 O O . GLY A 1 502 ? 41.084 -10.694 -9.885 1.00 62.06 502 GLY A O 1
ATOM 3802 N N . SER A 1 503 ? 41.865 -11.060 -11.969 1.00 59.56 503 SER A N 1
ATOM 3803 C CA . SER A 1 503 ? 41.211 -12.359 -12.182 1.00 59.56 503 SER A CA 1
ATOM 3804 C C . SER A 1 503 ? 42.062 -13.516 -11.633 1.00 59.56 503 SER A C 1
ATOM 3806 O O . SER A 1 503 ? 43.272 -13.383 -11.452 1.00 59.56 503 SER A O 1
ATOM 3808 N N . SER A 1 504 ? 41.449 -14.673 -11.360 1.00 59.84 504 SER A N 1
ATOM 3809 C CA . SER A 1 504 ? 42.207 -15.903 -11.086 1.00 59.84 504 SER A CA 1
ATOM 3810 C C . SER A 1 504 ? 42.673 -16.527 -12.412 1.00 59.84 504 SER A C 1
ATOM 3812 O O . SER A 1 504 ? 41.924 -16.474 -13.388 1.00 59.84 504 SER A O 1
ATOM 3814 N N . PRO A 1 505 ? 43.851 -17.179 -12.478 1.00 56.16 505 PRO A N 1
ATOM 3815 C CA . PRO A 1 505 ? 44.287 -17.942 -13.656 1.00 56.16 505 PRO A CA 1
ATOM 3816 C C . PRO A 1 505 ? 43.324 -19.064 -14.085 1.00 56.16 505 PRO A C 1
ATOM 3818 O O . PRO A 1 505 ? 43.430 -19.558 -15.200 1.00 56.16 505 PRO A O 1
ATOM 3821 N N . GLN A 1 506 ? 42.401 -19.475 -13.207 1.00 55.78 506 GLN A N 1
ATOM 3822 C CA . GLN A 1 506 ? 41.364 -20.476 -13.494 1.00 55.78 506 GLN A CA 1
ATOM 3823 C C . GLN A 1 506 ? 40.030 -19.870 -13.949 1.00 55.78 506 GLN A C 1
ATOM 3825 O O . GLN A 1 506 ? 39.080 -20.603 -14.206 1.00 55.78 506 GLN A O 1
ATOM 3830 N N . SER A 1 507 ? 39.920 -18.545 -14.016 1.00 56.91 507 SER A N 1
ATOM 3831 C CA . SER A 1 507 ? 38.647 -17.907 -14.317 1.00 56.91 507 SER A CA 1
ATOM 3832 C C . SER A 1 507 ? 38.282 -18.037 -15.789 1.00 56.91 507 SER A C 1
ATOM 3834 O O . SER A 1 507 ? 38.962 -17.489 -16.651 1.00 56.91 507 SER A O 1
ATOM 3836 N N . GLN A 1 508 ? 37.165 -18.690 -16.084 1.00 58.66 508 GLN A N 1
ATOM 3837 C CA . GLN A 1 508 ? 36.585 -18.675 -17.423 1.00 58.66 508 GLN A CA 1
ATOM 3838 C C . GLN A 1 508 ? 35.889 -17.347 -17.692 1.00 58.66 508 GLN A C 1
ATOM 3840 O O . GLN A 1 508 ? 35.284 -16.779 -16.780 1.00 58.66 508 GLN A O 1
ATOM 3845 N N . ILE A 1 509 ? 35.980 -16.868 -18.935 1.00 55.47 509 ILE A N 1
ATOM 3846 C CA . ILE A 1 509 ? 35.253 -15.687 -19.393 1.00 55.47 509 ILE A CA 1
ATOM 3847 C C . ILE A 1 509 ? 34.291 -16.049 -20.512 1.00 55.47 509 ILE A C 1
ATOM 3849 O O . ILE A 1 509 ? 34.675 -16.562 -21.559 1.00 55.47 509 ILE A O 1
ATOM 3853 N N . SER A 1 510 ? 33.023 -15.728 -20.292 1.00 54.31 510 SER A N 1
ATOM 3854 C CA . SER A 1 510 ? 31.954 -15.802 -21.285 1.00 54.31 510 SER A CA 1
ATOM 3855 C C . SER A 1 510 ? 31.350 -14.421 -21.468 1.00 54.31 510 SER A C 1
ATOM 3857 O O . SER A 1 510 ? 31.184 -13.709 -20.477 1.00 54.31 510 SER A O 1
ATOM 3859 N N . GLY A 1 511 ? 30.980 -14.049 -22.693 1.00 54.16 511 GLY A N 1
ATOM 3860 C CA . GLY A 1 511 ? 30.439 -12.722 -22.943 1.00 54.16 511 GLY A CA 1
ATOM 3861 C C . GLY A 1 511 ? 30.144 -12.390 -24.393 1.00 54.16 511 GLY A C 1
ATOM 3862 O O . GLY A 1 511 ? 30.113 -13.263 -25.259 1.00 54.16 511 GLY A O 1
ATOM 3863 N N . TRP A 1 512 ? 29.933 -11.105 -24.650 1.00 52.28 512 TRP A N 1
ATOM 3864 C CA . TRP A 1 512 ? 29.712 -10.555 -25.985 1.00 52.28 512 TRP A CA 1
ATOM 3865 C C . TRP A 1 512 ? 30.409 -9.202 -26.128 1.00 52.28 512 TRP A C 1
ATOM 3867 O O . TRP A 1 512 ? 30.633 -8.513 -25.132 1.00 52.28 512 TRP A O 1
ATOM 3877 N N . VAL A 1 513 ? 30.743 -8.847 -27.370 1.00 49.91 513 VAL A N 1
ATOM 3878 C CA . VAL A 1 513 ? 31.346 -7.564 -27.750 1.00 49.91 513 VAL A CA 1
ATOM 3879 C C . VAL A 1 513 ? 30.534 -6.962 -28.878 1.00 49.91 513 VAL A C 1
ATOM 3881 O O . VAL A 1 513 ? 30.200 -7.659 -29.839 1.00 49.91 513 VAL A O 1
ATOM 3884 N N . LYS A 1 514 ? 30.208 -5.677 -28.754 1.00 48.25 514 LYS A N 1
ATOM 3885 C CA . LYS A 1 514 ? 29.643 -4.890 -29.846 1.00 48.25 514 LYS A CA 1
ATOM 3886 C C . LYS A 1 514 ? 30.644 -3.832 -30.281 1.00 48.25 514 LYS A C 1
ATOM 3888 O O . LYS A 1 514 ? 31.196 -3.129 -29.442 1.00 48.25 514 LYS A O 1
ATOM 3893 N N . VAL A 1 515 ? 30.798 -3.732 -31.591 1.00 46.06 515 VAL A N 1
ATOM 3894 C CA . VAL A 1 515 ? 31.403 -2.617 -32.311 1.00 46.06 515 VAL A CA 1
ATOM 3895 C C . VAL A 1 515 ? 30.259 -2.036 -33.133 1.00 46.06 515 VAL A C 1
ATOM 3897 O O . VAL A 1 515 ? 29.640 -2.800 -33.880 1.00 46.06 515 VAL A O 1
ATOM 3900 N N . VAL A 1 516 ? 29.858 -0.788 -32.873 1.00 43.22 516 VAL A N 1
ATOM 3901 C CA . VAL A 1 516 ? 28.906 -0.089 -33.761 1.00 43.22 516 VAL A CA 1
ATOM 3902 C C . VAL A 1 516 ? 29.668 0.359 -34.994 1.00 43.22 516 VAL A C 1
ATOM 3904 O O . VAL A 1 516 ? 30.853 0.699 -34.804 1.00 43.22 516 VAL A O 1
#